Protein AF-A0A1B8G1J1-F1 (afdb_monomer_lite)

Secondary structure (DSSP, 8-state):
--SHHHHHHHHHHHHHTS-TTTTT---EEEEEE-TTT--EEEEEEEPB----TTSTT-SSBTT-EEEEEEB-TTTTTS----EEEEEEEE-TTS--EEEEEE-BTTB--SBTSEEEEEEE-SSTT-EEEEEEEBSSSSPPEEP-SS-EEEEEEEEE-SSEEEEEEEEESTTEE--TTS--EE--GGGSEEEEEEEEESSPPSSTT-TT---PPP-S-EEEEEEEHHHHB-TTHHHHTTPPP-S-EEE-----------EEPPS-EESEEEE--STTHHHHHHHHHTTT--EEEE-SS---SGGGT-----TT-TTTTSS--TTT-GGGTTHHHHTGGG-TTSTT--SB-SSSSS--B-STTTHHHHS--B--PPPHHHHHHHS-TTSSHHHHHHHHHHHHHH---BS--STTS---STHHHHHHHHHHHHTTPEE--TTT-TT--SSEE-PPPB--BTTB--HHHHHHHHHHHTSTTEEEE-SEEEEEEEEETTEEEEEEEEESSTT-EEEEEEEPTTT-EEEE-SHHHHHHHHHHHTTBS-HHHHHHHHHSTTTTTSPPGGG-B---TT-S-------------HHHHTT---TTGGGTS--HHHHHHHHHHS-SGGGS----

Structure (mmCIF, N/CA/C/O backbone):
data_AF-A0A1B8G1J1-F1
#
_entry.id   AF-A0A1B8G1J1-F1
#
loop_
_atom_site.group_PDB
_atom_site.id
_atom_site.type_symbol
_atom_site.label_atom_id
_atom_site.label_alt_id
_atom_site.label_comp_id
_atom_site.label_asym_id
_atom_site.label_entity_id
_atom_site.label_seq_id
_atom_site.pdbx_PDB_ins_code
_atom_site.Cartn_x
_atom_site.Cartn_y
_atom_site.Cartn_z
_atom_site.occupancy
_atom_site.B_iso_or_equiv
_atom_site.auth_seq_id
_atom_site.auth_comp_id
_atom_site.auth_asym_id
_atom_site.auth_atom_id
_atom_site.pdbx_PDB_model_num
ATOM 1 N N . MET A 1 1 ? 33.214 -21.595 35.065 1.00 44.12 1 MET A N 1
ATOM 2 C CA . MET A 1 1 ? 32.897 -20.721 33.908 1.00 44.12 1 MET A CA 1
ATOM 3 C C . MET A 1 1 ? 31.474 -20.873 33.351 1.00 44.12 1 MET A C 1
ATOM 5 O O . MET A 1 1 ? 31.097 -20.026 32.561 1.00 44.12 1 MET A O 1
ATOM 9 N N . LYS A 1 2 ? 30.654 -21.863 33.754 1.00 38.12 2 LYS A N 1
ATOM 10 C CA . LYS A 1 2 ? 29.238 -21.944 33.324 1.00 38.12 2 LYS A CA 1
ATOM 11 C C . LYS A 1 2 ? 28.220 -21.335 34.303 1.00 38.12 2 LYS A C 1
ATOM 13 O O . LYS A 1 2 ? 27.145 -20.960 33.866 1.00 38.12 2 LYS A O 1
ATOM 18 N N . GLU A 1 3 ? 28.571 -21.143 35.575 1.00 37.25 3 GLU A N 1
ATOM 19 C CA . GLU A 1 3 ? 27.656 -20.537 36.565 1.00 37.25 3 GLU A CA 1
ATOM 20 C C . GLU A 1 3 ? 27.732 -19.000 36.629 1.00 37.25 3 GLU A C 1
ATOM 22 O O . GLU A 1 3 ? 26.780 -18.349 37.040 1.00 37.25 3 GLU A O 1
ATOM 27 N N . MET A 1 4 ? 28.817 -18.398 36.131 1.00 36.00 4 MET A N 1
ATOM 28 C CA . MET A 1 4 ? 28.999 -16.937 36.128 1.00 36.00 4 MET A CA 1
ATOM 29 C C . MET A 1 4 ? 28.191 -16.237 35.017 1.00 36.00 4 MET A C 1
ATOM 31 O O . MET A 1 4 ? 27.845 -15.069 35.147 1.00 36.00 4 MET A O 1
ATOM 35 N N . ASN A 1 5 ? 27.816 -16.968 33.959 1.00 43.25 5 ASN A N 1
ATOM 36 C CA . ASN A 1 5 ? 27.045 -16.426 32.834 1.00 43.25 5 ASN A CA 1
ATOM 37 C C . ASN A 1 5 ? 25.534 -16.367 33.103 1.00 43.25 5 ASN A C 1
ATOM 39 O O . ASN A 1 5 ? 24.853 -15.543 32.501 1.00 43.25 5 ASN A O 1
ATOM 43 N N . LEU A 1 6 ? 25.006 -17.188 34.020 1.00 40.62 6 LEU A N 1
ATOM 44 C CA . LEU A 1 6 ? 23.585 -17.142 34.379 1.00 40.62 6 LEU A CA 1
ATOM 45 C C . LEU A 1 6 ? 23.288 -15.956 35.313 1.00 40.62 6 LEU A C 1
ATOM 47 O O . LEU A 1 6 ? 22.273 -15.289 35.153 1.00 40.62 6 LEU A O 1
ATOM 51 N N . PHE A 1 7 ? 24.218 -15.623 36.217 1.00 39.06 7 PHE A N 1
ATOM 52 C CA . PHE A 1 7 ? 24.094 -14.454 37.095 1.00 39.06 7 PHE A CA 1
ATOM 53 C C . PHE A 1 7 ? 24.226 -13.121 36.338 1.00 39.06 7 PHE A C 1
ATOM 55 O O . PHE A 1 7 ? 23.484 -12.188 36.632 1.00 39.06 7 PHE A O 1
ATOM 62 N N . CYS A 1 8 ? 25.092 -13.035 35.319 1.00 41.59 8 CYS A N 1
ATOM 63 C CA . CYS A 1 8 ? 25.173 -11.850 34.452 1.00 41.59 8 CYS A CA 1
ATOM 64 C C . CYS A 1 8 ? 23.966 -11.706 33.511 1.00 41.59 8 CYS A C 1
ATOM 66 O O . CYS A 1 8 ? 23.556 -10.582 33.243 1.00 41.59 8 CYS A O 1
ATOM 68 N N . ALA A 1 9 ? 23.365 -12.808 33.047 1.00 39.94 9 ALA A N 1
ATOM 69 C CA . ALA A 1 9 ? 22.147 -12.756 32.235 1.00 39.94 9 ALA A CA 1
ATOM 70 C C . ALA A 1 9 ? 20.919 -12.328 33.060 1.00 39.94 9 ALA A C 1
ATOM 72 O O . ALA A 1 9 ? 20.107 -11.539 32.588 1.00 39.94 9 ALA A O 1
ATOM 73 N N . ILE A 1 10 ? 20.818 -12.774 34.318 1.00 43.06 10 ILE A N 1
ATOM 74 C CA . ILE A 1 10 ? 19.732 -12.371 35.225 1.00 43.06 10 ILE A CA 1
ATOM 75 C C . ILE A 1 10 ? 19.898 -10.908 35.674 1.00 43.06 10 ILE A C 1
ATOM 77 O O . ILE A 1 10 ? 18.908 -10.184 35.720 1.00 43.06 10 ILE A O 1
ATOM 81 N N . LEU A 1 11 ? 21.129 -10.427 35.915 1.00 38.53 11 LEU A N 1
ATOM 82 C CA . LEU A 1 11 ? 21.371 -8.995 36.155 1.00 38.53 11 LEU A CA 1
ATOM 83 C C . LEU A 1 11 ? 21.159 -8.136 34.901 1.00 38.53 11 LEU A C 1
ATOM 85 O O . LEU A 1 11 ? 20.682 -7.017 35.028 1.00 38.53 11 LEU A O 1
ATOM 89 N N . GLY A 1 12 ? 21.474 -8.641 33.704 1.00 35.56 12 GLY A N 1
ATOM 90 C CA . GLY A 1 12 ? 21.257 -7.926 32.443 1.00 35.56 12 GLY A CA 1
ATOM 91 C C . GLY A 1 12 ? 19.777 -7.714 32.122 1.00 35.56 12 GLY A C 1
ATOM 92 O O . GLY A 1 12 ? 19.399 -6.624 31.709 1.00 35.56 12 GLY A O 1
ATOM 93 N N . VAL A 1 13 ? 18.926 -8.710 32.393 1.00 40.62 13 VAL A N 1
ATOM 94 C CA . VAL A 1 13 ? 17.466 -8.587 32.237 1.00 40.62 13 VAL A CA 1
ATOM 95 C C . VAL A 1 13 ? 16.858 -7.744 33.365 1.00 40.62 13 VAL A C 1
ATOM 97 O O . VAL A 1 13 ? 16.003 -6.907 33.100 1.00 40.62 13 VAL A O 1
ATOM 100 N N . ALA A 1 14 ? 17.345 -7.864 34.606 1.00 34.81 14 ALA A N 1
ATOM 101 C CA . ALA A 1 14 ? 16.890 -7.009 35.707 1.00 34.81 14 ALA A CA 1
ATOM 102 C C . ALA A 1 14 ? 17.312 -5.532 35.546 1.00 34.81 14 ALA A C 1
ATOM 104 O O . ALA A 1 14 ? 16.599 -4.646 36.003 1.00 34.81 14 ALA A O 1
ATOM 105 N N . LEU A 1 15 ? 18.437 -5.245 34.879 1.00 34.94 15 LEU A N 1
ATOM 106 C CA . LEU A 1 15 ? 18.874 -3.876 34.577 1.00 34.94 15 LEU A CA 1
ATOM 107 C C . LEU A 1 15 ? 18.163 -3.271 33.358 1.00 34.94 15 LEU A C 1
ATOM 109 O O . LEU A 1 15 ? 18.008 -2.054 33.320 1.00 34.94 15 LEU A O 1
ATOM 113 N N . TYR A 1 16 ? 17.686 -4.091 32.413 1.00 39.69 16 TYR A N 1
ATOM 114 C CA . TYR A 1 16 ? 16.892 -3.622 31.268 1.00 39.69 16 TYR A CA 1
ATOM 115 C C . TYR A 1 16 ? 15.473 -3.189 31.676 1.00 39.69 16 TYR A C 1
ATOM 117 O O . TYR A 1 16 ? 14.911 -2.286 31.072 1.00 39.69 16 TYR A O 1
ATOM 125 N N . TYR A 1 17 ? 14.921 -3.782 32.742 1.00 36.88 17 TYR A N 1
ATOM 126 C CA . TYR A 1 17 ? 13.569 -3.481 33.231 1.00 36.88 17 TYR A CA 1
ATOM 127 C C . TYR A 1 17 ? 13.480 -2.336 34.258 1.00 36.88 17 TYR A C 1
ATOM 129 O O . TYR A 1 17 ? 12.371 -1.992 34.651 1.00 36.88 17 TYR A O 1
ATOM 137 N N . ILE A 1 18 ? 14.596 -1.754 34.728 1.00 43.25 18 ILE A N 1
ATOM 138 C CA . ILE A 1 18 ? 14.559 -0.801 35.864 1.00 43.25 18 ILE A CA 1
ATOM 139 C C . ILE A 1 18 ? 14.954 0.650 35.504 1.00 43.25 18 ILE A C 1
ATOM 141 O O . ILE A 1 18 ? 14.824 1.520 36.354 1.00 43.25 18 ILE A O 1
ATOM 145 N N . HIS A 1 19 ? 15.377 0.997 34.279 1.00 44.16 19 HIS A N 1
ATOM 146 C CA . HIS A 1 19 ? 15.934 2.353 34.046 1.00 44.16 19 HIS A CA 1
ATOM 147 C C . HIS A 1 19 ? 15.598 3.049 32.711 1.00 44.16 19 HIS A C 1
ATOM 149 O O . HIS A 1 19 ? 16.380 3.885 32.266 1.00 44.16 19 HIS A O 1
ATOM 155 N N . GLY A 1 20 ? 14.452 2.773 32.077 1.00 51.09 20 GLY A N 1
ATOM 156 C CA . GLY A 1 20 ? 14.062 3.462 30.833 1.00 51.09 20 GLY A CA 1
ATOM 157 C C . GLY A 1 20 ? 13.831 4.972 30.999 1.00 51.09 20 GLY A C 1
ATOM 158 O O . GLY A 1 20 ? 14.381 5.762 30.234 1.00 51.09 20 GLY A O 1
ATOM 159 N N . VAL A 1 21 ? 13.079 5.378 32.027 1.00 54.72 21 VAL A N 1
ATOM 160 C CA . VAL A 1 21 ? 12.575 6.761 32.148 1.00 54.72 21 VAL A CA 1
ATOM 161 C C . VAL A 1 21 ? 13.458 7.672 32.977 1.00 54.72 21 VAL A C 1
ATOM 163 O O . VAL A 1 21 ? 13.660 8.817 32.601 1.00 54.72 21 VAL A O 1
ATOM 166 N N . ALA A 1 22 ? 14.113 7.176 34.031 1.00 56.22 22 ALA A N 1
ATOM 167 C CA . ALA A 1 22 ? 15.105 7.986 34.751 1.00 56.22 22 ALA A CA 1
ATOM 168 C C . ALA A 1 22 ? 16.276 8.434 33.848 1.00 56.22 22 ALA A C 1
ATOM 170 O O . ALA A 1 22 ? 16.956 9.407 34.159 1.00 56.22 22 ALA A O 1
ATOM 171 N N . ALA A 1 23 ? 16.520 7.718 32.743 1.00 53.75 23 ALA A N 1
ATOM 172 C CA . ALA A 1 23 ? 17.499 8.084 31.724 1.00 53.75 23 ALA A CA 1
ATOM 173 C C . ALA A 1 23 ? 16.949 9.046 30.648 1.00 53.75 23 ALA A C 1
ATOM 175 O O . ALA A 1 23 ? 17.749 9.626 29.915 1.00 53.75 23 ALA A O 1
ATOM 176 N N . GLN A 1 24 ? 15.624 9.202 30.545 1.00 63.38 24 GLN A N 1
ATOM 177 C CA . GLN A 1 24 ? 14.934 10.041 29.555 1.00 63.38 24 GLN A CA 1
ATOM 178 C C . GLN A 1 24 ? 14.300 11.305 30.150 1.00 63.38 24 GLN A C 1
ATOM 180 O O . GLN A 1 24 ? 14.067 12.251 29.404 1.00 63.38 24 GLN A O 1
ATOM 185 N N . ASP A 1 25 ? 14.094 11.355 31.469 1.00 78.00 25 ASP A N 1
ATOM 186 C CA . ASP A 1 25 ? 13.594 12.533 32.178 1.00 78.00 25 ASP A CA 1
ATOM 187 C C . ASP A 1 25 ? 14.676 13.619 32.234 1.00 78.00 25 ASP A C 1
ATOM 189 O O . ASP A 1 25 ? 15.465 13.729 33.178 1.00 78.00 25 ASP A O 1
ATOM 193 N N . VAL A 1 26 ? 14.746 14.396 31.157 1.00 80.81 26 VAL A N 1
ATOM 194 C CA . VAL A 1 26 ? 15.577 15.598 31.033 1.00 80.81 26 VAL A CA 1
ATOM 195 C C . VAL A 1 26 ? 14.770 16.880 31.260 1.00 80.81 26 VAL A C 1
ATOM 197 O O . VAL A 1 26 ? 15.324 17.981 31.169 1.00 80.81 26 VAL A O 1
ATOM 200 N N . ALA A 1 27 ? 13.485 16.736 31.594 1.00 85.38 27 ALA A N 1
ATOM 201 C CA . ALA A 1 27 ? 12.565 17.835 31.786 1.00 85.38 27 ALA A CA 1
ATOM 202 C C . ALA A 1 27 ? 12.922 18.655 33.034 1.00 85.38 27 ALA A C 1
ATOM 204 O O . ALA A 1 27 ? 13.368 18.159 34.073 1.00 85.38 27 ALA A O 1
ATOM 205 N N . VAL A 1 28 ? 12.662 19.957 32.959 1.00 91.44 28 VAL A N 1
ATOM 206 C CA . VAL A 1 28 ? 12.720 20.846 34.117 1.00 91.44 28 VAL A CA 1
ATOM 207 C C . VAL A 1 28 ? 11.377 20.806 34.833 1.00 91.44 28 VAL A C 1
ATOM 209 O O . VAL A 1 28 ? 10.361 21.257 34.298 1.00 91.44 28 VAL A O 1
ATOM 212 N N . HIS A 1 29 ? 11.390 20.300 36.065 1.00 94.44 29 HIS A N 1
ATOM 213 C CA . HIS A 1 29 ? 10.208 20.211 36.918 1.00 94.44 29 HIS A CA 1
ATOM 214 C C . HIS A 1 29 ? 10.034 21.450 37.799 1.00 94.44 29 HIS A C 1
ATOM 216 O O . HIS A 1 29 ? 11.000 21.984 38.350 1.00 94.44 29 HIS A O 1
ATOM 222 N N . GLY A 1 30 ? 8.795 21.904 37.973 1.00 95.38 30 GLY A N 1
ATOM 223 C CA . GLY A 1 30 ? 8.502 23.104 38.749 1.00 95.38 30 GLY A CA 1
ATOM 224 C C . GLY A 1 30 ? 7.016 23.372 38.932 1.00 95.38 30 GLY A C 1
ATOM 225 O O . GLY A 1 30 ? 6.185 22.485 38.769 1.00 95.38 30 GLY A O 1
ATOM 226 N N . TYR A 1 31 ? 6.692 24.613 39.285 1.00 96.94 31 TYR A N 1
ATOM 227 C CA . TYR A 1 31 ? 5.315 25.070 39.436 1.00 96.94 31 TYR A CA 1
ATOM 228 C C . TYR A 1 31 ? 5.047 26.246 38.510 1.00 96.94 31 TYR A C 1
ATOM 230 O O . TYR A 1 31 ? 5.868 27.162 38.406 1.00 96.94 31 TYR A O 1
ATOM 238 N N . TYR A 1 32 ? 3.868 26.250 37.902 1.00 96.88 32 TYR A N 1
ATOM 239 C CA . TYR A 1 32 ? 3.391 27.348 37.075 1.00 96.88 32 TYR A CA 1
ATOM 240 C C . TYR A 1 32 ? 1.957 27.704 37.450 1.00 96.88 32 TYR A C 1
ATOM 242 O O . TYR A 1 32 ? 1.082 26.840 37.482 1.00 96.88 32 TYR A O 1
ATOM 250 N N . THR A 1 33 ? 1.718 28.987 37.711 1.00 97.75 33 THR A N 1
ATOM 251 C CA . THR A 1 33 ? 0.372 29.531 37.896 1.00 97.75 33 THR A CA 1
ATOM 252 C C . THR A 1 33 ? -0.062 30.184 36.596 1.00 97.75 33 THR A C 1
ATOM 254 O O . THR A 1 33 ? 0.526 31.191 36.199 1.00 97.75 33 THR A O 1
ATOM 257 N N . GLU A 1 34 ? -1.088 29.640 35.944 1.00 96.44 34 GLU A N 1
ATOM 258 C CA . GLU A 1 34 ? -1.609 30.250 34.723 1.00 96.44 34 GLU A CA 1
ATOM 259 C C . GLU A 1 34 ? -2.378 31.533 35.098 1.00 96.44 34 GLU A C 1
ATOM 261 O O . GLU A 1 34 ? -3.304 31.479 35.913 1.00 96.44 34 GLU A O 1
ATOM 266 N N . PRO A 1 35 ? -1.968 32.707 34.588 1.00 95.25 35 PRO A N 1
ATOM 267 C CA . PRO A 1 35 ? -2.419 33.995 35.112 1.00 95.25 35 PRO A CA 1
ATOM 268 C C . PRO A 1 35 ? -3.907 34.286 34.880 1.00 95.25 35 PRO A C 1
ATOM 270 O O . PRO A 1 35 ? -4.487 35.045 35.655 1.00 95.25 35 PRO A O 1
ATOM 273 N N . THR A 1 36 ? -4.527 33.712 33.846 1.00 93.81 36 THR A N 1
ATOM 274 C CA . THR A 1 36 ? -5.935 33.968 33.508 1.00 93.81 36 THR A CA 1
ATOM 275 C C . THR A 1 36 ? -6.893 33.157 34.378 1.00 93.81 36 THR A C 1
ATOM 277 O O . THR A 1 36 ? -7.880 33.680 34.893 1.00 93.81 36 THR A O 1
ATOM 280 N N . THR A 1 37 ? -6.601 31.875 34.562 1.00 94.75 37 THR A N 1
ATOM 281 C CA . THR A 1 37 ? -7.404 30.915 35.328 1.00 94.75 37 THR A CA 1
ATOM 282 C C . THR A 1 37 ? -7.038 30.905 36.811 1.00 94.75 37 THR A C 1
ATOM 284 O O . THR A 1 37 ? -7.866 30.552 37.648 1.00 94.75 37 THR A O 1
ATOM 287 N N . GLY A 1 38 ? -5.806 31.291 37.158 1.00 95.81 38 GLY A N 1
ATOM 288 C CA . GLY A 1 38 ? -5.265 31.221 38.516 1.00 95.81 38 GLY A CA 1
ATOM 289 C C . GLY A 1 38 ? -4.960 29.797 38.994 1.00 95.81 38 GLY A C 1
ATOM 290 O O . GLY A 1 38 ? -4.731 29.600 40.189 1.00 95.81 38 GLY A O 1
ATOM 291 N N . ILE A 1 39 ? -4.983 28.806 38.096 1.00 97.44 39 ILE A N 1
ATOM 292 C CA . ILE A 1 39 ? -4.710 27.405 38.427 1.00 97.44 39 ILE A CA 1
ATOM 293 C C . ILE A 1 39 ? -3.200 27.199 38.541 1.00 97.44 39 ILE A C 1
ATOM 295 O O . ILE A 1 39 ? -2.436 27.656 37.689 1.00 97.44 39 ILE A O 1
ATOM 299 N N . VAL A 1 40 ? -2.780 26.505 39.599 1.00 98.25 40 VAL A N 1
ATOM 300 C CA . VAL A 1 40 ? -1.381 26.126 39.823 1.00 98.25 40 VAL A CA 1
ATOM 301 C C . VAL A 1 40 ? -1.172 24.692 39.357 1.00 98.25 40 VAL A C 1
ATOM 303 O O . VAL A 1 40 ? -1.850 23.786 39.835 1.00 98.25 40 VAL A O 1
ATOM 306 N N . PHE A 1 41 ? -0.208 24.493 38.464 1.00 98.38 41 PHE A N 1
ATOM 307 C CA . PHE A 1 41 ? 0.189 23.191 37.940 1.00 98.38 41 PHE A CA 1
ATOM 308 C C . PHE A 1 41 ? 1.584 22.822 38.427 1.00 98.38 41 PHE A C 1
ATOM 310 O O . PHE A 1 41 ? 2.465 23.683 38.490 1.00 98.38 41 PHE A O 1
ATOM 317 N N . TYR A 1 42 ? 1.795 21.539 38.710 1.00 98.12 42 TYR A N 1
ATOM 318 C CA . TYR A 1 42 ? 3.129 20.953 38.695 1.00 98.12 42 TYR A CA 1
ATOM 319 C C . TYR A 1 42 ? 3.499 20.679 37.239 1.00 98.12 42 TYR A C 1
ATOM 321 O O . TYR A 1 42 ? 2.761 19.979 36.548 1.00 98.12 42 TYR A O 1
ATOM 329 N N . THR A 1 43 ? 4.573 21.292 36.750 1.00 97.50 43 THR A N 1
ATOM 330 C CA . THR A 1 43 ? 4.933 21.297 35.328 1.00 97.50 43 THR A CA 1
ATOM 331 C C . THR A 1 43 ? 6.243 20.590 35.064 1.00 97.50 43 THR A C 1
ATOM 333 O O . THR A 1 43 ? 7.200 20.806 35.805 1.00 97.50 43 THR A O 1
ATOM 336 N N . SER A 1 44 ? 6.309 19.904 33.931 1.00 96.00 44 SER A N 1
ATOM 337 C CA . SER A 1 44 ? 7.514 19.346 33.326 1.00 96.00 44 SER A CA 1
ATOM 338 C C . SER A 1 44 ? 7.734 20.053 31.989 1.00 96.00 44 SER A C 1
ATOM 340 O O . SER A 1 44 ? 6.828 20.107 31.153 1.00 96.00 44 SER A O 1
ATOM 342 N N . SER A 1 45 ? 8.895 20.692 31.824 1.00 93.88 45 SER A N 1
ATOM 343 C CA . SER A 1 45 ? 9.197 21.525 30.653 1.00 93.88 45 SER A CA 1
ATOM 344 C C . SER A 1 45 ? 10.486 21.119 29.963 1.00 93.88 45 SER A C 1
ATOM 346 O O . SER A 1 45 ? 11.525 21.010 30.611 1.00 93.88 45 SER A O 1
ATOM 348 N N . GLU A 1 46 ? 10.430 21.013 28.644 1.00 91.50 46 GLU A N 1
ATOM 349 C CA . GLU A 1 46 ? 11.583 20.742 27.800 1.00 91.50 46 GLU A CA 1
ATOM 350 C C . GLU A 1 46 ? 12.134 22.040 27.216 1.00 91.50 46 GLU A C 1
ATOM 352 O O . GLU A 1 46 ? 11.369 22.898 26.746 1.00 91.50 46 GLU A O 1
ATOM 357 N N . PRO A 1 47 ? 13.463 22.227 27.246 1.00 85.75 47 PRO A N 1
ATOM 358 C CA . PRO A 1 47 ? 14.069 23.461 26.789 1.00 85.75 47 PRO A CA 1
ATOM 359 C C . PRO A 1 47 ? 13.935 23.614 25.272 1.00 85.75 47 PRO A C 1
ATOM 361 O O . PRO A 1 47 ? 14.038 22.653 24.510 1.00 85.75 47 PRO A O 1
ATOM 364 N N . ASN A 1 48 ? 13.802 24.867 24.828 1.00 89.69 48 ASN A N 1
ATOM 365 C CA . ASN A 1 48 ? 13.982 25.208 23.422 1.00 89.69 48 ASN A CA 1
ATOM 366 C C . ASN A 1 48 ? 15.407 24.833 22.981 1.00 89.69 48 ASN A C 1
ATOM 368 O O . ASN A 1 48 ? 16.383 25.346 23.538 1.00 89.69 48 ASN A O 1
ATOM 372 N N . GLY A 1 49 ? 15.522 23.963 21.982 1.00 86.06 49 GLY A N 1
ATOM 373 C CA . GLY A 1 49 ? 16.796 23.425 21.519 1.00 86.06 49 GLY A CA 1
ATOM 374 C C . GLY A 1 49 ? 16.877 23.263 20.005 1.00 86.06 49 GLY A C 1
ATOM 375 O O . GLY A 1 49 ? 15.915 23.478 19.271 1.00 86.06 49 GLY A O 1
ATOM 376 N N . THR A 1 50 ? 18.067 22.897 19.525 1.00 82.88 50 THR A N 1
ATOM 377 C CA . THR A 1 50 ? 18.275 22.582 18.104 1.00 82.88 50 THR A CA 1
ATOM 378 C C . THR A 1 50 ? 17.948 21.116 17.865 1.00 82.88 50 THR A C 1
ATOM 380 O O . THR A 1 50 ? 18.650 20.244 18.374 1.00 82.88 50 THR A O 1
ATOM 383 N N . VAL A 1 51 ? 16.919 20.855 17.064 1.00 83.19 51 VAL A N 1
ATOM 384 C CA . VAL A 1 51 ? 16.603 19.514 16.565 1.00 83.19 51 VAL A CA 1
ATOM 385 C C . VAL A 1 51 ? 17.549 19.201 15.398 1.00 83.19 51 VAL A C 1
ATOM 387 O O . VAL A 1 51 ? 17.651 19.984 14.454 1.00 83.19 51 VAL A O 1
ATOM 390 N N . ILE A 1 52 ? 18.294 18.096 15.484 1.00 69.62 52 ILE A N 1
ATOM 391 C CA . ILE A 1 52 ? 19.257 17.643 14.462 1.00 69.62 52 ILE A CA 1
ATOM 392 C C . ILE A 1 52 ? 18.758 16.318 13.874 1.00 69.62 52 ILE A C 1
ATOM 394 O O . ILE A 1 52 ? 18.176 15.505 14.589 1.00 69.62 52 ILE A O 1
ATOM 398 N N . GLY A 1 53 ? 19.029 16.074 12.590 1.00 73.00 53 GLY A N 1
ATOM 399 C CA . GLY A 1 53 ? 18.596 14.857 11.903 1.00 73.00 53 GLY A CA 1
ATOM 400 C C . GLY A 1 53 ? 17.111 14.906 11.549 1.00 73.00 53 GLY A C 1
ATOM 401 O O . GLY A 1 53 ? 16.591 15.968 11.223 1.00 73.00 53 GLY A O 1
ATOM 402 N N . ASP A 1 54 ? 16.445 13.758 11.610 1.00 68.56 54 ASP A N 1
ATOM 403 C CA . ASP A 1 54 ? 14.998 13.620 11.388 1.00 68.56 54 ASP A CA 1
ATOM 404 C C . ASP A 1 54 ? 14.147 14.058 12.596 1.00 68.56 54 ASP A C 1
ATOM 406 O O . ASP A 1 54 ? 12.920 14.105 12.518 1.00 68.56 54 ASP A O 1
ATOM 410 N N . GLY A 1 55 ? 14.799 14.397 13.713 1.00 69.25 55 GLY A N 1
ATOM 411 C CA . GLY A 1 55 ? 14.160 14.891 14.927 1.00 69.25 55 GLY A CA 1
ATOM 412 C C . GLY A 1 55 ? 13.346 13.854 15.698 1.00 69.25 55 GLY A C 1
ATOM 413 O O . GLY A 1 55 ? 12.732 14.214 16.704 1.00 69.25 55 GLY A O 1
ATOM 414 N N . PHE A 1 56 ? 13.367 12.579 15.285 1.00 70.81 56 PHE A N 1
ATOM 415 C CA . PHE A 1 56 ? 12.507 11.545 15.861 1.00 70.81 56 PHE A CA 1
ATOM 416 C C . PHE A 1 56 ? 12.824 11.246 17.321 1.00 70.81 56 PHE A C 1
ATOM 418 O O . PHE A 1 56 ? 11.897 11.107 18.103 1.00 70.81 56 PHE A O 1
ATOM 425 N N . PHE A 1 57 ? 14.105 11.190 17.694 1.00 75.38 57 PHE A N 1
ATOM 426 C CA . PHE A 1 57 ? 14.574 10.870 19.052 1.00 75.38 57 PHE A CA 1
ATOM 427 C C . PHE A 1 57 ? 15.180 12.085 19.767 1.00 75.38 57 PHE A C 1
ATOM 429 O O . PHE A 1 57 ? 16.060 11.940 20.615 1.00 75.38 57 PHE A O 1
ATOM 436 N N . SER A 1 58 ? 14.777 13.299 19.379 1.00 81.88 58 SER A N 1
ATOM 437 C CA . SER A 1 58 ? 15.312 14.517 19.988 1.00 81.88 58 SER A CA 1
ATOM 438 C C . SER A 1 58 ? 14.691 14.738 21.375 1.00 81.88 58 SER A C 1
ATOM 440 O O . SER A 1 58 ? 13.480 14.934 21.446 1.00 81.88 58 SER A O 1
ATOM 442 N N . PRO A 1 59 ? 15.486 14.796 22.461 1.00 81.19 59 PRO A N 1
ATOM 443 C CA . PRO A 1 59 ? 14.979 15.075 23.808 1.00 81.19 59 PRO A CA 1
ATOM 444 C C . PRO A 1 59 ? 14.735 16.578 24.043 1.00 81.19 59 PRO A C 1
ATOM 446 O O . PRO A 1 59 ? 14.451 17.008 25.150 1.00 81.19 59 PRO A O 1
ATOM 449 N N . VAL A 1 60 ? 14.911 17.401 23.008 1.00 85.19 60 VAL A N 1
ATOM 450 C CA . VAL A 1 60 ? 14.609 18.835 23.000 1.00 85.19 60 VAL A CA 1
ATOM 451 C C . VAL A 1 60 ? 13.664 19.136 21.847 1.00 85.19 60 VAL A C 1
ATOM 453 O O . VAL A 1 60 ? 13.693 18.437 20.829 1.00 85.19 60 VAL A O 1
ATOM 456 N N . SER A 1 61 ? 12.881 20.205 21.965 1.00 89.44 61 SER A N 1
ATOM 457 C CA . SER A 1 61 ? 12.010 20.675 20.889 1.00 89.44 61 SER A CA 1
ATOM 458 C C . SER A 1 61 ? 12.362 22.093 20.456 1.00 89.44 61 SER A C 1
ATOM 460 O O . SER A 1 61 ? 12.795 22.936 21.248 1.00 89.44 61 SER A O 1
ATOM 462 N N . LEU A 1 62 ? 12.163 22.387 19.174 1.00 89.94 62 LEU A N 1
ATOM 463 C CA . LEU A 1 62 ? 12.218 23.749 18.670 1.00 89.94 62 LEU A CA 1
ATOM 464 C C . LEU A 1 62 ? 10.997 24.509 19.202 1.00 89.94 62 LEU A C 1
ATOM 466 O O . LEU A 1 62 ? 9.854 24.126 18.951 1.00 89.94 62 LEU A O 1
ATOM 470 N N . GLY A 1 63 ? 11.247 25.585 19.945 1.00 90.12 63 GLY A N 1
ATOM 471 C CA . GLY A 1 63 ? 10.238 26.405 20.619 1.00 90.12 63 GLY A CA 1
ATOM 472 C C . GLY A 1 63 ? 9.831 25.929 22.021 1.00 90.12 63 GLY A C 1
ATOM 473 O O . GLY A 1 63 ? 9.107 26.661 22.692 1.00 90.12 63 GLY A O 1
ATOM 474 N N . GLY A 1 64 ? 10.340 24.782 22.486 1.00 93.81 64 GLY A N 1
ATOM 475 C CA . GLY A 1 64 ? 10.073 24.230 23.818 1.00 93.81 64 GLY A CA 1
ATOM 476 C C . GLY A 1 64 ? 8.722 23.516 23.952 1.00 93.81 64 GLY A C 1
ATOM 477 O O . GLY A 1 64 ? 7.822 23.672 23.127 1.00 93.81 64 GLY A O 1
ATOM 478 N N . PHE A 1 65 ? 8.592 22.733 25.021 1.00 96.19 65 PHE A N 1
ATOM 479 C CA . PHE A 1 65 ? 7.382 21.991 25.379 1.00 96.19 65 PHE A CA 1
ATOM 480 C C . PHE A 1 65 ? 7.115 22.154 26.873 1.00 96.19 65 PHE A C 1
ATOM 482 O O . PHE A 1 65 ? 8.051 22.081 27.665 1.00 96.19 65 PHE A O 1
ATOM 489 N N . THR A 1 66 ? 5.858 22.310 27.282 1.00 96.94 66 THR A N 1
ATOM 490 C CA . THR A 1 66 ? 5.493 22.222 28.702 1.00 96.94 66 THR A CA 1
ATOM 491 C C . THR A 1 66 ? 4.194 21.461 28.859 1.00 96.94 66 THR A C 1
ATOM 493 O O . THR A 1 66 ? 3.183 21.814 28.255 1.00 96.94 66 THR A O 1
ATOM 496 N N . TRP A 1 67 ? 4.189 20.479 29.752 1.00 97.88 67 TRP A N 1
ATOM 497 C CA . TRP A 1 67 ? 2.961 19.896 30.270 1.00 97.88 67 TRP A CA 1
ATOM 498 C C . TRP A 1 67 ? 2.880 20.112 31.775 1.00 97.88 67 TRP A C 1
ATOM 500 O O . TRP A 1 67 ? 3.895 20.155 32.467 1.00 97.88 67 TRP A O 1
ATOM 510 N N . GLY A 1 68 ? 1.670 20.280 32.288 1.00 97.69 68 GLY A N 1
ATOM 511 C CA . GLY A 1 68 ? 1.434 20.421 33.711 1.00 97.69 68 GLY A CA 1
ATOM 512 C C . GLY A 1 68 ? 0.180 19.710 34.167 1.00 97.69 68 GLY A C 1
ATOM 513 O O . GLY A 1 68 ? -0.775 19.552 33.408 1.00 97.69 68 GLY A O 1
ATOM 514 N N . ILE A 1 69 ? 0.186 19.324 35.436 1.00 98.12 69 ILE A N 1
ATOM 515 C CA . ILE A 1 69 ? -0.897 18.596 36.079 1.00 98.12 69 ILE A CA 1
ATOM 516 C C . ILE A 1 69 ? -1.207 19.177 37.459 1.00 98.12 69 ILE A C 1
ATOM 518 O O . ILE A 1 69 ? -0.319 19.561 38.222 1.00 98.12 69 ILE A O 1
ATOM 522 N N . ALA A 1 70 ? -2.496 19.241 37.774 1.00 98.38 70 ALA A N 1
ATOM 523 C CA . ALA A 1 70 ? -3.017 19.472 39.109 1.00 98.38 70 ALA A CA 1
ATOM 524 C C . ALA A 1 70 ? -4.015 18.361 39.455 1.00 98.38 70 ALA A C 1
ATOM 526 O O . ALA A 1 70 ? -4.942 18.081 38.690 1.00 98.38 70 ALA A O 1
ATOM 527 N N . LEU A 1 71 ? -3.812 17.739 40.613 1.00 98.00 71 LEU A N 1
ATOM 528 C CA . LEU A 1 71 ? -4.582 16.609 41.129 1.00 98.00 71 LEU A CA 1
ATOM 529 C C . LEU A 1 71 ? -5.357 16.990 42.400 1.00 98.00 71 LEU A C 1
ATOM 531 O O . LEU A 1 71 ? -4.973 17.948 43.083 1.00 98.00 71 LEU A O 1
ATOM 535 N N . PRO A 1 72 ? -6.417 16.235 42.753 1.00 97.00 72 PRO A N 1
ATOM 536 C CA . PRO A 1 72 ? -7.070 16.349 44.055 1.00 97.00 72 PRO A CA 1
ATOM 537 C C . PRO A 1 72 ? -6.089 16.250 45.228 1.00 97.00 72 PRO A C 1
ATOM 539 O O . PRO A 1 72 ? -5.054 15.591 45.139 1.00 97.00 72 PRO A O 1
ATOM 542 N N . GLU A 1 73 ? -6.432 16.879 46.352 1.00 94.88 73 GLU A N 1
ATOM 543 C CA . GLU A 1 73 ? -5.615 16.865 47.574 1.00 94.88 73 GLU A CA 1
ATOM 544 C C . GLU A 1 73 ? -5.376 15.443 48.117 1.00 94.88 73 GLU A C 1
ATOM 546 O O . GLU A 1 73 ? -4.307 15.150 48.648 1.00 94.88 73 GLU A O 1
ATOM 551 N N . ASP A 1 74 ? -6.339 14.538 47.939 1.00 95.62 74 ASP A N 1
ATOM 552 C CA . ASP A 1 74 ? -6.277 13.148 48.392 1.00 95.62 74 ASP A CA 1
ATOM 553 C C . ASP A 1 74 ? -5.671 12.178 47.364 1.00 95.62 74 ASP A C 1
ATOM 555 O O . ASP A 1 74 ? -5.506 10.997 47.686 1.00 95.62 74 ASP A O 1
ATOM 559 N N . ALA A 1 75 ? -5.261 12.655 46.178 1.00 95.88 75 ALA A N 1
ATOM 560 C CA . ALA A 1 75 ? -4.779 11.822 45.068 1.00 95.88 75 ALA A CA 1
ATOM 561 C C . ALA A 1 75 ? -3.547 10.961 45.408 1.00 95.88 75 ALA A C 1
ATOM 563 O O . ALA A 1 75 ? -3.316 9.925 44.786 1.00 95.88 75 ALA A O 1
ATOM 564 N N . ALA A 1 76 ? -2.761 11.367 46.409 1.00 94.69 76 ALA A N 1
ATOM 565 C CA . ALA A 1 76 ? -1.618 10.605 46.916 1.00 94.69 76 ALA A CA 1
ATOM 566 C C . ALA A 1 76 ? -2.026 9.381 47.764 1.00 94.69 76 ALA A C 1
ATOM 568 O O . ALA A 1 76 ? -1.185 8.556 48.107 1.00 94.69 76 ALA A O 1
ATOM 569 N N . THR A 1 77 ? -3.303 9.273 48.135 1.00 94.81 77 THR A N 1
ATOM 570 C CA . THR A 1 77 ? -3.839 8.219 49.015 1.00 94.81 77 THR A CA 1
ATOM 571 C C . THR A 1 77 ? -5.066 7.511 48.451 1.00 94.81 77 THR A C 1
ATOM 573 O O . THR A 1 77 ? -5.322 6.363 48.807 1.00 94.81 77 THR A O 1
ATOM 576 N N . VAL A 1 78 ? -5.808 8.174 47.568 1.00 95.12 78 VAL A N 1
ATOM 577 C CA . VAL A 1 78 ? -6.961 7.646 46.844 1.00 95.12 78 VAL A CA 1
ATOM 578 C C . VAL A 1 78 ? -6.700 7.886 45.367 1.00 95.12 78 VAL A C 1
ATOM 580 O O . VAL A 1 78 ? -6.383 9.006 44.982 1.00 95.12 78 VAL A O 1
ATOM 583 N N . ASP A 1 79 ? -6.819 6.848 44.541 1.00 95.81 79 ASP A N 1
ATOM 584 C CA . ASP A 1 79 ? -6.625 7.008 43.101 1.00 95.81 79 ASP A CA 1
ATOM 585 C C . ASP A 1 79 ? -7.623 8.022 42.527 1.00 95.81 79 ASP A C 1
ATOM 587 O O . ASP A 1 79 ? -8.840 7.833 42.614 1.00 95.81 79 ASP A O 1
ATOM 591 N N . SER A 1 80 ? -7.097 9.090 41.925 1.00 94.81 80 SER A N 1
ATOM 592 C CA . SER A 1 80 ? -7.878 10.008 41.102 1.00 94.81 80 SER A CA 1
ATOM 593 C C . SER A 1 80 ? -7.761 9.594 39.647 1.00 94.81 80 SER A C 1
ATOM 595 O O . SER A 1 80 ? -6.665 9.328 39.162 1.00 94.81 80 SER A O 1
ATOM 597 N N . TYR A 1 81 ? -8.886 9.602 38.937 1.00 95.50 81 TYR A N 1
ATOM 598 C CA . TYR A 1 81 ? -8.913 9.343 37.497 1.00 95.50 81 TYR A CA 1
ATOM 599 C C . TYR A 1 81 ? -9.065 10.604 36.648 1.00 95.50 81 TYR A C 1
ATOM 601 O O . TYR A 1 81 ? -8.945 10.552 35.420 1.00 95.50 81 TYR A O 1
ATOM 609 N N . ASP A 1 82 ? -9.303 11.724 37.326 1.00 95.88 82 ASP A N 1
ATOM 610 C CA . ASP A 1 82 ? -9.524 13.038 36.753 1.00 95.88 82 ASP A CA 1
ATOM 611 C C . ASP A 1 82 ? -8.375 13.966 37.159 1.00 95.88 82 ASP A C 1
ATOM 613 O O . ASP A 1 82 ? -7.865 13.905 38.284 1.00 95.88 82 ASP A O 1
ATOM 617 N N . TYR A 1 83 ? -7.975 14.865 36.265 1.00 97.56 83 TYR A N 1
ATOM 618 C CA . TYR A 1 83 ? -6.969 15.882 36.563 1.00 97.56 83 TYR A CA 1
ATOM 619 C C . TYR A 1 83 ? -7.223 17.173 35.781 1.00 97.56 83 TYR A C 1
ATOM 621 O O . TYR A 1 83 ? -7.938 17.192 34.776 1.00 97.56 83 TYR A O 1
ATOM 629 N N . LEU A 1 84 ? -6.642 18.274 36.255 1.00 98.38 84 LEU A N 1
ATOM 630 C CA . LEU A 1 84 ? -6.566 19.521 35.498 1.00 98.38 84 LEU A CA 1
ATOM 631 C C . LEU A 1 84 ? -5.207 19.580 34.821 1.00 98.38 84 LEU A C 1
ATOM 633 O O . LEU A 1 84 ? -4.185 19.421 35.487 1.00 98.38 84 LEU A O 1
ATOM 637 N N . GLY A 1 85 ? -5.197 19.789 33.513 1.00 97.88 85 GLY A N 1
ATOM 638 C CA . GLY A 1 85 ? -3.990 19.814 32.708 1.00 97.88 85 GLY A CA 1
ATOM 639 C C . GLY A 1 85 ? -3.659 21.199 32.170 1.00 97.88 85 GLY A C 1
ATOM 640 O O . GLY A 1 85 ? -4.549 21.999 31.876 1.00 97.88 85 GLY A O 1
ATOM 641 N N . LEU A 1 86 ? -2.365 21.432 31.990 1.00 98.25 86 LEU A N 1
ATOM 642 C CA . LEU A 1 86 ? -1.781 22.510 31.206 1.00 98.25 86 LEU A CA 1
ATOM 643 C C . LEU A 1 86 ? -0.980 21.874 30.072 1.00 98.25 86 LEU A C 1
ATOM 645 O O . LEU A 1 86 ? -0.230 20.930 30.303 1.00 98.25 86 LEU A O 1
ATOM 649 N N . LEU A 1 87 ? -1.116 22.385 28.856 1.00 98.06 87 LEU A N 1
ATOM 650 C CA . LEU A 1 87 ? -0.279 21.982 27.733 1.00 98.06 87 LEU A CA 1
ATOM 651 C C . LEU A 1 87 ? 0.134 23.218 26.942 1.00 98.06 87 LEU A C 1
ATOM 653 O O . LEU A 1 87 ? -0.724 23.983 26.506 1.00 98.06 87 LEU A O 1
ATOM 657 N N . VAL A 1 88 ? 1.440 23.403 26.775 1.00 97.50 88 VAL A N 1
ATOM 658 C CA . VAL A 1 88 ? 2.045 24.455 25.962 1.00 97.50 88 VAL A CA 1
ATOM 659 C C . VAL A 1 88 ? 2.826 23.790 24.840 1.00 97.50 88 VAL A C 1
ATOM 661 O O . VAL A 1 88 ? 3.832 23.120 25.083 1.00 97.50 88 VAL A O 1
ATOM 664 N N . GLY A 1 89 ? 2.341 23.955 23.612 1.00 96.00 89 GLY A N 1
ATOM 665 C CA . GLY A 1 89 ? 2.979 23.425 22.414 1.00 96.00 89 GLY A CA 1
ATOM 666 C C . GLY A 1 89 ? 3.622 24.523 21.581 1.00 96.00 89 GLY A C 1
ATOM 667 O O . GLY A 1 89 ? 3.070 25.613 21.424 1.00 96.00 89 GLY A O 1
ATOM 668 N N . SER A 1 90 ? 4.790 24.233 21.022 1.00 94.44 90 SER A N 1
ATOM 669 C CA . SER A 1 90 ? 5.491 25.147 20.124 1.00 94.44 90 SER A CA 1
ATOM 670 C C . SER A 1 90 ? 4.922 25.153 18.704 1.00 94.44 90 SER A C 1
ATOM 672 O O . SER A 1 90 ? 4.379 24.160 18.219 1.00 94.44 90 SER A O 1
ATOM 674 N N . ARG A 1 91 ? 5.066 26.300 18.027 1.00 92.38 91 ARG A N 1
ATOM 675 C CA . ARG A 1 91 ? 4.736 26.501 16.605 1.00 92.38 91 ARG A CA 1
ATOM 676 C C . ARG A 1 91 ? 5.823 27.324 15.912 1.00 92.38 91 ARG A C 1
ATOM 678 O O . ARG A 1 91 ? 5.544 28.420 15.430 1.00 92.38 91 ARG A O 1
ATOM 685 N N . PRO A 1 92 ? 7.071 26.833 15.843 1.00 84.94 92 PRO A N 1
ATOM 686 C CA . PRO A 1 92 ? 8.191 27.617 15.316 1.00 84.94 92 PRO A CA 1
ATOM 687 C C . PRO A 1 92 ? 7.996 28.071 13.860 1.00 84.94 92 PRO A C 1
ATOM 689 O O . PRO A 1 92 ? 8.538 29.099 13.468 1.00 84.94 92 PRO A O 1
ATOM 692 N N . ASN A 1 93 ? 7.175 27.347 13.091 1.00 85.19 93 ASN A N 1
ATOM 693 C CA . ASN A 1 93 ? 6.814 27.672 11.708 1.00 85.19 93 ASN A CA 1
ATOM 694 C C . ASN A 1 93 ? 5.345 28.119 11.564 1.00 85.19 93 ASN A C 1
ATOM 696 O O . ASN A 1 93 ? 4.791 28.096 10.470 1.00 85.19 93 ASN A O 1
ATOM 700 N N . GLY A 1 94 ? 4.676 28.472 12.666 1.00 86.31 94 GLY A N 1
ATOM 701 C CA . GLY A 1 94 ? 3.247 28.792 12.671 1.00 86.31 94 GLY A CA 1
ATOM 702 C C . GLY A 1 94 ? 2.321 27.575 12.552 1.00 86.31 94 GLY A C 1
ATOM 703 O O . GLY A 1 94 ? 1.106 27.734 12.516 1.00 86.31 94 GLY A O 1
ATOM 704 N N . THR A 1 95 ? 2.840 26.351 12.548 1.00 90.50 95 THR A N 1
ATOM 705 C CA . THR A 1 95 ? 2.075 25.092 12.484 1.00 90.50 95 THR A CA 1
ATOM 706 C C . THR A 1 95 ? 2.628 24.078 13.478 1.00 90.50 95 THR A C 1
ATOM 708 O O . THR A 1 95 ? 3.619 24.355 14.157 1.00 90.50 95 THR A O 1
ATOM 711 N N . GLY A 1 96 ? 1.976 22.920 13.570 1.00 91.81 96 GLY A N 1
ATOM 712 C CA . GLY A 1 96 ? 2.443 21.793 14.364 1.00 91.81 96 GLY A CA 1
ATOM 713 C C . GLY A 1 96 ? 1.387 21.245 15.310 1.00 91.81 96 GLY A C 1
ATOM 714 O O . GLY A 1 96 ? 0.329 21.848 15.510 1.00 91.81 96 GLY A O 1
ATOM 715 N N . TRP A 1 97 ? 1.705 20.108 15.913 1.00 96.06 97 TRP A N 1
ATOM 716 C CA . TRP A 1 97 ? 0.903 19.473 16.953 1.00 96.06 97 TRP A CA 1
ATOM 717 C C . TRP A 1 97 ? 1.798 19.017 18.105 1.00 96.06 97 TRP A C 1
ATOM 719 O O . TRP A 1 97 ? 2.990 18.762 17.919 1.00 96.06 97 TRP A O 1
ATOM 729 N N . SER A 1 98 ? 1.212 18.905 19.295 1.00 97.25 98 SER A N 1
ATOM 730 C CA . SER A 1 98 ? 1.867 18.333 20.471 1.00 97.25 98 SER A CA 1
ATOM 731 C C . SER A 1 98 ? 1.006 17.233 21.072 1.00 97.25 98 SER A C 1
ATOM 733 O O . SER A 1 98 ? -0.223 17.299 21.028 1.00 97.25 98 SER A O 1
ATOM 735 N N . GLY A 1 99 ? 1.653 16.222 21.634 1.00 96.25 99 GLY A N 1
ATOM 736 C CA . GLY A 1 99 ? 1.010 15.063 22.225 1.00 96.25 99 GLY A CA 1
ATOM 737 C C . GLY A 1 99 ? 1.550 14.748 23.608 1.00 96.25 99 GLY A C 1
ATOM 738 O O . GLY A 1 99 ? 2.725 14.980 23.885 1.00 96.25 99 GLY A O 1
ATOM 739 N N . ILE A 1 100 ? 0.684 14.186 24.447 1.00 96.56 100 ILE A N 1
ATOM 740 C CA . ILE A 1 100 ? 1.060 13.523 25.696 1.00 96.56 100 ILE A CA 1
ATOM 741 C C . ILE A 1 100 ? 0.549 12.086 25.704 1.00 96.56 100 ILE A C 1
ATOM 743 O O . ILE A 1 100 ? -0.545 11.815 25.205 1.00 96.56 100 ILE A O 1
ATOM 747 N N . VAL A 1 101 ? 1.321 11.188 26.306 1.00 95.12 101 VAL A N 1
ATOM 748 C CA . VAL A 1 101 ? 0.982 9.777 26.521 1.00 95.12 101 VAL A CA 1
ATOM 749 C C . VAL A 1 101 ? 0.771 9.554 28.011 1.00 95.12 101 VAL A C 1
ATOM 751 O O . VAL A 1 101 ? 1.682 9.814 28.794 1.00 95.12 101 VAL A O 1
ATOM 754 N N . GLN A 1 102 ? -0.419 9.103 28.402 1.00 93.38 102 GLN A N 1
ATOM 755 C CA . GLN A 1 102 ? -0.768 8.775 29.785 1.00 93.38 102 GLN A CA 1
ATOM 756 C C . GLN A 1 102 ? -0.121 7.439 30.161 1.00 93.38 102 GLN A C 1
ATOM 758 O O . GLN A 1 102 ? -0.675 6.380 29.860 1.00 93.38 102 GLN A O 1
ATOM 763 N N . GLY A 1 103 ? 1.066 7.496 30.763 1.00 86.12 103 GLY A N 1
ATOM 764 C CA . GLY A 1 103 ? 1.851 6.325 31.144 1.00 86.12 103 GLY A CA 1
ATOM 765 C C . GLY A 1 103 ? 1.509 5.763 32.525 1.00 86.12 103 GLY A C 1
ATOM 766 O O . GLY A 1 103 ? 0.778 6.348 33.321 1.00 86.12 103 GLY A O 1
ATOM 767 N N . GLN A 1 104 ? 2.042 4.580 32.808 1.00 85.25 104 GLN A N 1
ATOM 768 C CA . GLN A 1 104 ? 1.956 3.885 34.090 1.00 85.25 104 GLN A CA 1
ATOM 769 C C . GLN A 1 104 ? 3.172 4.206 34.981 1.00 85.25 104 GLN A C 1
ATOM 771 O O . GLN A 1 104 ? 3.971 5.089 34.696 1.00 85.25 104 GLN A O 1
ATOM 776 N N . ASN A 1 105 ? 3.349 3.475 36.086 1.00 80.06 105 ASN A N 1
ATOM 777 C CA . ASN A 1 105 ? 4.473 3.676 37.012 1.00 80.06 105 ASN A CA 1
ATOM 778 C C . ASN A 1 105 ? 5.867 3.411 36.414 1.00 80.06 105 ASN A C 1
ATOM 780 O O . ASN A 1 105 ? 6.854 3.777 37.051 1.00 80.06 105 ASN A O 1
ATOM 784 N N . SER A 1 106 ? 5.947 2.683 35.299 1.00 74.81 106 SER A N 1
ATOM 785 C CA . SER A 1 106 ? 7.208 2.188 34.727 1.00 74.81 106 SER A CA 1
ATOM 786 C C . SER A 1 106 ? 7.192 2.083 33.195 1.00 74.81 106 SER A C 1
ATOM 788 O O . SER A 1 106 ? 7.968 1.303 32.640 1.00 74.81 106 SER A O 1
ATOM 790 N N . SER A 1 107 ? 6.235 2.738 32.534 1.00 81.44 107 SER A N 1
ATOM 791 C CA . SER A 1 107 ? 6.257 2.938 31.082 1.00 81.44 107 SER A CA 1
ATOM 792 C C . SER A 1 107 ? 5.358 4.111 30.695 1.00 81.44 107 SER A C 1
ATOM 794 O O . SER A 1 107 ? 4.227 4.182 31.177 1.00 81.44 107 SER A O 1
ATOM 796 N N . ALA A 1 108 ? 5.799 4.965 29.771 1.00 85.94 108 ALA A N 1
ATOM 797 C CA . ALA A 1 108 ? 4.931 5.900 29.057 1.00 85.94 108 ALA A CA 1
ATOM 798 C C . ALA A 1 108 ? 5.099 5.809 27.531 1.00 85.94 108 ALA A C 1
ATOM 800 O O . ALA A 1 108 ? 5.005 6.806 26.811 1.00 85.94 108 ALA A O 1
ATOM 801 N N . GLU A 1 109 ? 5.324 4.589 27.039 1.00 87.00 109 GLU A N 1
ATOM 802 C CA . GLU A 1 109 ? 5.539 4.330 25.619 1.00 87.00 109 GLU A CA 1
ATOM 803 C C . GLU A 1 109 ? 4.279 4.622 24.785 1.00 87.00 109 GLU A C 1
ATOM 805 O O . GLU A 1 109 ? 3.149 4.420 25.230 1.00 87.00 109 GLU A O 1
ATOM 810 N N . MET A 1 110 ? 4.460 5.023 23.522 1.00 87.44 110 MET A N 1
ATOM 811 C CA . MET A 1 110 ? 3.352 5.263 22.587 1.00 87.44 110 MET A CA 1
ATOM 812 C C . MET A 1 110 ? 2.368 4.076 22.476 1.00 87.44 110 MET A C 1
ATOM 814 O O . MET A 1 110 ? 1.155 4.312 22.496 1.00 87.44 110 MET A O 1
ATOM 818 N N . PRO A 1 111 ? 2.812 2.809 22.338 1.00 88.69 111 PRO A N 1
ATOM 819 C CA . PRO A 1 111 ? 1.893 1.685 22.285 1.00 88.69 111 PRO A CA 1
ATOM 820 C C . PRO A 1 111 ? 1.191 1.457 23.624 1.00 88.69 111 PRO A C 1
ATOM 822 O O . PRO A 1 111 ? 1.770 1.622 24.688 1.00 88.69 111 PRO A O 1
ATOM 825 N N . ASN A 1 112 ? -0.040 0.966 23.572 1.00 87.25 112 ASN A N 1
ATOM 826 C CA . ASN A 1 112 ? -0.828 0.544 24.747 1.00 87.25 112 ASN A CA 1
ATOM 827 C C . ASN A 1 112 ? -1.156 1.645 25.779 1.00 87.25 112 ASN A C 1
ATOM 829 O O . ASN A 1 112 ? -1.536 1.305 26.889 1.00 87.25 112 ASN A O 1
ATOM 833 N N . HIS A 1 113 ? -1.116 2.933 25.412 1.00 91.31 113 HIS A N 1
ATOM 834 C CA . HIS A 1 113 ? -1.456 4.041 26.319 1.00 91.31 113 HIS A CA 1
ATOM 835 C C . HIS A 1 113 ? -2.390 5.086 25.694 1.00 91.31 113 HIS A C 1
ATOM 837 O O . HIS A 1 113 ? -2.347 5.350 24.491 1.00 91.31 113 HIS A O 1
ATOM 843 N N . LEU A 1 114 ? -3.235 5.713 26.522 1.00 94.56 114 LEU A N 1
ATOM 844 C CA . LEU A 1 114 ? -4.077 6.831 26.089 1.00 94.56 114 LEU A CA 1
ATOM 845 C C . LEU A 1 114 ? -3.199 8.022 25.701 1.00 94.56 114 LEU A C 1
ATOM 847 O O . LEU A 1 114 ? -2.334 8.437 26.465 1.00 94.56 114 LEU A O 1
ATOM 851 N N . MET A 1 115 ? -3.474 8.619 24.549 1.00 95.56 115 MET A N 1
ATOM 852 C CA . MET A 1 115 ? -2.799 9.819 24.074 1.00 95.56 115 MET A CA 1
ATOM 853 C C . MET A 1 115 ? -3.772 10.987 24.014 1.00 95.56 115 MET A C 1
ATOM 855 O O . MET A 1 115 ? -4.901 10.832 23.550 1.00 95.56 115 MET A O 1
ATOM 859 N N . LEU A 1 116 ? -3.319 12.171 24.412 1.00 97.00 116 LEU A N 1
ATOM 860 C CA . LEU A 1 116 ? -3.980 13.431 24.087 1.00 97.00 116 LEU A CA 1
ATOM 861 C C . LEU A 1 116 ? -3.103 14.188 23.098 1.00 97.00 116 LEU A C 1
ATOM 863 O O . LEU A 1 116 ? -2.009 14.618 23.448 1.00 97.00 116 LEU A O 1
ATOM 867 N N . LEU A 1 117 ? -3.608 14.369 21.882 1.00 97.25 117 LEU A N 1
ATOM 868 C CA . LEU A 1 117 ? -3.020 15.251 20.880 1.00 97.25 117 LEU A CA 1
ATOM 869 C C . LEU A 1 117 ? -3.755 16.587 20.862 1.00 97.25 117 LEU A C 1
ATOM 871 O O . LEU A 1 117 ? -4.980 16.618 21.002 1.00 97.25 117 LEU A O 1
ATOM 875 N N . ALA A 1 118 ? -3.022 17.675 20.648 1.00 97.00 118 ALA A N 1
ATOM 876 C CA . ALA A 1 118 ? -3.592 19.004 20.496 1.00 97.00 118 ALA A CA 1
ATOM 877 C C . ALA A 1 118 ? -2.787 19.887 19.532 1.00 97.00 118 ALA A C 1
ATOM 879 O O . ALA A 1 118 ? -1.576 19.720 19.371 1.00 97.00 118 ALA A O 1
ATOM 880 N N . TRP A 1 119 ? -3.478 20.817 18.875 1.00 96.38 119 TRP A N 1
ATOM 881 C CA . TRP A 1 119 ? -2.893 21.782 17.943 1.00 96.38 119 TRP A CA 1
ATOM 882 C C . TRP A 1 119 ? -3.790 23.010 17.781 1.00 96.38 119 TRP A C 1
ATOM 884 O O . TRP A 1 119 ? -5.001 22.940 17.983 1.00 96.38 119 TRP A O 1
ATOM 894 N N . ALA A 1 120 ? -3.208 24.140 17.383 1.00 95.00 120 ALA A N 1
ATOM 895 C CA . ALA A 1 120 ? -3.979 25.321 17.000 1.00 95.00 120 ALA A CA 1
ATOM 896 C C . ALA A 1 120 ? -4.630 25.110 15.621 1.00 95.00 120 ALA A C 1
ATOM 898 O O . ALA A 1 120 ? -3.946 24.693 14.685 1.00 95.00 120 ALA A O 1
ATOM 899 N N . THR A 1 121 ? -5.918 25.435 15.475 1.00 92.62 121 THR A N 1
ATOM 900 C CA . THR A 1 121 ? -6.663 25.219 14.212 1.00 92.62 121 THR A CA 1
ATOM 901 C C . THR A 1 121 ? -6.324 26.252 13.136 1.00 92.62 121 THR A C 1
ATOM 903 O O . THR A 1 121 ? -6.512 26.006 11.950 1.00 92.62 121 THR A O 1
ATOM 906 N N . GLY A 1 122 ? -5.800 27.412 13.546 1.00 89.31 122 GLY A N 1
ATOM 907 C CA . GLY A 1 122 ? -5.637 28.595 12.697 1.00 89.31 122 GLY A CA 1
ATOM 908 C C . GLY A 1 122 ? -6.754 29.628 12.879 1.00 89.31 122 GLY A C 1
ATOM 909 O O . GLY A 1 122 ? -6.592 30.772 12.454 1.00 89.31 122 GLY A O 1
ATOM 910 N N . ASN A 1 123 ? -7.833 29.277 13.587 1.00 89.75 123 ASN A N 1
ATOM 911 C CA . ASN A 1 123 ? -8.982 30.148 13.818 1.00 89.75 123 ASN A CA 1
ATOM 912 C C . ASN A 1 123 ? -8.911 30.834 15.192 1.00 89.75 123 ASN A C 1
ATOM 914 O O . ASN A 1 123 ? -9.560 30.443 16.160 1.00 89.75 123 ASN A O 1
ATOM 918 N N . GLY A 1 124 ? -8.117 31.905 15.274 1.00 90.94 124 GLY A N 1
ATOM 919 C CA . GLY A 1 124 ? -7.939 32.668 16.514 1.00 90.94 124 GLY A CA 1
ATOM 920 C C . GLY A 1 124 ? -7.266 31.834 17.609 1.00 90.94 124 GLY A C 1
ATOM 921 O O . GLY A 1 124 ? -6.244 31.201 17.356 1.00 90.94 124 GLY A O 1
ATOM 922 N N . ASP A 1 125 ? -7.848 31.836 18.811 1.00 92.94 125 ASP A N 1
ATOM 923 C CA . ASP A 1 125 ? -7.362 31.075 19.973 1.00 92.94 125 ASP A CA 1
ATOM 924 C C . ASP A 1 125 ? -7.904 29.631 20.036 1.00 92.94 125 ASP A C 1
ATOM 926 O O . ASP A 1 125 ? -7.805 28.966 21.070 1.00 92.94 125 ASP A O 1
ATOM 930 N N . GLU A 1 126 ? -8.518 29.138 18.958 1.00 93.94 126 GLU A N 1
ATOM 931 C CA . GLU A 1 126 ? -9.097 27.797 18.919 1.00 93.94 126 GLU A CA 1
ATOM 932 C C . GLU A 1 126 ? -8.015 26.706 18.854 1.00 93.94 126 GLU A C 1
ATOM 934 O O . GLU A 1 126 ? -7.091 26.735 18.031 1.00 93.94 126 GLU A O 1
ATOM 939 N N . ILE A 1 127 ? -8.163 25.711 19.731 1.00 95.38 127 ILE A N 1
ATOM 940 C CA . ILE A 1 127 ? -7.296 24.535 19.813 1.00 95.38 127 ILE A CA 1
ATOM 941 C C . ILE A 1 127 ? -8.145 23.287 19.581 1.00 95.38 127 ILE A C 1
ATOM 943 O O . ILE A 1 127 ? -9.159 23.069 20.252 1.00 95.38 127 ILE A O 1
ATOM 947 N N . ALA A 1 128 ? -7.710 22.447 18.648 1.00 95.38 128 ALA A N 1
ATOM 948 C CA . ALA A 1 128 ? -8.278 21.127 18.444 1.00 95.38 128 ALA A CA 1
ATOM 949 C C . ALA A 1 128 ? -7.641 20.118 19.404 1.00 95.38 128 ALA A C 1
ATOM 951 O O . ALA A 1 128 ? -6.433 20.158 19.639 1.00 95.38 128 ALA A O 1
ATOM 952 N N . THR A 1 129 ? -8.445 19.199 19.943 1.00 96.19 129 THR A N 1
ATOM 953 C CA . THR A 1 129 ? -7.979 18.098 20.801 1.00 96.19 129 THR A CA 1
ATOM 954 C C . THR A 1 129 ? -8.474 16.747 20.309 1.00 96.19 129 THR A C 1
ATOM 956 O O . THR A 1 129 ? -9.635 16.591 19.931 1.00 96.19 129 THR A O 1
ATOM 959 N N . SER A 1 130 ? -7.605 15.740 20.353 1.00 95.62 130 SER A N 1
ATOM 960 C CA . SER A 1 130 ? -7.898 14.384 19.889 1.00 95.62 130 SER A CA 1
ATOM 961 C C . SER A 1 130 ? -7.376 13.362 20.890 1.00 95.62 130 SER A C 1
ATOM 963 O O . SER A 1 130 ? -6.170 13.292 21.132 1.00 95.62 130 SER A O 1
ATOM 965 N N . LEU A 1 131 ? -8.277 12.568 21.472 1.00 96.25 131 LEU A N 1
ATOM 966 C CA . LEU A 1 131 ? -7.892 11.409 22.272 1.00 96.25 131 LEU A CA 1
ATOM 967 C C . LEU A 1 131 ? -7.616 10.234 21.341 1.00 96.25 131 LEU A C 1
ATOM 969 O O . LEU A 1 131 ? -8.466 9.871 20.523 1.00 96.25 131 LEU A O 1
ATOM 973 N N . ARG A 1 132 ? -6.420 9.658 21.444 1.00 93.94 132 ARG A N 1
ATOM 974 C CA . ARG A 1 132 ? -5.947 8.614 20.536 1.00 93.94 132 ARG A CA 1
ATOM 975 C C . ARG A 1 132 ? -5.261 7.469 21.247 1.00 93.94 132 ARG A C 1
ATOM 977 O O . ARG A 1 132 ? -4.941 7.549 22.427 1.00 93.94 132 ARG A O 1
ATOM 984 N N . TYR A 1 133 ? -5.053 6.398 20.500 1.00 91.06 133 TYR A N 1
ATOM 985 C CA . TYR A 1 133 ? -4.421 5.187 20.978 1.00 91.06 133 TYR A CA 1
ATOM 986 C C . TYR A 1 133 ? -3.784 4.390 19.820 1.00 91.06 133 TYR A C 1
ATOM 988 O O . TYR A 1 133 ? -4.295 4.406 18.698 1.00 91.06 133 TYR A O 1
ATOM 996 N N . ALA A 1 134 ? -2.682 3.678 20.072 1.00 83.94 134 ALA A N 1
ATOM 997 C CA . ALA A 1 134 ? -2.050 2.769 19.116 1.00 83.94 134 ALA A CA 1
ATOM 998 C C . ALA A 1 134 ? -1.588 1.470 19.795 1.00 83.94 134 ALA A C 1
ATOM 1000 O O . ALA A 1 134 ? -1.016 1.495 20.878 1.00 83.94 134 ALA A O 1
ATOM 1001 N N . THR A 1 135 ? -1.768 0.326 19.134 1.00 82.38 135 THR A N 1
ATOM 1002 C CA . THR A 1 135 ? -1.277 -0.986 19.611 1.00 82.38 135 THR A CA 1
ATOM 1003 C C . THR A 1 135 ? 0.209 -1.219 19.320 1.00 82.38 135 THR A C 1
ATOM 1005 O O . THR A 1 135 ? 0.764 -2.245 19.699 1.00 82.38 135 THR A O 1
ATOM 1008 N N . GLY A 1 136 ? 0.853 -0.290 18.614 1.00 80.56 136 GLY A N 1
ATOM 1009 C CA . GLY A 1 136 ? 2.250 -0.337 18.191 1.00 80.56 136 GLY A CA 1
ATOM 1010 C C . GLY A 1 136 ? 2.705 1.037 17.697 1.00 80.56 136 GLY A C 1
ATOM 1011 O O . GLY A 1 136 ? 1.940 1.998 17.760 1.00 80.56 136 GLY A O 1
ATOM 1012 N N . TYR A 1 137 ? 3.928 1.128 17.174 1.00 79.94 137 TYR A N 1
ATOM 1013 C CA . TYR A 1 137 ? 4.492 2.361 16.606 1.00 79.94 137 TYR A CA 1
ATOM 1014 C C . TYR A 1 137 ? 3.937 2.641 15.199 1.00 79.94 137 TYR A C 1
ATOM 1016 O O . TYR A 1 137 ? 4.642 2.575 14.196 1.00 79.94 137 TYR A O 1
ATOM 1024 N N . LEU A 1 138 ? 2.630 2.884 15.133 1.00 82.19 138 LEU A N 1
ATOM 1025 C CA . LEU A 1 138 ? 1.853 3.154 13.925 1.00 82.19 138 LEU A CA 1
ATOM 1026 C C . LEU A 1 138 ? 0.989 4.397 14.148 1.00 82.19 138 LEU A C 1
ATOM 1028 O O . LEU A 1 138 ? 0.795 4.821 15.285 1.00 82.19 138 LEU A O 1
ATOM 1032 N N . ALA A 1 139 ? 0.419 4.953 13.076 1.00 81.25 139 ALA A N 1
ATOM 1033 C CA . ALA A 1 139 ? -0.504 6.081 13.179 1.00 81.25 139 ALA A CA 1
ATOM 1034 C C . ALA A 1 139 ? -1.619 5.792 14.214 1.00 81.25 139 ALA A C 1
ATOM 1036 O O . ALA A 1 139 ? -2.331 4.786 14.083 1.00 81.25 139 ALA A O 1
ATOM 1037 N N . PRO A 1 140 ? -1.771 6.632 15.255 1.00 87.88 140 PRO A N 1
ATOM 1038 C CA . PRO A 1 140 ? -2.689 6.349 16.345 1.00 87.88 140 PRO A CA 1
ATOM 1039 C C . PRO A 1 140 ? -4.138 6.589 15.908 1.00 87.88 140 PRO A C 1
ATOM 1041 O O . PRO A 1 140 ? -4.460 7.572 15.236 1.00 87.88 140 PRO A O 1
ATOM 1044 N N . LYS A 1 141 ? -5.021 5.673 16.305 1.00 87.12 141 LYS A N 1
ATOM 1045 C CA . LYS A 1 141 ? -6.460 5.696 16.015 1.00 87.12 141 LYS A CA 1
ATOM 1046 C C . LYS A 1 141 ? -7.199 6.533 17.053 1.00 87.12 141 LYS A C 1
ATOM 1048 O O . LYS A 1 141 ? -6.682 6.768 18.141 1.00 87.12 141 LYS A O 1
ATOM 1053 N N . ILE A 1 142 ? -8.421 6.952 16.732 1.00 90.88 142 ILE A N 1
ATOM 1054 C CA . ILE A 1 142 ? -9.301 7.619 17.699 1.00 90.88 142 ILE A CA 1
ATOM 1055 C C . ILE A 1 142 ? -9.610 6.665 18.853 1.00 90.88 142 ILE A C 1
ATOM 1057 O O . ILE A 1 142 ? -9.982 5.515 18.625 1.00 90.88 142 ILE A O 1
ATOM 1061 N N . TYR A 1 143 ? -9.447 7.160 20.076 1.00 91.19 143 TYR A N 1
ATOM 1062 C CA . TYR A 1 143 ? -9.714 6.415 21.298 1.00 91.19 143 TYR A CA 1
ATOM 1063 C C . TYR A 1 143 ? -11.224 6.246 21.506 1.00 91.19 143 TYR A C 1
ATOM 1065 O O . TYR A 1 143 ? -11.973 7.223 21.494 1.00 91.19 143 TYR A O 1
ATOM 1073 N N . GLY A 1 144 ? -11.671 5.003 21.684 1.00 88.06 144 GLY A N 1
ATOM 1074 C CA . GLY A 1 144 ? -13.078 4.638 21.870 1.00 88.06 144 GLY A CA 1
ATOM 1075 C C . GLY A 1 144 ? -13.511 4.482 23.330 1.00 88.06 144 GLY A C 1
ATOM 1076 O O . GLY A 1 144 ? -14.650 4.086 23.575 1.00 88.06 144 GLY A O 1
ATOM 1077 N N . GLY A 1 145 ? -12.611 4.732 24.285 1.00 89.38 145 GLY A N 1
ATOM 1078 C CA . GLY A 1 145 ? -12.901 4.646 25.715 1.00 89.38 145 GLY A CA 1
ATOM 1079 C C . GLY A 1 145 ? -13.664 5.858 26.258 1.00 89.38 145 GLY A C 1
ATOM 1080 O O . GLY A 1 145 ? -14.204 6.683 25.522 1.00 89.38 145 GLY A O 1
ATOM 1081 N N . THR A 1 146 ? -13.723 5.969 27.583 1.00 92.94 146 THR A N 1
ATOM 1082 C CA . THR A 1 146 ? -14.611 6.926 28.270 1.00 92.94 146 THR A CA 1
ATOM 1083 C C . THR A 1 146 ? -13.951 8.249 28.664 1.00 92.94 146 THR A C 1
ATOM 1085 O O . THR A 1 146 ? -14.615 9.118 29.241 1.00 92.94 146 THR A O 1
ATOM 1088 N N . ALA A 1 147 ? -12.659 8.414 28.379 1.00 94.81 147 ALA A N 1
ATOM 1089 C CA . ALA A 1 147 ? -11.926 9.641 28.661 1.00 94.81 147 ALA A CA 1
ATOM 1090 C C . ALA A 1 147 ? -12.486 10.829 27.858 1.00 94.81 147 ALA A C 1
ATOM 1092 O O . ALA A 1 147 ? -12.947 10.681 26.726 1.00 94.81 147 ALA A O 1
ATOM 1093 N N . SER A 1 148 ? -12.449 12.027 28.441 1.00 93.94 148 SER A N 1
ATOM 1094 C CA . SER A 1 148 ? -12.914 13.245 27.767 1.00 93.94 148 SER A CA 1
ATOM 1095 C C . SER A 1 148 ? -12.143 14.484 28.203 1.00 93.94 148 SER A C 1
ATOM 1097 O O . SER A 1 148 ? -11.659 14.576 29.332 1.00 93.94 148 SER A O 1
ATOM 1099 N N . ILE A 1 149 ? -12.055 15.453 27.290 1.00 94.00 149 ILE A N 1
ATOM 1100 C CA . ILE A 1 149 ? -11.373 16.730 27.501 1.00 94.00 149 ILE A CA 1
ATOM 1101 C C . ILE A 1 149 ? -12.399 17.855 27.537 1.00 94.00 149 ILE A C 1
ATOM 1103 O O . ILE A 1 149 ? -13.266 17.943 26.674 1.00 94.00 149 ILE A O 1
ATOM 1107 N N . THR A 1 150 ? -12.283 18.746 28.517 1.00 93.31 150 THR A N 1
ATOM 1108 C CA . THR A 1 150 ? -13.021 20.016 28.550 1.00 93.31 150 THR A CA 1
ATOM 1109 C C . THR A 1 150 ? -12.029 21.164 28.654 1.00 93.31 150 THR A C 1
ATOM 1111 O O . THR A 1 150 ? -11.361 21.301 29.675 1.00 93.31 150 THR A O 1
ATOM 1114 N N . GLN A 1 151 ? -11.922 21.998 27.622 1.00 94.31 151 GLN A N 1
ATOM 1115 C CA . GLN A 1 151 ? -11.001 23.135 27.631 1.00 94.31 151 GLN A CA 1
ATOM 1116 C C . GLN A 1 151 ? -11.543 24.256 28.528 1.00 94.31 151 GLN A C 1
ATOM 1118 O O . GLN A 1 151 ? -12.692 24.673 28.406 1.00 94.31 151 GLN A O 1
ATOM 1123 N N . LEU A 1 152 ? -10.723 24.734 29.460 1.00 94.25 152 LEU A N 1
ATOM 1124 C CA . LEU A 1 152 ? -11.061 25.830 30.367 1.00 94.25 152 LEU A CA 1
ATOM 1125 C C . LEU A 1 152 ? -10.639 27.178 29.789 1.00 94.25 152 LEU A C 1
ATOM 1127 O O . LEU A 1 152 ? -11.423 28.128 29.829 1.00 94.25 152 LEU A O 1
ATOM 1131 N N . TYR A 1 153 ? -9.428 27.226 29.238 1.00 95.25 153 TYR A N 1
ATOM 1132 C CA . TYR A 1 153 ? -8.794 28.413 28.682 1.00 95.25 153 TYR A CA 1
ATOM 1133 C C . TYR A 1 153 ? -7.819 28.007 27.576 1.00 95.25 153 TYR A C 1
ATOM 1135 O O . TYR A 1 153 ? -7.124 26.996 27.706 1.00 95.25 153 TYR A O 1
ATOM 1143 N N . THR A 1 154 ? -7.760 28.796 26.508 1.00 95.88 154 THR A N 1
ATOM 1144 C CA . THR A 1 154 ? -6.797 28.634 25.419 1.00 95.88 154 THR A CA 1
ATOM 1145 C C . THR A 1 154 ? -6.196 29.977 25.046 1.00 95.88 154 THR A C 1
ATOM 1147 O O . THR A 1 154 ? -6.829 31.022 25.195 1.00 95.88 154 THR A O 1
ATOM 1150 N N . ASN A 1 155 ? -4.960 29.953 24.562 1.00 95.06 155 ASN A N 1
ATOM 1151 C CA . ASN A 1 155 ? -4.332 31.108 23.946 1.00 95.06 155 ASN A CA 1
ATOM 1152 C C . ASN A 1 155 ? -3.380 30.657 22.847 1.00 95.06 155 ASN A C 1
ATOM 1154 O O . ASN A 1 155 ? -2.623 29.705 23.027 1.00 95.06 155 ASN A O 1
ATOM 1158 N N . VAL A 1 156 ? -3.404 31.353 21.719 1.00 94.88 156 VAL A N 1
ATOM 1159 C CA . VAL A 1 156 ? -2.569 31.063 20.565 1.00 94.88 156 VAL A CA 1
ATOM 1160 C C . VAL A 1 156 ? -1.815 32.332 20.180 1.00 94.88 156 VAL A C 1
ATOM 1162 O O . VAL A 1 156 ? -2.399 33.386 19.950 1.00 94.88 156 VAL A O 1
ATOM 1165 N N . ASN A 1 157 ? -0.492 32.236 20.087 1.00 92.00 157 ASN A N 1
ATOM 1166 C CA . ASN A 1 157 ? 0.358 33.318 19.598 1.00 92.00 157 ASN A CA 1
ATOM 1167 C C . ASN A 1 157 ? 1.301 32.819 18.492 1.00 92.00 157 ASN A C 1
ATOM 1169 O O . ASN A 1 157 ? 1.206 31.681 18.030 1.00 92.00 157 ASN A O 1
ATOM 1173 N N . GLU A 1 158 ? 2.198 33.696 18.041 1.00 89.69 158 GLU A N 1
ATOM 1174 C CA . GLU A 1 158 ? 3.129 33.422 16.939 1.00 89.69 158 GLU A CA 1
ATOM 1175 C C . GLU A 1 158 ? 4.137 32.305 17.248 1.00 89.69 158 GLU A C 1
ATOM 1177 O O . GLU A 1 158 ? 4.671 31.697 16.327 1.00 89.69 158 GLU A O 1
ATOM 1182 N N . THR A 1 159 ? 4.411 32.033 18.526 1.00 90.38 159 THR A N 1
ATOM 1183 C CA . THR A 1 159 ? 5.492 31.124 18.947 1.00 90.38 159 THR A CA 1
ATOM 1184 C C . THR A 1 159 ? 4.992 29.829 19.575 1.00 90.38 159 THR A C 1
ATOM 1186 O O . THR A 1 159 ? 5.641 28.789 19.454 1.00 90.38 159 THR A O 1
ATOM 1189 N N . ASN A 1 160 ? 3.847 29.877 20.250 1.00 95.06 160 ASN A N 1
ATOM 1190 C CA . ASN A 1 160 ? 3.267 28.750 20.959 1.00 95.06 160 ASN A CA 1
ATOM 1191 C C . ASN A 1 160 ? 1.742 28.870 21.050 1.00 95.06 160 ASN A C 1
ATOM 1193 O O . ASN A 1 160 ? 1.140 29.903 20.747 1.00 95.06 160 ASN A O 1
ATOM 1197 N N . TRP A 1 161 ? 1.128 27.778 21.473 1.00 96.06 161 TRP A N 1
ATOM 1198 C CA . TRP A 1 161 ? -0.238 27.742 21.966 1.00 96.06 161 TRP A CA 1
ATOM 1199 C C . TRP A 1 161 ? -0.244 27.161 23.373 1.00 96.06 161 TRP A C 1
ATOM 1201 O O . TRP A 1 161 ? 0.624 26.368 23.733 1.00 96.06 161 TRP A O 1
ATOM 1211 N N . LEU A 1 162 ? -1.237 27.554 24.157 1.00 96.38 162 LEU A N 1
ATOM 1212 C CA . LEU A 1 162 ? -1.452 27.118 25.524 1.00 96.38 162 LEU A CA 1
ATOM 1213 C C . LEU A 1 162 ? -2.897 26.664 25.675 1.00 96.38 162 LEU A C 1
ATOM 1215 O O . LEU A 1 162 ? -3.820 27.344 25.230 1.00 96.38 162 LEU A O 1
ATOM 1219 N N . MET A 1 163 ? -3.087 25.536 26.349 1.00 96.81 163 MET A N 1
ATOM 1220 C CA . MET A 1 163 ? -4.389 25.001 26.712 1.00 96.81 163 MET A CA 1
ATOM 1221 C C . MET A 1 163 ? -4.402 24.621 28.189 1.00 96.81 163 MET A C 1
ATOM 1223 O O . MET A 1 163 ? -3.588 23.816 28.639 1.00 96.81 163 MET A O 1
ATOM 1227 N N . VAL A 1 164 ? -5.379 25.145 28.923 1.00 97.88 164 VAL A N 1
ATOM 1228 C CA . VAL A 1 164 ? -5.775 24.651 30.242 1.00 97.88 164 VAL A CA 1
ATOM 1229 C C . VAL A 1 164 ? -7.042 23.829 30.077 1.00 97.88 164 VAL A C 1
ATOM 1231 O O . VAL A 1 164 ? -7.999 24.290 29.455 1.00 97.88 164 VAL A O 1
ATOM 1234 N N . TYR A 1 165 ? -7.080 22.619 30.624 1.00 97.12 165 TYR A N 1
ATOM 1235 C CA . TYR A 1 165 ? -8.176 21.683 30.391 1.00 97.12 165 TYR A CA 1
ATOM 1236 C C . TYR A 1 165 ? -8.490 20.819 31.611 1.00 97.12 165 TYR A C 1
ATOM 1238 O O . TYR A 1 165 ? -7.658 20.609 32.487 1.00 97.12 165 TYR A O 1
ATOM 1246 N N . LYS A 1 166 ? -9.710 20.287 31.651 1.00 96.50 166 LYS A N 1
ATOM 1247 C CA . LYS A 1 166 ? -10.085 19.154 32.496 1.00 96.50 166 LYS A CA 1
ATOM 1248 C C . LYS A 1 166 ? -9.921 17.882 31.688 1.00 96.50 166 LYS A C 1
ATOM 1250 O O . LYS A 1 166 ? -10.427 17.808 30.567 1.00 96.50 166 LYS A O 1
ATOM 1255 N N . CYS A 1 167 ? -9.244 16.907 32.266 1.00 95.75 167 CYS A N 1
ATOM 1256 C CA . CYS A 1 167 ? -9.131 15.567 31.729 1.00 95.75 167 CYS A CA 1
ATOM 1257 C C . CYS A 1 167 ? -9.959 14.645 32.618 1.00 95.75 167 CYS A C 1
ATOM 1259 O O . CYS A 1 167 ? -9.543 14.325 33.730 1.00 95.75 167 CYS A O 1
ATOM 1261 N N . ASN A 1 168 ? -11.142 14.259 32.149 1.00 95.06 168 ASN A N 1
ATOM 1262 C CA . ASN A 1 168 ? -12.016 13.361 32.891 1.00 95.06 168 ASN A CA 1
ATOM 1263 C C . ASN A 1 168 ? -11.713 11.928 32.462 1.00 95.06 168 ASN A C 1
ATOM 1265 O O . ASN A 1 168 ? -11.723 11.633 31.265 1.00 95.06 168 ASN A O 1
ATOM 1269 N N . ARG A 1 169 ? -11.492 11.041 33.432 1.00 94.81 169 ARG A N 1
ATOM 1270 C CA . ARG A 1 169 ? -11.212 9.611 33.254 1.00 94.81 169 ARG A CA 1
ATOM 1271 C C . ARG A 1 169 ? -9.991 9.329 32.377 1.00 94.81 169 ARG A C 1
ATOM 1273 O O . ARG A 1 169 ? -9.883 8.255 31.805 1.00 94.81 169 ARG A O 1
ATOM 1280 N N . CYS A 1 170 ? -9.061 10.274 32.280 1.00 94.56 170 CYS A N 1
ATOM 1281 C CA . CYS A 1 170 ? -7.865 10.136 31.448 1.00 94.56 170 CYS A CA 1
ATOM 1282 C C . CYS A 1 170 ? -6.800 9.220 32.054 1.00 94.56 170 CYS A C 1
ATOM 1284 O O . CYS A 1 170 ? -5.895 8.790 31.351 1.00 94.56 170 CYS A O 1
ATOM 1286 N N . LEU A 1 171 ? -6.908 8.910 33.347 1.00 94.19 171 LEU A N 1
ATOM 1287 C CA . LEU A 1 171 ? -6.064 7.911 34.004 1.00 94.19 171 LEU A CA 1
ATOM 1288 C C . LEU A 1 171 ? -6.729 6.519 34.032 1.00 94.19 171 LEU A C 1
ATOM 1290 O O . LEU A 1 171 ? -6.291 5.623 34.753 1.00 94.19 171 LEU A O 1
ATOM 1294 N N . ILE A 1 172 ? -7.793 6.340 33.240 1.00 91.38 172 ILE A N 1
ATOM 1295 C CA . ILE A 1 172 ? -8.433 5.057 32.946 1.00 91.38 172 ILE A CA 1
ATOM 1296 C C . ILE A 1 172 ? -8.232 4.770 31.467 1.00 91.38 172 ILE A C 1
ATOM 1298 O O . ILE A 1 172 ? -8.574 5.577 30.604 1.00 91.38 172 ILE A O 1
ATOM 1302 N N . PHE A 1 173 ? -7.729 3.581 31.189 1.00 90.88 173 PHE A N 1
ATOM 1303 C CA . PHE A 1 173 ? -7.579 3.068 29.851 1.00 90.88 173 PHE A CA 1
ATOM 1304 C C . PHE A 1 173 ? -8.577 1.938 29.623 1.00 90.88 173 PHE A C 1
ATOM 1306 O O . PHE A 1 173 ? -8.445 0.848 30.168 1.00 90.88 173 PHE A O 1
ATOM 1313 N N . ASP A 1 174 ? -9.620 2.233 28.860 1.00 90.44 174 ASP A N 1
ATOM 1314 C CA . ASP A 1 174 ? -10.822 1.427 28.676 1.00 90.44 174 ASP A CA 1
ATOM 1315 C C . ASP A 1 174 ? -11.332 1.441 27.228 1.00 90.44 174 ASP A C 1
ATOM 1317 O O . ASP A 1 174 ? -12.536 1.356 26.978 1.00 90.44 174 ASP A O 1
ATOM 1321 N N . ASP A 1 175 ? -10.414 1.525 26.260 1.00 87.31 175 ASP A N 1
ATOM 1322 C CA . ASP A 1 175 ? -10.767 1.327 24.855 1.00 87.31 175 ASP A CA 1
ATOM 1323 C C . ASP A 1 175 ? -11.367 -0.080 24.644 1.00 87.31 175 ASP A C 1
ATOM 1325 O O . ASP A 1 175 ? -10.772 -1.071 25.081 1.00 87.31 175 ASP A O 1
ATOM 1329 N N . PRO A 1 176 ? -12.508 -0.209 23.943 1.00 82.19 176 PRO A N 1
ATOM 1330 C CA . PRO A 1 176 ? -13.190 -1.492 23.769 1.00 82.19 176 PRO A CA 1
ATOM 1331 C C . PRO A 1 176 ? -12.393 -2.522 22.956 1.00 82.19 176 PRO A C 1
ATOM 1333 O O . PRO A 1 176 ? -12.759 -3.697 22.949 1.00 82.19 176 PRO A O 1
ATOM 1336 N N . SER A 1 177 ? -11.337 -2.109 22.248 1.00 77.75 177 SER A N 1
ATOM 1337 C CA . SER A 1 177 ? -10.511 -3.003 21.432 1.00 77.75 177 SER A CA 1
ATOM 1338 C C . SER A 1 177 ? -9.405 -3.732 22.205 1.00 77.75 177 SER A C 1
ATOM 1340 O O . SER A 1 177 ? -8.702 -4.548 21.608 1.00 77.75 177 SER A O 1
ATOM 1342 N N . GLN A 1 178 ? -9.246 -3.487 23.513 1.00 75.88 178 GLN A N 1
ATOM 1343 C CA . GLN A 1 178 ? -8.158 -4.070 24.304 1.00 75.88 178 GLN A CA 1
ATOM 1344 C C . GLN A 1 178 ? -8.499 -4.297 25.784 1.00 75.88 178 GLN A C 1
ATOM 1346 O O . GLN A 1 178 ? -9.564 -3.927 26.274 1.00 75.88 178 GLN A O 1
ATOM 1351 N N . THR A 1 179 ? -7.564 -4.919 26.507 1.00 79.56 179 THR A N 1
ATOM 1352 C CA . THR A 1 179 ? -7.671 -5.127 27.956 1.00 79.56 179 THR A CA 1
ATOM 1353 C C . THR A 1 179 ? -7.520 -3.795 28.698 1.00 79.56 179 THR A C 1
ATOM 1355 O O . THR A 1 179 ? -6.499 -3.129 28.521 1.00 79.56 179 THR A O 1
ATOM 1358 N N . PRO A 1 180 ? -8.479 -3.419 29.561 1.00 86.44 180 PRO A N 1
ATOM 1359 C CA . PRO A 1 180 ? -8.413 -2.157 30.277 1.00 86.44 180 PRO A CA 1
ATOM 1360 C C . PRO A 1 180 ? -7.379 -2.175 31.412 1.00 86.44 180 PRO A C 1
ATOM 1362 O O . PRO A 1 180 ? -7.147 -3.212 32.039 1.00 86.44 180 PRO A O 1
ATOM 1365 N N . PHE A 1 181 ? -6.819 -1.009 31.732 1.00 88.00 181 PHE A N 1
ATOM 1366 C CA . PHE A 1 181 ? -6.014 -0.782 32.935 1.00 88.00 181 PHE A CA 1
ATOM 1367 C C . PHE A 1 181 ? -6.200 0.639 33.471 1.00 88.00 181 PHE A C 1
ATOM 1369 O O . PHE A 1 181 ? -6.691 1.524 32.778 1.00 88.00 181 PHE A O 1
ATOM 1376 N N . ASN A 1 182 ? -5.761 0.869 34.707 1.00 90.44 182 ASN A N 1
ATOM 1377 C CA . ASN A 1 182 ? -5.815 2.177 35.349 1.00 90.44 182 ASN A CA 1
ATOM 1378 C C . ASN A 1 182 ? -4.413 2.627 35.765 1.00 90.44 182 ASN A C 1
ATOM 1380 O O . ASN A 1 182 ? -3.588 1.802 36.163 1.00 90.44 182 ASN A O 1
ATOM 1384 N N . ILE A 1 183 ? -4.176 3.935 35.733 1.00 91.12 183 ILE A N 1
ATOM 1385 C CA . ILE A 1 183 ? -2.995 4.569 36.320 1.00 91.12 183 ILE A CA 1
ATOM 1386 C C . ILE A 1 183 ? -3.342 4.923 37.768 1.00 91.12 183 ILE A C 1
ATOM 1388 O O . ILE A 1 183 ? -4.385 5.515 38.042 1.00 91.12 183 ILE A O 1
ATOM 1392 N N . SER A 1 184 ? -2.485 4.522 38.706 1.00 92.06 184 SER A N 1
ATOM 1393 C CA . SER A 1 184 ? -2.736 4.678 40.141 1.00 92.06 184 SER A CA 1
ATOM 1394 C C . SER A 1 184 ? -1.936 5.851 40.696 1.00 92.06 184 SER A C 1
ATOM 1396 O O . SER A 1 184 ? -0.717 5.772 40.846 1.00 92.06 184 SER A O 1
ATOM 1398 N N . THR A 1 185 ? -2.623 6.946 41.026 1.00 94.69 185 THR A N 1
ATOM 1399 C CA . THR A 1 185 ? -1.992 8.114 41.661 1.00 94.69 185 THR A CA 1
ATOM 1400 C C . THR A 1 185 ? -1.561 7.817 43.100 1.00 94.69 185 THR A C 1
ATOM 1402 O O . THR A 1 185 ? -0.579 8.376 43.584 1.00 94.69 185 THR A O 1
ATOM 1405 N N . SER A 1 186 ? -2.215 6.878 43.787 1.00 94.12 186 SER A N 1
ATOM 1406 C CA . SER A 1 186 ? -1.840 6.486 45.152 1.00 94.12 186 SER A CA 1
ATOM 1407 C C . SER A 1 186 ? -0.522 5.699 45.237 1.00 94.12 186 SER A C 1
ATOM 1409 O O . SER A 1 186 ? 0.034 5.551 46.325 1.00 94.12 186 SER A O 1
ATOM 1411 N N . ASN A 1 187 ? 0.050 5.274 44.101 1.00 92.25 187 ASN A N 1
ATOM 1412 C CA . ASN A 1 187 ? 1.416 4.742 44.036 1.00 92.25 187 ASN A CA 1
ATOM 1413 C C . ASN A 1 187 ? 2.510 5.819 44.180 1.00 92.25 187 ASN A C 1
ATOM 1415 O O . ASN A 1 187 ? 3.696 5.490 44.213 1.00 92.25 187 ASN A O 1
ATOM 1419 N N . GLY A 1 188 ? 2.135 7.099 44.267 1.00 92.56 188 GLY A N 1
ATOM 1420 C CA . GLY A 1 188 ? 3.035 8.218 44.551 1.00 92.56 188 GLY A CA 1
ATOM 1421 C C . GLY A 1 188 ? 3.738 8.806 43.327 1.00 92.56 188 GLY A C 1
ATOM 1422 O O . GLY A 1 188 ? 4.171 9.956 43.387 1.00 92.56 188 GLY A O 1
ATOM 1423 N N . GLN A 1 189 ? 3.789 8.075 42.213 1.00 92.25 189 GLN A N 1
ATOM 1424 C CA . GLN A 1 189 ? 4.367 8.525 40.947 1.00 92.25 189 GLN A CA 1
ATOM 1425 C C . GLN A 1 189 ? 3.738 7.806 39.748 1.00 92.25 189 GLN A C 1
ATOM 1427 O O . GLN A 1 189 ? 3.299 6.666 39.886 1.00 92.25 189 GLN A O 1
ATOM 1432 N N . PHE A 1 190 ? 3.793 8.428 38.572 1.00 91.94 190 PHE A N 1
ATOM 1433 C CA . PHE A 1 190 ? 3.631 7.764 37.273 1.00 91.94 190 PHE A CA 1
ATOM 1434 C C . PHE A 1 190 ? 4.512 8.447 36.216 1.00 91.94 190 PHE A C 1
ATOM 1436 O O . PHE A 1 190 ? 5.109 9.491 36.484 1.00 91.94 190 PHE A O 1
ATOM 1443 N N . GLU A 1 191 ? 4.628 7.848 35.038 1.00 90.69 191 GLU A N 1
ATOM 1444 C CA . GLU A 1 191 ? 5.416 8.359 33.916 1.00 90.69 191 GLU A CA 1
ATOM 1445 C C . GLU A 1 191 ? 4.508 8.968 32.844 1.00 90.69 191 GLU A C 1
ATOM 1447 O O . GLU A 1 191 ? 3.378 8.529 32.633 1.00 90.69 191 GLU A O 1
ATOM 1452 N N . GLN A 1 192 ? 5.000 9.992 32.155 1.00 92.81 192 GLN A N 1
ATOM 1453 C CA . GLN A 1 192 ? 4.273 10.692 31.105 1.00 92.81 192 GLN A CA 1
ATOM 1454 C C . GLN A 1 192 ? 5.169 10.833 29.878 1.00 92.81 192 GLN A C 1
ATOM 1456 O O . GLN A 1 192 ? 6.279 11.352 29.971 1.00 92.81 192 GLN A O 1
ATOM 1461 N N . GLY A 1 193 ? 4.667 10.404 28.724 1.00 93.69 193 GLY A N 1
ATOM 1462 C CA . GLY A 1 193 ? 5.341 10.591 27.445 1.00 93.69 193 GLY A CA 1
ATOM 1463 C C . GLY A 1 193 ? 4.918 11.901 26.795 1.00 93.69 193 GLY A C 1
ATOM 1464 O O . GLY A 1 193 ? 3.797 12.373 27.008 1.00 93.69 193 GLY A O 1
ATOM 1465 N N . TRP A 1 194 ? 5.786 12.475 25.970 1.00 95.25 194 TRP A N 1
ATOM 1466 C CA . TRP A 1 194 ? 5.496 13.653 25.162 1.00 95.25 194 TRP A CA 1
ATOM 1467 C C . TRP A 1 194 ? 6.075 13.526 23.754 1.00 95.25 194 TRP A C 1
ATOM 1469 O O . TRP A 1 194 ? 7.062 12.828 23.532 1.00 95.25 194 TRP A O 1
ATOM 1479 N N . ALA A 1 195 ? 5.458 14.218 22.798 1.00 95.25 195 ALA A N 1
ATOM 1480 C CA . ALA A 1 195 ? 5.975 14.343 21.439 1.00 95.25 195 ALA A CA 1
ATOM 1481 C C . ALA A 1 195 ? 5.474 15.628 20.768 1.00 95.25 195 ALA A C 1
ATOM 1483 O O . ALA A 1 195 ? 4.393 16.124 21.095 1.00 95.25 195 ALA A O 1
ATOM 1484 N N . GLN A 1 196 ? 6.225 16.149 19.797 1.00 94.88 196 GLN A N 1
ATOM 1485 C CA . GLN A 1 196 ? 5.805 17.287 18.978 1.00 94.88 196 GLN A CA 1
ATOM 1486 C C . GLN A 1 196 ? 6.149 17.112 17.497 1.00 94.88 196 GLN A C 1
ATOM 1488 O O . GLN A 1 196 ? 7.134 16.474 17.136 1.00 94.88 196 GLN A O 1
ATOM 1493 N N . SER A 1 197 ? 5.384 17.760 16.622 1.00 93.50 197 SER A N 1
ATOM 1494 C CA . SER A 1 197 ? 5.711 17.908 15.200 1.00 93.50 197 SER A CA 1
ATOM 1495 C C . SER A 1 197 ? 5.638 19.367 14.775 1.00 93.50 197 SER A C 1
ATOM 1497 O O . SER A 1 197 ? 4.784 20.108 15.260 1.00 93.50 197 SER A O 1
ATOM 1499 N N . THR A 1 198 ? 6.502 19.781 13.849 1.00 91.25 198 THR A N 1
ATOM 1500 C CA . THR A 1 198 ? 6.357 21.057 13.134 1.00 91.25 198 THR A CA 1
ATOM 1501 C C . THR A 1 198 ? 5.314 20.978 12.022 1.00 91.25 198 THR A C 1
ATOM 1503 O O . THR A 1 198 ? 4.793 22.013 11.599 1.00 91.25 198 THR A O 1
ATOM 1506 N N . GLU A 1 199 ? 4.999 19.768 11.555 1.00 88.69 199 GLU A N 1
ATOM 1507 C CA . GLU A 1 199 ? 4.000 19.543 10.515 1.00 88.69 199 GLU A CA 1
ATOM 1508 C C . GLU A 1 199 ? 2.590 19.625 11.111 1.00 88.69 199 GLU A C 1
ATOM 1510 O O . GLU A 1 199 ? 2.328 19.040 12.169 1.00 88.69 199 GLU A O 1
ATOM 1515 N N . PRO A 1 200 ? 1.658 20.352 10.474 1.00 86.12 200 PRO A N 1
ATOM 1516 C CA . PRO A 1 200 ? 0.274 20.351 10.911 1.00 86.12 200 PRO A CA 1
ATOM 1517 C C . PRO A 1 200 ? -0.387 18.984 10.644 1.00 86.12 200 PRO A C 1
ATOM 1519 O O . PRO A 1 200 ? 0.071 18.213 9.797 1.00 86.12 200 PRO A O 1
ATOM 1522 N N . PRO A 1 201 ? -1.505 18.681 11.320 1.00 86.19 201 PRO A N 1
ATOM 1523 C CA . PRO A 1 201 ? -2.438 17.654 10.856 1.00 86.19 201 PRO A CA 1
ATOM 1524 C C . PRO A 1 201 ? -2.916 17.934 9.424 1.00 86.19 201 PRO A C 1
ATOM 1526 O O . PRO A 1 201 ? -2.937 19.088 8.994 1.00 86.19 201 PRO A O 1
ATOM 1529 N N . ASN A 1 202 ? -3.350 16.891 8.708 1.00 81.38 202 ASN A N 1
ATOM 1530 C CA . ASN A 1 202 ? -3.832 17.005 7.322 1.00 81.38 202 ASN A CA 1
ATOM 1531 C C . ASN A 1 202 ? -4.960 18.041 7.154 1.00 81.38 202 ASN A C 1
ATOM 1533 O O . ASN A 1 202 ? -4.992 18.764 6.162 1.00 81.38 202 ASN A O 1
ATOM 1537 N N . ASP A 1 203 ? -5.873 18.102 8.121 1.00 82.69 203 ASP A N 1
ATOM 1538 C CA . ASP A 1 203 ? -6.929 19.101 8.247 1.00 82.69 203 ASP A CA 1
ATOM 1539 C C . ASP A 1 203 ? -6.911 19.668 9.681 1.00 82.69 203 ASP A C 1
ATOM 1541 O O . ASP A 1 203 ? -7.434 19.038 10.608 1.00 82.69 203 ASP A O 1
ATOM 1545 N N . PRO A 1 204 ? -6.294 20.844 9.896 1.00 85.94 204 PRO A N 1
ATOM 1546 C CA . PRO A 1 204 ? -6.180 21.457 11.217 1.00 85.94 204 PRO A CA 1
ATOM 1547 C C . PRO A 1 204 ? -7.520 21.809 11.875 1.00 85.94 204 PRO A C 1
ATOM 1549 O O . PRO A 1 204 ? -7.566 21.914 13.101 1.00 85.94 204 PRO A O 1
ATOM 1552 N N . GLU A 1 205 ? -8.601 21.966 11.108 1.00 86.50 205 GLU A N 1
ATOM 1553 C CA . GLU A 1 205 ? -9.939 22.266 11.636 1.00 86.50 205 GLU A CA 1
ATOM 1554 C C . GLU A 1 205 ? -10.706 20.998 12.042 1.00 86.50 205 GLU A C 1
ATOM 1556 O O . GLU A 1 205 ? -11.730 21.071 12.720 1.00 86.50 205 GLU A O 1
ATOM 1561 N N . ASN A 1 206 ? -10.202 19.815 11.680 1.00 84.56 206 ASN A N 1
ATOM 1562 C CA . ASN A 1 206 ? -10.804 18.533 12.011 1.00 84.56 206 ASN A CA 1
ATOM 1563 C C . ASN A 1 206 ? -9.996 17.808 13.092 1.00 84.56 206 ASN A C 1
ATOM 1565 O O . ASN A 1 206 ? -8.957 17.207 12.833 1.00 84.56 206 ASN A O 1
ATOM 1569 N N . ALA A 1 207 ? -10.526 17.754 14.312 1.00 88.69 207 ALA A N 1
ATOM 1570 C CA . ALA A 1 207 ? -9.878 17.069 15.432 1.00 88.69 207 ALA A CA 1
ATOM 1571 C C . ALA A 1 207 ? -9.700 15.539 15.251 1.00 88.69 207 ALA A C 1
ATOM 1573 O O . ALA A 1 207 ? -8.943 14.907 15.992 1.00 88.69 207 ALA A O 1
ATOM 1574 N N . ASN A 1 208 ? -10.349 14.931 14.253 1.00 85.69 208 ASN A N 1
ATOM 1575 C CA . ASN A 1 208 ? -10.134 13.538 13.852 1.00 85.69 208 ASN A CA 1
ATOM 1576 C C . ASN A 1 208 ? -9.145 13.387 12.680 1.00 85.69 208 ASN A C 1
ATOM 1578 O O . ASN A 1 208 ? -8.970 12.278 12.186 1.00 85.69 208 ASN A O 1
ATOM 1582 N N . SER A 1 209 ? -8.507 14.473 12.229 1.00 82.50 209 SER A N 1
ATOM 1583 C CA . SER A 1 209 ? -7.570 14.472 11.103 1.00 82.50 209 SER A CA 1
ATOM 1584 C C . SER A 1 209 ? -6.400 13.520 11.316 1.00 82.50 209 SER A C 1
ATOM 1586 O O . SER A 1 209 ? -5.845 13.429 12.409 1.00 82.50 209 SER A O 1
ATOM 1588 N N . ASP A 1 210 ? -5.934 12.878 10.253 1.00 82.25 210 ASP A N 1
ATOM 1589 C CA . ASP A 1 210 ? -4.650 12.185 10.288 1.00 82.25 210 ASP A CA 1
ATOM 1590 C C . ASP A 1 210 ? -3.507 13.166 10.595 1.00 82.25 210 ASP A C 1
ATOM 1592 O O . ASP A 1 210 ? -3.590 14.367 10.302 1.00 82.25 210 ASP A O 1
ATOM 1596 N N . ILE A 1 211 ? -2.457 12.637 11.220 1.00 85.31 211 ILE A N 1
ATOM 1597 C CA . ILE A 1 211 ? -1.253 13.372 11.609 1.00 85.31 211 ILE A CA 1
ATOM 1598 C C . ILE A 1 211 ? -0.016 12.677 11.044 1.00 85.31 211 ILE A C 1
ATOM 1600 O O . ILE A 1 211 ? 0.024 11.449 10.942 1.00 85.31 211 ILE A O 1
ATOM 1604 N N . ALA A 1 212 ? 1.001 13.464 10.701 1.00 82.25 212 ALA A N 1
ATOM 1605 C CA . ALA A 1 212 ? 2.331 12.945 10.410 1.00 82.25 212 ALA A CA 1
ATOM 1606 C C . ALA A 1 212 ? 3.018 12.454 11.695 1.00 82.25 212 ALA A C 1
ATOM 1608 O O . ALA A 1 212 ? 2.569 12.747 12.801 1.00 82.25 212 ALA A O 1
ATOM 1609 N N . GLN A 1 213 ? 4.130 11.734 11.553 1.00 86.69 213 GLN A N 1
ATOM 1610 C CA . GLN A 1 213 ? 4.993 11.383 12.681 1.00 86.69 213 GLN A CA 1
ATOM 1611 C C . GLN A 1 213 ? 5.561 12.651 13.353 1.00 86.69 213 GLN A C 1
ATOM 1613 O O . GLN A 1 213 ? 5.763 13.681 12.703 1.00 86.69 213 GLN A O 1
ATOM 1618 N N . HIS A 1 214 ? 5.798 12.593 14.668 1.00 89.62 214 HIS A N 1
ATOM 1619 C CA . HIS A 1 214 ? 6.467 13.677 15.397 1.00 89.62 214 HIS A CA 1
ATOM 1620 C C . HIS A 1 214 ? 7.885 13.867 14.859 1.00 89.62 214 HIS A C 1
ATOM 1622 O O . HIS A 1 214 ? 8.599 12.893 14.693 1.00 89.62 214 HIS A O 1
ATOM 1628 N N . ASN A 1 215 ? 8.306 15.100 14.601 1.00 89.19 215 ASN A N 1
ATOM 1629 C CA . ASN A 1 215 ? 9.652 15.433 14.113 1.00 89.19 215 ASN A CA 1
ATOM 1630 C C . ASN A 1 215 ? 10.297 16.585 14.909 1.00 89.19 215 ASN A C 1
ATOM 1632 O O . ASN A 1 215 ? 11.378 17.056 14.568 1.00 89.19 215 ASN A O 1
ATOM 1636 N N . ASN A 1 216 ? 9.627 17.055 15.964 1.00 92.44 216 ASN A N 1
ATOM 1637 C CA . ASN A 1 216 ? 10.047 18.171 16.804 1.00 92.44 216 ASN A CA 1
ATOM 1638 C C . ASN A 1 216 ? 10.294 17.718 18.250 1.00 92.44 216 ASN A C 1
ATOM 1640 O O . ASN A 1 216 ? 9.967 18.424 19.201 1.00 92.44 216 ASN A O 1
ATOM 1644 N N . GLY A 1 217 ? 10.863 16.525 18.396 1.00 90.31 217 GLY A N 1
ATOM 1645 C CA . GLY A 1 217 ? 11.226 15.935 19.674 1.00 90.31 217 GLY A CA 1
ATOM 1646 C C . GLY A 1 217 ? 10.155 15.058 20.313 1.00 90.31 217 GLY A C 1
ATOM 1647 O O . GLY A 1 217 ? 8.966 15.121 19.983 1.00 90.31 217 GLY A O 1
ATOM 1648 N N . MET A 1 218 ? 10.636 14.205 21.211 1.00 92.12 218 MET A N 1
ATOM 1649 C CA . MET A 1 218 ? 9.854 13.313 22.055 1.00 92.12 218 MET A CA 1
ATOM 1650 C C . MET A 1 218 ? 10.652 12.935 23.303 1.00 92.12 218 MET A C 1
ATOM 1652 O O . MET A 1 218 ? 11.879 13.056 23.328 1.00 92.12 218 MET A O 1
ATOM 1656 N N . GLY A 1 219 ? 9.967 12.396 24.301 1.00 90.00 219 GLY A N 1
ATOM 1657 C CA . GLY A 1 219 ? 10.607 11.857 25.491 1.00 90.00 219 GLY A CA 1
ATOM 1658 C C . GLY A 1 219 ? 9.595 11.422 26.534 1.00 90.00 219 GLY A C 1
ATOM 1659 O O . GLY A 1 219 ? 8.387 11.417 26.292 1.00 90.00 219 GLY A O 1
ATOM 1660 N N . GLU A 1 220 ? 10.102 11.076 27.710 1.00 90.62 220 GLU A N 1
ATOM 1661 C CA . GLU A 1 220 ? 9.304 10.667 28.859 1.00 90.62 220 GLU A CA 1
ATOM 1662 C C . GLU A 1 220 ? 9.843 11.352 30.114 1.00 90.62 220 GLU A C 1
ATOM 1664 O O . GLU A 1 220 ? 11.052 11.520 30.266 1.00 90.62 220 GLU A O 1
ATOM 1669 N N . PHE A 1 221 ? 8.955 11.737 31.024 1.00 90.25 221 PHE A N 1
ATOM 1670 C CA . PHE A 1 221 ? 9.328 12.308 32.314 1.00 90.25 221 PHE A CA 1
ATOM 1671 C C . PHE A 1 221 ? 8.438 11.777 33.432 1.00 90.25 221 PHE A C 1
ATOM 1673 O O . PHE A 1 221 ? 7.340 11.259 33.212 1.00 90.25 221 PHE A O 1
ATOM 1680 N N . LYS A 1 222 ? 8.922 11.904 34.665 1.00 91.12 222 LYS A N 1
ATOM 1681 C CA . LYS A 1 222 ? 8.233 11.412 35.849 1.00 91.12 222 LYS A CA 1
ATOM 1682 C C . LYS A 1 222 ? 7.332 12.483 36.461 1.00 91.12 222 LYS A C 1
ATOM 1684 O O . LYS A 1 222 ? 7.719 13.639 36.600 1.00 91.12 222 LYS A O 1
ATOM 1689 N N . VAL A 1 223 ? 6.156 12.070 36.922 1.00 91.75 223 VAL A N 1
ATOM 1690 C CA . VAL A 1 223 ? 5.228 12.903 37.691 1.00 91.75 223 VAL A CA 1
ATOM 1691 C C . VAL A 1 223 ? 5.227 12.456 39.148 1.00 91.75 223 VAL A C 1
ATOM 1693 O O . VAL A 1 223 ? 4.802 11.348 39.467 1.00 91.75 223 VAL A O 1
ATOM 1696 N N . GLU A 1 224 ? 5.670 13.332 40.048 1.00 93.38 224 GLU A N 1
ATOM 1697 C CA . GLU A 1 224 ? 5.600 13.114 41.496 1.00 93.38 224 GLU A CA 1
ATOM 1698 C C . GLU A 1 224 ? 4.237 13.563 42.040 1.00 93.38 224 GLU A C 1
ATOM 1700 O O . GLU A 1 224 ? 3.935 14.759 42.096 1.00 93.38 224 GLU A O 1
ATOM 1705 N N . ILE A 1 225 ? 3.408 12.620 42.495 1.00 95.44 225 ILE A N 1
ATOM 1706 C CA . ILE A 1 225 ? 2.000 12.886 42.842 1.00 95.44 225 ILE A CA 1
ATOM 1707 C C . ILE A 1 225 ? 1.873 13.876 43.995 1.00 95.44 225 ILE A C 1
ATOM 1709 O O . ILE A 1 225 ? 1.037 14.776 43.947 1.00 95.44 225 ILE A O 1
ATOM 1713 N N . ALA A 1 226 ? 2.752 13.773 44.992 1.00 95.12 226 ALA A N 1
ATOM 1714 C CA . ALA A 1 226 ? 2.783 14.702 46.119 1.00 95.12 226 ALA A CA 1
ATOM 1715 C C . ALA A 1 226 ? 3.064 16.158 45.696 1.00 95.12 226 ALA A C 1
ATOM 1717 O O . ALA A 1 226 ? 2.667 17.082 46.400 1.00 95.12 226 ALA A O 1
ATOM 1718 N N . SER A 1 227 ? 3.736 16.371 44.558 1.00 96.81 227 SER A N 1
ATOM 1719 C CA . SER A 1 227 ? 3.965 17.716 44.010 1.00 96.81 227 SER A CA 1
ATOM 1720 C C . SER A 1 227 ? 2.786 18.204 43.166 1.00 96.81 227 SER A C 1
ATOM 1722 O O . SER A 1 227 ? 2.558 19.405 43.052 1.00 96.81 227 SER A O 1
ATOM 1724 N N . ALA A 1 228 ? 2.010 17.282 42.595 1.00 96.62 228 ALA A N 1
ATOM 1725 C CA . ALA A 1 228 ? 0.864 17.589 41.748 1.00 96.62 228 ALA A CA 1
ATOM 1726 C C . ALA A 1 228 ? -0.455 17.802 42.518 1.00 96.62 228 ALA A C 1
ATOM 1728 O O . ALA A 1 228 ? -1.390 18.377 41.959 1.00 96.62 228 ALA A O 1
ATOM 1729 N N . THR A 1 229 ? -0.571 17.362 43.776 1.00 97.38 229 THR A N 1
ATOM 1730 C CA . THR A 1 229 ? -1.792 17.540 44.588 1.00 97.38 229 THR A CA 1
ATOM 1731 C C . THR A 1 229 ? -2.023 19.002 44.968 1.00 97.38 229 THR A C 1
ATOM 1733 O O . THR A 1 229 ? -1.099 19.686 45.408 1.00 97.38 229 THR A O 1
ATOM 1736 N N . GLN A 1 230 ? -3.261 19.484 44.845 1.00 95.94 230 GLN A N 1
ATOM 1737 C CA . GLN A 1 230 ? -3.609 20.888 45.073 1.00 95.94 230 GLN A CA 1
ATOM 1738 C C . GLN A 1 230 ? -4.837 21.021 45.982 1.00 95.94 230 GLN A C 1
ATOM 1740 O O . GLN A 1 230 ? -5.926 20.563 45.640 1.00 95.94 230 GLN A O 1
ATOM 1745 N N . ALA A 1 231 ? -4.704 21.738 47.104 1.00 94.19 231 ALA A N 1
ATOM 1746 C CA . ALA A 1 231 ? -5.816 21.982 48.037 1.00 94.19 231 ALA A CA 1
ATOM 1747 C C . ALA A 1 231 ? -6.997 22.730 47.379 1.00 94.19 231 ALA A C 1
ATOM 1749 O O . ALA A 1 231 ? -8.161 22.525 47.718 1.00 94.19 231 ALA A O 1
ATOM 1750 N N . SER A 1 232 ? -6.707 23.575 46.385 1.00 95.25 232 SER A N 1
ATOM 1751 C CA . SER A 1 232 ? -7.714 24.328 45.625 1.00 95.25 232 SER A CA 1
ATOM 1752 C C . SER A 1 232 ? -8.310 23.552 44.443 1.00 95.25 232 SER A C 1
ATOM 1754 O O . SER A 1 232 ? -9.145 24.108 43.725 1.00 95.25 232 SER A O 1
ATOM 1756 N N . TYR A 1 233 ? -7.927 22.285 44.225 1.00 96.25 233 TYR A N 1
ATOM 1757 C CA . TYR A 1 233 ? -8.354 21.502 43.060 1.00 96.25 233 TYR A CA 1
ATOM 1758 C C . TYR A 1 233 ? -9.876 21.474 42.898 1.00 96.25 233 TYR A C 1
ATOM 1760 O O . TYR A 1 233 ? -10.374 21.719 41.807 1.00 96.25 233 TYR A O 1
ATOM 1768 N N . SER A 1 234 ? -10.631 21.235 43.975 1.00 92.75 234 SER A N 1
ATOM 1769 C CA . SER A 1 234 ? -12.099 21.135 43.917 1.00 92.75 234 SER A CA 1
ATOM 1770 C C . SER A 1 234 ? -12.770 22.427 43.434 1.00 92.75 234 SER A C 1
ATOM 1772 O O . SER A 1 234 ? -13.783 22.380 42.734 1.00 92.75 234 SER A O 1
ATOM 1774 N N . ILE A 1 235 ? -12.176 23.584 43.742 1.00 93.12 235 ILE A N 1
ATOM 1775 C CA . ILE A 1 235 ? -12.631 24.894 43.265 1.00 93.12 235 ILE A CA 1
ATOM 1776 C C . ILE A 1 235 ? -12.360 25.004 41.763 1.00 93.12 235 ILE A C 1
ATOM 1778 O O . ILE A 1 235 ? -13.269 25.304 40.989 1.00 93.12 235 ILE A O 1
ATOM 1782 N N . TRP A 1 236 ? -11.136 24.706 41.329 1.00 95.75 236 TRP A N 1
ATOM 1783 C CA . TRP A 1 236 ? -10.737 24.787 39.922 1.00 95.75 236 TRP A CA 1
ATOM 1784 C C . TRP A 1 236 ? -11.471 23.772 39.035 1.00 95.75 236 TRP A C 1
ATOM 1786 O O . TRP A 1 236 ? -11.926 24.104 37.941 1.00 95.75 236 TRP A O 1
ATOM 1796 N N . ALA A 1 237 ? -11.702 22.560 39.536 1.00 89.88 237 ALA A N 1
ATOM 1797 C CA . ALA A 1 237 ? -12.457 21.511 38.861 1.00 89.88 237 ALA A CA 1
ATOM 1798 C C . ALA A 1 237 ? -13.930 21.890 38.634 1.00 89.88 237 ALA A C 1
ATOM 1800 O O . ALA A 1 237 ? -14.580 21.317 37.761 1.00 89.88 237 ALA A O 1
ATOM 1801 N N . SER A 1 238 ? -14.456 22.890 39.349 1.00 91.44 238 SER A N 1
ATOM 1802 C CA . SER A 1 238 ? -15.806 23.427 39.138 1.00 91.44 238 SER A CA 1
ATOM 1803 C C . SER A 1 238 ? -15.882 24.565 38.107 1.00 91.44 238 SER A C 1
ATOM 1805 O O . SER A 1 238 ? -16.983 24.950 37.716 1.00 91.44 238 SER A O 1
ATOM 1807 N N . MET A 1 239 ? -14.745 25.078 37.613 1.00 91.00 239 MET A N 1
ATOM 1808 C CA . MET A 1 239 ? -14.718 26.173 36.634 1.00 91.00 239 MET A CA 1
ATOM 1809 C C . MET A 1 239 ? -15.436 25.794 35.338 1.00 91.00 239 MET A C 1
ATOM 1811 O O . MET A 1 239 ? -15.318 24.672 34.844 1.00 91.00 239 MET A O 1
ATOM 1815 N N . THR A 1 240 ? -16.181 26.730 34.764 1.00 87.31 240 THR A N 1
ATOM 1816 C CA . THR A 1 240 ? -16.836 26.546 33.467 1.00 87.31 240 THR A CA 1
ATOM 1817 C C . THR A 1 240 ? -15.870 26.840 32.327 1.00 87.31 240 THR A C 1
ATOM 1819 O O . THR A 1 240 ? -15.050 27.749 32.430 1.00 87.31 240 THR A O 1
ATOM 1822 N N . ALA A 1 241 ? -15.995 26.090 31.234 1.00 81.38 241 ALA A N 1
ATOM 1823 C CA . ALA A 1 241 ? -15.243 26.333 30.009 1.00 81.38 241 ALA A CA 1
ATOM 1824 C C . ALA A 1 241 ? -15.490 27.752 29.477 1.00 81.38 241 ALA A C 1
ATOM 1826 O O . ALA A 1 241 ? -16.639 28.194 29.403 1.00 81.38 241 ALA A O 1
ATOM 1827 N N . THR A 1 242 ? -14.419 28.448 29.096 1.00 76.62 242 THR A N 1
ATOM 1828 C CA . THR A 1 242 ? -14.493 29.743 28.394 1.00 76.62 242 THR A CA 1
ATOM 1829 C C . THR A 1 242 ? -13.837 29.714 27.012 1.00 76.62 242 THR A C 1
ATOM 1831 O O . THR A 1 242 ? -13.971 30.676 26.261 1.00 76.62 242 THR A O 1
ATOM 1834 N N . ALA A 1 243 ? -13.174 28.607 26.664 1.00 74.56 243 ALA A N 1
ATOM 1835 C CA . ALA A 1 243 ? -12.479 28.413 25.398 1.00 74.56 243 ALA A CA 1
ATOM 1836 C C . ALA A 1 243 ? -13.383 27.819 24.307 1.00 74.56 243 ALA A C 1
ATOM 1838 O O . ALA A 1 243 ? -14.276 27.015 24.587 1.00 74.56 243 ALA A O 1
ATOM 1839 N N . THR A 1 244 ? -13.107 28.189 23.056 1.00 67.38 244 THR A N 1
ATOM 1840 C CA . THR A 1 244 ? -13.684 27.566 21.858 1.00 67.38 244 THR A CA 1
ATOM 1841 C C . THR A 1 244 ? -12.885 26.306 21.527 1.00 67.38 244 THR A C 1
ATOM 1843 O O . THR A 1 244 ? -11.661 26.374 21.436 1.00 67.38 244 THR A O 1
ATOM 1846 N N . SER A 1 245 ? -13.556 25.163 21.360 1.00 70.69 245 SER A N 1
ATOM 1847 C CA . SER A 1 245 ? -12.888 23.870 21.170 1.00 70.69 245 SER A CA 1
ATOM 1848 C C . SER A 1 245 ? -13.455 23.079 19.996 1.00 70.69 245 SER A C 1
ATOM 1850 O O . SER A 1 245 ? -14.668 22.855 19.940 1.00 70.69 245 SER A O 1
ATOM 1852 N N . VAL A 1 246 ? -12.569 22.525 19.166 1.00 77.69 246 VAL A N 1
ATOM 1853 C CA . VAL A 1 246 ? -12.888 21.386 18.296 1.00 77.69 246 VAL A CA 1
ATOM 1854 C C . VAL A 1 246 ? -12.386 20.123 18.981 1.00 77.69 246 VAL A C 1
ATOM 1856 O O . VAL A 1 246 ? -11.191 19.969 19.222 1.00 77.69 246 VAL A O 1
ATOM 1859 N N . SER A 1 247 ? -13.280 19.199 19.314 1.00 76.81 247 SER A N 1
ATOM 1860 C CA . SER A 1 247 ? -12.887 17.933 19.937 1.00 76.81 247 SER A CA 1
ATOM 1861 C C . SER A 1 247 ? -13.211 16.759 19.033 1.00 76.81 247 SER A C 1
ATOM 1863 O O . SER A 1 247 ? -14.319 16.637 18.509 1.00 76.81 247 SER A O 1
ATOM 1865 N N . GLY A 1 248 ? -12.224 15.884 18.869 1.00 61.75 248 GLY A N 1
ATOM 1866 C CA . GLY A 1 248 ? -12.379 14.626 18.167 1.00 61.75 248 GLY A CA 1
ATOM 1867 C C . GLY A 1 248 ? -13.225 13.697 19.019 1.00 61.75 248 GLY A C 1
ATOM 1868 O O . GLY A 1 248 ? -12.932 13.473 20.191 1.00 61.75 248 GLY A O 1
ATOM 1869 N N . THR A 1 249 ? -14.295 13.173 18.443 1.00 60.78 249 THR A N 1
ATOM 1870 C CA . THR A 1 249 ? -15.050 12.063 19.026 1.00 60.78 249 THR A CA 1
ATOM 1871 C C . THR A 1 249 ? -14.939 10.882 18.082 1.00 60.78 249 THR A C 1
ATOM 1873 O O . THR A 1 249 ? -14.796 11.077 16.870 1.00 60.78 249 THR A O 1
ATOM 1876 N N . ALA A 1 250 ? -14.999 9.663 18.624 1.00 50.38 250 ALA A N 1
ATOM 1877 C CA . ALA A 1 250 ? -15.176 8.465 17.818 1.00 50.38 250 ALA A CA 1
ATOM 1878 C C . ALA A 1 250 ? -16.468 8.629 17.004 1.00 50.38 250 ALA A C 1
ATOM 1880 O O . ALA A 1 250 ? -17.577 8.430 17.501 1.00 50.38 250 ALA A O 1
ATOM 1881 N N . GLY A 1 251 ? -16.323 9.085 15.761 1.00 44.06 251 GLY A N 1
ATOM 1882 C CA . GLY A 1 251 ? -17.428 9.155 14.826 1.00 44.06 251 GLY A CA 1
ATOM 1883 C C . GLY A 1 251 ? -17.905 7.735 14.523 1.00 44.06 251 GLY A C 1
ATOM 1884 O O . GLY A 1 251 ? -17.100 6.799 14.568 1.00 44.06 251 GLY A O 1
ATOM 1885 N N . PRO A 1 252 ? -19.193 7.536 14.196 1.00 38.31 252 PRO A N 1
ATOM 1886 C CA . PRO A 1 252 ? -19.620 6.274 13.610 1.00 38.31 252 PRO A CA 1
ATOM 1887 C C . PRO A 1 252 ? -18.713 5.955 12.416 1.00 38.31 252 PRO A C 1
ATOM 1889 O O . PRO A 1 252 ? -18.392 6.849 11.629 1.00 38.31 252 PRO A O 1
ATOM 1892 N N . THR A 1 253 ? -18.284 4.694 12.296 1.00 47.81 253 THR A N 1
ATOM 1893 C CA . THR A 1 253 ? -17.531 4.199 11.136 1.00 47.81 253 THR A CA 1
ATOM 1894 C C . THR A 1 253 ? -18.193 4.735 9.872 1.00 47.81 253 THR A C 1
ATOM 1896 O O . THR A 1 253 ? -19.407 4.569 9.713 1.00 47.81 253 THR A O 1
ATOM 1899 N N . ALA A 1 254 ? -17.429 5.425 9.017 1.00 47.50 254 ALA A N 1
ATOM 1900 C CA . ALA A 1 254 ? -17.963 6.038 7.807 1.00 47.50 254 ALA A CA 1
ATOM 1901 C C . ALA A 1 254 ? -18.820 5.008 7.059 1.00 47.50 254 ALA A C 1
ATOM 1903 O O . ALA A 1 254 ? -18.320 3.985 6.592 1.00 47.50 254 ALA A O 1
ATOM 1904 N N . THR A 1 255 ? -20.133 5.233 7.011 1.00 58.00 255 THR A N 1
ATOM 1905 C CA . THR A 1 255 ? -21.036 4.330 6.301 1.00 58.00 255 THR A CA 1
ATOM 1906 C C . THR A 1 255 ? -20.911 4.671 4.826 1.00 58.00 255 THR A C 1
ATOM 1908 O O . THR A 1 255 ? -21.434 5.688 4.373 1.00 58.00 255 THR A O 1
ATOM 1911 N N . PHE A 1 256 ? -20.148 3.871 4.084 1.00 74.06 256 PHE A N 1
ATOM 1912 C CA . PHE A 1 256 ? -19.999 4.079 2.650 1.00 74.06 256 PHE A CA 1
ATOM 1913 C C . PHE A 1 256 ? -21.338 3.879 1.945 1.00 74.06 256 PHE A C 1
ATOM 1915 O O . PHE A 1 256 ? -22.079 2.941 2.239 1.00 74.06 256 PHE A O 1
ATOM 1922 N N . SER A 1 257 ? -21.627 4.742 0.974 1.00 78.38 257 SER A N 1
ATOM 1923 C CA . SER A 1 257 ? -22.700 4.478 0.015 1.00 78.38 257 SER A CA 1
ATOM 1924 C C . SER A 1 257 ? -22.336 3.231 -0.795 1.00 78.38 257 SER A C 1
ATOM 1926 O O . SER A 1 257 ? -21.334 3.225 -1.515 1.00 78.38 257 SER A O 1
ATOM 1928 N N . SER A 1 258 ? -23.114 2.161 -0.631 1.00 86.69 258 SER A N 1
ATOM 1929 C CA . SER A 1 258 ? -22.851 0.861 -1.245 1.00 86.69 258 SER A CA 1
ATOM 1930 C C . SER A 1 258 ? -23.902 0.498 -2.285 1.00 86.69 258 SER A C 1
ATOM 1932 O O . SER A 1 258 ? -25.084 0.828 -2.164 1.00 86.69 258 SER A O 1
ATOM 1934 N N . ASN A 1 259 ? -23.455 -0.199 -3.323 1.00 91.62 259 ASN A N 1
ATOM 1935 C CA . ASN A 1 259 ? -24.320 -0.821 -4.307 1.00 91.62 259 ASN A CA 1
ATOM 1936 C C . ASN A 1 259 ? -24.685 -2.235 -3.827 1.00 91.62 259 ASN A C 1
ATOM 1938 O O . ASN A 1 259 ? -23.795 -2.994 -3.430 1.00 91.62 259 ASN A O 1
ATOM 1942 N N . PRO A 1 260 ? -25.965 -2.641 -3.863 1.00 93.19 260 PRO A N 1
ATOM 1943 C CA . PRO A 1 260 ? -26.312 -4.030 -3.606 1.00 93.19 260 PRO A CA 1
ATOM 1944 C C . PRO A 1 260 ? -25.722 -4.916 -4.708 1.00 93.19 260 PRO A C 1
ATOM 1946 O O . PRO A 1 260 ? -25.768 -4.563 -5.888 1.00 93.19 260 PRO A O 1
ATOM 1949 N N . VAL A 1 261 ? -25.183 -6.075 -4.331 1.00 95.38 261 VAL A N 1
ATOM 1950 C CA . VAL A 1 261 ? -24.717 -7.072 -5.304 1.00 95.38 261 VAL A CA 1
ATOM 1951 C C . VAL A 1 261 ? -25.872 -7.484 -6.239 1.00 95.38 261 VAL A C 1
ATOM 1953 O O . VAL A 1 261 ? -26.933 -7.878 -5.744 1.00 95.38 261 VAL A O 1
ATOM 1956 N N . PRO A 1 262 ? -25.700 -7.404 -7.576 1.00 92.94 262 PRO A N 1
ATOM 1957 C CA . PRO A 1 262 ? -26.701 -7.863 -8.535 1.00 92.94 262 PRO A CA 1
ATOM 1958 C C . PRO A 1 262 ? -26.996 -9.363 -8.416 1.00 92.94 262 PRO A C 1
ATOM 1960 O O . PRO A 1 262 ? -26.175 -10.144 -7.945 1.00 92.94 262 PRO A O 1
ATOM 1963 N N . THR A 1 263 ? -28.160 -9.793 -8.907 1.00 92.19 263 THR A N 1
ATOM 1964 C CA . THR A 1 263 ? -28.574 -11.209 -8.880 1.00 92.19 263 THR A CA 1
ATOM 1965 C C . THR A 1 263 ? -27.938 -12.066 -9.980 1.00 92.19 263 THR A C 1
ATOM 1967 O O . THR A 1 263 ? -28.229 -13.258 -10.058 1.00 92.19 263 THR A O 1
ATOM 1970 N N . SER A 1 264 ? -27.143 -11.474 -10.875 1.00 93.12 264 SER A N 1
ATOM 1971 C CA . SER A 1 264 ? -26.422 -12.199 -11.925 1.00 93.12 264 SER A CA 1
ATOM 1972 C C . SER A 1 264 ? -25.338 -13.097 -11.330 1.00 93.12 264 SER A C 1
ATOM 1974 O O . SER A 1 264 ? -24.764 -12.800 -10.283 1.00 93.12 264 SER A O 1
ATOM 1976 N N . THR A 1 265 ? -25.061 -14.203 -12.016 1.00 97.69 265 THR A N 1
ATOM 1977 C CA . THR A 1 265 ? -23.973 -15.118 -11.670 1.00 97.69 265 THR A CA 1
ATOM 1978 C C . THR A 1 265 ? -22.777 -14.902 -12.585 1.00 97.69 265 THR A C 1
ATOM 1980 O O . THR A 1 265 ? -22.948 -14.433 -13.710 1.00 97.69 265 THR A O 1
ATOM 1983 N N . TYR A 1 266 ? -21.593 -15.296 -12.119 1.00 98.50 266 TYR A N 1
ATOM 1984 C CA . TYR A 1 266 ? -20.365 -15.273 -12.914 1.00 98.50 266 TYR A CA 1
ATOM 1985 C C . TYR A 1 266 ? -19.735 -16.662 -13.026 1.00 98.50 266 TYR A C 1
ATOM 1987 O O . TYR A 1 266 ? -19.684 -17.416 -12.047 1.00 98.50 266 TYR A O 1
ATOM 1995 N N . ASP A 1 267 ? -19.200 -16.974 -14.204 1.00 98.69 267 ASP A N 1
ATOM 1996 C CA . ASP A 1 267 ? -18.438 -18.200 -14.455 1.00 98.69 267 ASP A CA 1
ATOM 1997 C C . ASP A 1 267 ? -17.056 -18.119 -13.802 1.00 98.69 267 ASP A C 1
ATOM 1999 O O . ASP A 1 267 ? -16.567 -19.105 -13.248 1.00 98.69 267 ASP A O 1
ATOM 2003 N N . TYR A 1 268 ? -16.457 -16.925 -13.787 1.00 98.88 268 TYR A N 1
ATOM 2004 C CA . TYR A 1 268 ? -15.225 -16.646 -13.060 1.00 98.88 268 TYR A CA 1
ATOM 2005 C C . TYR A 1 268 ? -15.334 -15.366 -12.244 1.00 98.88 268 TYR A C 1
ATOM 2007 O O . TYR A 1 268 ? -15.681 -14.308 -12.762 1.00 98.88 268 TYR A O 1
ATOM 2015 N N . VAL A 1 269 ? -14.935 -15.446 -10.977 1.00 98.88 269 VAL A N 1
ATOM 2016 C CA . VAL A 1 269 ? -14.664 -14.262 -10.157 1.00 98.88 269 VAL A CA 1
ATOM 2017 C C . VAL A 1 269 ? -13.183 -14.249 -9.806 1.00 98.88 269 VAL A C 1
ATOM 2019 O O . VAL A 1 269 ? -12.690 -15.154 -9.129 1.00 98.88 269 VAL A O 1
ATOM 2022 N N . VAL A 1 270 ? -12.473 -13.229 -10.280 1.00 98.88 270 VAL A N 1
ATOM 2023 C CA . VAL A 1 270 ? -11.060 -12.980 -9.992 1.00 98.88 270 VAL A CA 1
ATOM 2024 C C . VAL A 1 270 ? -10.966 -11.917 -8.901 1.00 98.88 270 VAL A C 1
ATOM 2026 O O . VAL A 1 270 ? -11.552 -10.844 -9.018 1.00 98.88 270 VAL A O 1
ATOM 2029 N N . ILE A 1 271 ? -10.236 -12.211 -7.828 1.00 98.75 271 ILE A N 1
ATOM 2030 C CA . ILE A 1 271 ? -10.115 -11.331 -6.660 1.00 98.75 271 ILE A CA 1
ATOM 2031 C C . ILE A 1 271 ? -8.750 -10.648 -6.680 1.00 98.75 271 ILE A C 1
ATOM 2033 O O . ILE A 1 271 ? -7.738 -11.322 -6.516 1.00 98.75 271 ILE A O 1
ATOM 2037 N N . GLY A 1 272 ? -8.724 -9.327 -6.817 1.00 98.44 272 GLY A N 1
ATOM 2038 C CA . GLY A 1 272 ? -7.525 -8.491 -6.832 1.00 98.44 272 GLY A CA 1
ATOM 2039 C C . GLY A 1 272 ? -7.043 -8.180 -8.247 1.00 98.44 272 GLY A C 1
ATOM 2040 O O . GLY A 1 272 ? -6.630 -9.065 -8.992 1.00 98.44 272 GLY A O 1
ATOM 2041 N N . GLY A 1 273 ? -7.031 -6.900 -8.608 1.00 97.94 273 GLY A N 1
ATOM 2042 C CA . GLY A 1 273 ? -6.595 -6.374 -9.899 1.00 97.94 273 GLY A CA 1
ATOM 2043 C C . GLY A 1 273 ? -5.088 -6.138 -9.983 1.00 97.94 273 GLY A C 1
ATOM 2044 O O . GLY A 1 273 ? -4.667 -5.092 -10.460 1.00 97.94 273 GLY A O 1
ATOM 2045 N N . GLY A 1 274 ? -4.269 -7.075 -9.498 1.00 98.12 274 GLY A N 1
ATOM 2046 C CA . GLY A 1 274 ? -2.804 -6.970 -9.487 1.00 98.12 274 GLY A CA 1
ATOM 2047 C C . GLY A 1 274 ? -2.101 -7.613 -10.692 1.00 98.12 274 GLY A C 1
ATOM 2048 O O . GLY A 1 274 ? -2.721 -7.928 -11.709 1.00 98.12 274 GLY A O 1
ATOM 2049 N N . ALA A 1 275 ? -0.795 -7.876 -10.538 1.00 98.50 275 ALA A N 1
ATOM 2050 C CA . ALA A 1 275 ? 0.069 -8.490 -11.559 1.00 98.50 275 ALA A CA 1
ATOM 2051 C C . ALA A 1 275 ? -0.437 -9.850 -12.076 1.00 98.50 275 ALA A C 1
ATOM 2053 O O . ALA A 1 275 ? -0.264 -10.156 -13.251 1.00 98.50 275 ALA A O 1
ATOM 2054 N N . GLY A 1 276 ? -1.058 -10.658 -11.209 1.00 98.19 276 GLY A N 1
ATOM 2055 C CA . GLY A 1 276 ? -1.681 -11.928 -11.596 1.00 98.19 276 GLY A CA 1
ATOM 2056 C C . GLY A 1 276 ? -3.132 -11.770 -12.054 1.00 98.19 276 GLY A C 1
ATOM 2057 O O . GLY A 1 276 ? -3.518 -12.317 -13.085 1.00 98.19 276 GLY A O 1
ATOM 2058 N N . GLY A 1 277 ? -3.932 -10.998 -11.313 1.00 98.62 277 GLY A N 1
ATOM 2059 C CA . GLY A 1 277 ? -5.379 -10.941 -11.520 1.00 98.62 277 GLY A CA 1
ATOM 2060 C C . GLY A 1 277 ? -5.807 -10.250 -12.812 1.00 98.62 277 GLY A C 1
ATOM 2061 O O . GLY A 1 277 ? -6.681 -10.769 -13.501 1.00 98.62 277 GLY A O 1
ATOM 2062 N N . ILE A 1 278 ? -5.164 -9.138 -13.195 1.00 98.81 278 ILE A N 1
ATOM 2063 C CA . ILE A 1 278 ? -5.499 -8.438 -14.448 1.00 98.81 278 ILE A CA 1
ATOM 2064 C C . ILE A 1 278 ? -5.264 -9.340 -15.677 1.00 98.81 278 ILE A C 1
ATOM 2066 O O . ILE A 1 278 ? -6.212 -9.535 -16.442 1.00 98.81 278 ILE A O 1
ATOM 2070 N N . PRO A 1 279 ? -4.062 -9.920 -15.896 1.00 98.75 279 PRO A N 1
ATOM 2071 C CA . PRO A 1 279 ? -3.846 -10.798 -17.043 1.00 98.75 279 PRO A CA 1
ATOM 2072 C C . PRO A 1 279 ? -4.759 -12.018 -17.030 1.00 98.75 279 PRO A C 1
ATOM 2074 O O . PRO A 1 279 ? -5.289 -12.399 -18.069 1.00 98.75 279 PRO A O 1
ATOM 2077 N N . LEU A 1 280 ? -4.991 -12.613 -15.860 1.00 98.12 280 LEU A N 1
ATOM 2078 C CA . LEU A 1 280 ? -5.838 -13.792 -15.755 1.00 98.12 280 LEU A CA 1
ATOM 2079 C C . LEU A 1 280 ? -7.290 -13.498 -16.146 1.00 98.12 280 LEU A C 1
ATOM 2081 O O . LEU A 1 280 ? -7.879 -14.257 -16.913 1.00 98.12 280 LEU A O 1
ATOM 2085 N N . ALA A 1 281 ? -7.852 -12.386 -15.673 1.00 98.75 281 ALA A N 1
ATOM 2086 C CA . ALA A 1 281 ? -9.218 -12.000 -15.998 1.00 98.75 281 ALA A CA 1
ATOM 2087 C C . ALA A 1 281 ? -9.379 -11.629 -17.490 1.00 98.75 281 ALA A C 1
ATOM 2089 O O . ALA A 1 281 ? -10.386 -11.977 -18.112 1.00 98.75 281 ALA A O 1
ATOM 2090 N N . ASP A 1 282 ? -8.357 -11.020 -18.109 1.00 98.81 282 ASP A N 1
ATOM 2091 C CA . ASP A 1 282 ? -8.303 -10.819 -19.566 1.00 98.81 282 ASP A CA 1
ATOM 2092 C C . ASP A 1 282 ? -8.356 -12.160 -20.312 1.00 98.81 282 ASP A C 1
ATOM 2094 O O . ASP A 1 282 ? -9.224 -12.364 -21.157 1.00 98.81 282 ASP A O 1
ATOM 2098 N N . LYS A 1 283 ? -7.482 -13.112 -19.965 1.00 98.31 283 LYS A N 1
ATOM 2099 C CA . LYS A 1 283 ? -7.413 -14.412 -20.652 1.00 98.31 283 LYS A CA 1
ATOM 2100 C C . LYS A 1 283 ? -8.659 -15.275 -20.449 1.00 98.31 283 LYS A C 1
ATOM 2102 O O . LYS A 1 283 ? -9.019 -16.017 -21.356 1.00 98.31 283 LYS A O 1
ATOM 2107 N N . LEU A 1 284 ? -9.320 -15.185 -19.296 1.00 98.62 284 LEU A N 1
ATOM 2108 C CA . LEU A 1 284 ? -10.587 -15.879 -19.052 1.00 98.62 284 LEU A CA 1
ATOM 2109 C C . LEU A 1 284 ? -11.739 -15.233 -19.819 1.00 98.62 284 LEU A C 1
ATOM 2111 O O . LEU A 1 284 ? -12.537 -15.936 -20.425 1.00 98.62 284 LEU A O 1
ATOM 2115 N N . SER A 1 285 ? -11.808 -13.902 -19.870 1.00 98.69 285 SER A N 1
ATOM 2116 C CA . SER A 1 285 ? -12.875 -13.231 -20.624 1.00 98.69 285 SER A CA 1
ATOM 2117 C C . SER A 1 285 ? -12.743 -13.437 -22.139 1.00 98.69 285 SER A C 1
ATOM 2119 O O . SER A 1 285 ? -13.746 -13.392 -22.851 1.00 98.69 285 SER A O 1
ATOM 2121 N N . GLU A 1 286 ? -11.543 -13.742 -22.650 1.00 98.19 286 GLU A N 1
ATOM 2122 C CA . GLU A 1 286 ? -11.338 -14.161 -24.046 1.00 98.19 286 GLU A CA 1
ATOM 2123 C C . GLU A 1 286 ? -12.053 -15.463 -24.421 1.00 98.19 286 GLU A C 1
ATOM 2125 O O . GLU A 1 286 ? -12.360 -15.650 -25.598 1.00 98.19 286 GLU A O 1
ATOM 2130 N N . SER A 1 287 ? -12.346 -16.357 -23.468 1.00 97.44 287 SER A N 1
ATOM 2131 C CA . SER A 1 287 ? -13.058 -17.603 -23.778 1.00 97.44 287 SER A CA 1
ATOM 2132 C C . SER A 1 287 ? -14.566 -17.412 -23.975 1.00 97.44 287 SER A C 1
ATOM 2134 O O . SER A 1 287 ? -15.246 -18.365 -24.345 1.00 97.44 287 SER A O 1
ATOM 2136 N N . GLY A 1 288 ? -15.088 -16.198 -23.754 1.00 97.06 288 GLY A N 1
ATOM 2137 C CA . GLY A 1 288 ? -16.516 -15.869 -23.846 1.00 97.06 288 GLY A CA 1
ATOM 2138 C C . GLY A 1 288 ? -17.316 -16.132 -22.565 1.00 97.06 288 GLY A C 1
ATOM 2139 O O . GLY A 1 288 ? -18.519 -15.892 -22.544 1.00 97.06 288 GLY A O 1
ATOM 2140 N N . GLU A 1 289 ? -16.652 -16.594 -21.507 1.00 98.25 289 GLU A N 1
ATOM 2141 C CA . GLU A 1 289 ? -17.240 -16.854 -20.187 1.00 98.25 289 GLU A CA 1
ATOM 2142 C C . GLU A 1 289 ? -17.473 -15.533 -19.441 1.00 98.25 289 GLU A C 1
ATOM 2144 O O . GLU A 1 289 ? -16.753 -14.557 -19.667 1.00 98.25 289 GLU A O 1
ATOM 2149 N N . SER A 1 290 ? -18.456 -15.477 -18.544 1.00 98.62 290 SER A N 1
ATOM 2150 C CA . SER A 1 290 ? -18.704 -14.277 -17.736 1.00 98.62 290 SER A CA 1
ATOM 2151 C C . SER A 1 290 ? -17.643 -14.120 -16.640 1.00 98.62 290 SER A C 1
ATOM 2153 O O . SER A 1 290 ? -17.446 -15.012 -15.811 1.00 98.62 290 SER A O 1
ATOM 2155 N N . VAL A 1 291 ? -16.938 -12.985 -16.633 1.00 98.88 291 VAL A N 1
ATOM 2156 C CA . VAL A 1 291 ? -15.812 -12.729 -15.724 1.00 98.88 291 VAL A CA 1
ATOM 2157 C C . VAL A 1 291 ? -16.030 -11.446 -14.939 1.00 98.88 291 VAL A C 1
ATOM 2159 O O . VAL A 1 291 ? -16.194 -10.380 -15.523 1.00 98.88 291 VAL A O 1
ATOM 2162 N N . LEU A 1 292 ? -15.941 -11.543 -13.616 1.00 98.81 292 LEU A N 1
ATOM 2163 C CA . LEU A 1 292 ? -15.897 -10.397 -12.715 1.00 98.81 292 LEU A CA 1
ATOM 2164 C C . LEU A 1 292 ? -14.503 -10.267 -12.098 1.00 98.81 292 LEU A C 1
ATOM 2166 O O . LEU A 1 292 ? -14.014 -11.204 -11.466 1.00 98.81 292 LEU A O 1
ATOM 2170 N N . LEU A 1 293 ? -13.884 -9.095 -12.228 1.00 98.88 293 LEU A N 1
ATOM 2171 C CA . LEU A 1 293 ? -12.700 -8.704 -11.467 1.00 98.88 293 LEU A CA 1
ATOM 2172 C C . LEU A 1 293 ? -13.121 -7.815 -10.289 1.00 98.88 293 LEU A C 1
ATOM 2174 O O . LEU A 1 293 ? -13.657 -6.728 -10.493 1.00 98.88 293 LEU A O 1
ATOM 2178 N N . VAL A 1 294 ? -12.863 -8.263 -9.059 1.00 98.75 294 VAL A N 1
ATOM 2179 C CA . VAL A 1 294 ? -13.163 -7.507 -7.831 1.00 98.75 294 VAL A CA 1
ATOM 2180 C C . VAL A 1 294 ? -11.875 -6.935 -7.253 1.00 98.75 294 VAL A C 1
ATOM 2182 O O . VAL A 1 294 ? -10.947 -7.681 -6.953 1.00 98.75 294 VAL A O 1
ATOM 2185 N N . GLU A 1 295 ? -11.820 -5.623 -7.070 1.00 98.25 295 GLU A N 1
ATOM 2186 C CA . GLU A 1 295 ? -10.682 -4.892 -6.523 1.00 98.25 295 GLU A CA 1
ATOM 2187 C C . GLU A 1 295 ? -11.093 -4.140 -5.251 1.00 98.25 295 GLU A C 1
ATOM 2189 O O . GLU A 1 295 ? -12.074 -3.387 -5.227 1.00 98.25 295 GLU A O 1
ATOM 2194 N N . LYS A 1 296 ? -10.290 -4.327 -4.195 1.00 92.25 296 LYS A N 1
ATOM 2195 C CA . LYS A 1 296 ? -10.487 -3.726 -2.872 1.00 92.25 296 LYS A CA 1
ATOM 2196 C C . LYS A 1 296 ? -10.511 -2.206 -2.948 1.00 92.25 296 LYS A C 1
ATOM 2198 O O . LYS A 1 296 ? -11.175 -1.577 -2.132 1.00 92.25 296 LYS A O 1
ATOM 2203 N N . SER A 1 297 ? -9.804 -1.618 -3.900 1.00 87.50 297 SER A N 1
ATOM 2204 C CA . SER A 1 297 ? -9.431 -0.211 -3.856 1.00 87.50 297 SER A CA 1
ATOM 2205 C C . SER A 1 297 ? -9.882 0.613 -5.063 1.00 87.50 297 SER A C 1
ATOM 2207 O O . SER A 1 297 ? -10.610 0.147 -5.938 1.00 87.50 297 SER A O 1
ATOM 2209 N N . VAL A 1 298 ? -9.465 1.883 -5.074 1.00 90.56 298 VAL A N 1
ATOM 2210 C CA . VAL A 1 298 ? -9.761 2.863 -6.129 1.00 90.56 298 VAL A CA 1
ATOM 2211 C C . VAL A 1 298 ? -8.960 2.617 -7.402 1.00 90.56 298 VAL A C 1
ATOM 2213 O O . VAL A 1 298 ? -7.946 1.915 -7.406 1.00 90.56 298 VAL A O 1
ATOM 2216 N N . ALA A 1 299 ? -9.388 3.273 -8.479 1.00 94.19 299 ALA A N 1
ATOM 2217 C CA . ALA A 1 299 ? -8.603 3.405 -9.694 1.00 94.19 299 ALA A CA 1
ATOM 2218 C C . ALA A 1 299 ? -7.278 4.143 -9.428 1.00 94.19 299 ALA A C 1
ATOM 2220 O O . ALA A 1 299 ? -7.243 5.122 -8.680 1.00 94.19 299 ALA A O 1
ATOM 2221 N N . SER A 1 300 ? -6.204 3.676 -10.067 1.00 94.69 300 SER A N 1
ATOM 2222 C CA . SER A 1 300 ? -4.864 4.273 -10.010 1.00 94.69 300 SER A CA 1
ATOM 2223 C C . SER A 1 300 ? -4.621 5.209 -11.197 1.00 94.69 300 SER A C 1
ATOM 2225 O O . SER A 1 300 ? -4.710 6.419 -11.045 1.00 94.69 300 SER A O 1
ATOM 2227 N N . SER A 1 301 ? -4.368 4.649 -12.382 1.00 95.81 301 SER A N 1
ATOM 2228 C CA . SER A 1 301 ? -4.139 5.368 -13.639 1.00 95.81 3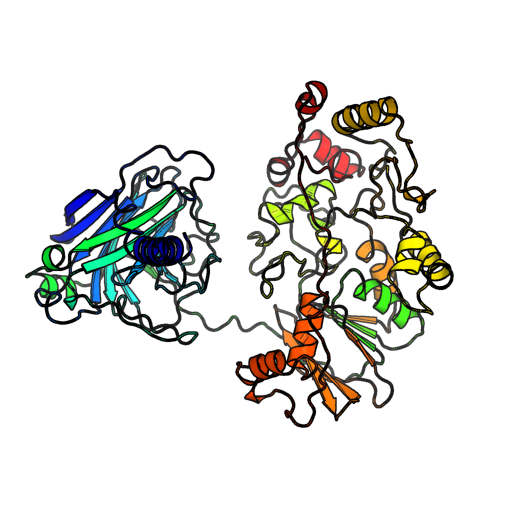01 SER A CA 1
ATOM 2229 C C . SER A 1 301 ? -5.336 6.238 -14.025 1.00 95.81 301 SER A C 1
ATOM 2231 O O . SER A 1 301 ? -6.495 5.826 -13.889 1.00 95.81 301 SER A O 1
ATOM 2233 N N . ALA A 1 302 ? -5.063 7.413 -14.598 1.00 95.69 302 ALA A N 1
ATOM 2234 C CA . ALA A 1 302 ? -6.096 8.327 -15.084 1.00 95.69 302 ALA A CA 1
ATOM 2235 C C . ALA A 1 302 ? -7.006 7.680 -16.138 1.00 95.69 302 ALA A C 1
ATOM 2237 O O . ALA A 1 302 ? -8.211 7.932 -16.145 1.00 95.69 302 ALA A O 1
ATOM 2238 N N . ARG A 1 303 ? -6.466 6.771 -16.967 1.00 96.06 303 ARG A N 1
ATOM 2239 C CA . ARG A 1 303 ? -7.240 5.994 -17.954 1.00 96.06 303 ARG A CA 1
ATOM 2240 C C . ARG A 1 303 ? -8.430 5.267 -17.326 1.00 96.06 303 ARG A C 1
ATOM 2242 O O . ARG A 1 303 ? -9.456 5.107 -17.980 1.00 96.06 303 ARG A O 1
ATOM 2249 N N . TRP A 1 304 ? -8.281 4.823 -16.081 1.00 96.44 304 TRP A N 1
ATOM 2250 C CA . TRP A 1 304 ? -9.290 4.061 -15.348 1.00 96.44 304 TRP A CA 1
ATOM 2251 C C . TRP A 1 304 ? -10.098 4.925 -14.375 1.00 96.44 304 TRP A C 1
ATOM 2253 O O . TRP A 1 304 ? -10.795 4.392 -13.518 1.00 96.44 304 TRP A O 1
ATOM 2263 N N . GLY A 1 305 ? -10.020 6.253 -14.507 1.00 93.19 305 GLY A N 1
ATOM 2264 C CA . GLY A 1 305 ? -10.712 7.200 -13.634 1.00 93.19 305 GLY A CA 1
ATOM 2265 C C . GLY A 1 305 ? -9.946 7.538 -12.356 1.00 93.19 305 GLY A C 1
ATOM 2266 O O . GLY A 1 305 ? -10.539 8.049 -11.411 1.00 93.19 305 GLY A O 1
ATOM 2267 N N . GLY A 1 306 ? -8.644 7.252 -12.305 1.00 92.12 306 GLY A N 1
ATOM 2268 C CA . GLY A 1 306 ? -7.793 7.645 -11.191 1.00 92.12 306 GLY A CA 1
ATOM 2269 C C . GLY A 1 306 ? -7.632 9.160 -11.067 1.00 92.12 306 GLY A C 1
ATOM 2270 O O . GLY A 1 306 ? -7.597 9.897 -12.060 1.00 92.12 306 GLY A O 1
ATOM 2271 N N . THR A 1 307 ? -7.529 9.636 -9.825 1.00 88.19 307 THR A N 1
ATOM 2272 C CA . THR A 1 307 ? -7.524 11.076 -9.522 1.00 88.19 307 THR A CA 1
ATOM 2273 C C . THR A 1 307 ? -6.375 11.541 -8.639 1.00 88.19 307 THR A C 1
ATOM 2275 O O . THR A 1 307 ? -6.293 12.734 -8.362 1.00 88.19 307 THR A O 1
ATOM 2278 N N . ILE A 1 308 ? -5.485 10.645 -8.209 1.00 84.38 308 ILE A N 1
ATOM 2279 C CA . ILE A 1 308 ? -4.395 11.005 -7.296 1.00 84.38 308 ILE A CA 1
ATOM 2280 C C . ILE A 1 308 ? -3.307 11.735 -8.088 1.00 84.38 308 ILE A C 1
ATOM 2282 O O . ILE A 1 308 ? -2.657 11.153 -8.960 1.00 84.38 308 ILE A O 1
ATOM 2286 N N . ARG A 1 309 ? -3.139 13.028 -7.814 1.00 86.31 309 ARG A N 1
ATOM 2287 C CA . ARG A 1 309 ? -2.239 13.932 -8.541 1.00 86.31 309 ARG A CA 1
ATOM 2288 C C . ARG A 1 309 ? -1.380 14.753 -7.574 1.00 86.31 309 ARG A C 1
ATOM 2290 O O . ARG A 1 309 ? -1.754 14.881 -6.407 1.00 86.31 309 ARG A O 1
ATOM 2297 N N . PRO A 1 310 ? -0.261 15.313 -8.062 1.00 83.38 310 PRO A N 1
ATOM 2298 C CA . PRO A 1 310 ? 0.528 16.281 -7.320 1.00 83.38 310 PRO A CA 1
ATOM 2299 C C . PRO A 1 310 ? -0.303 17.494 -6.873 1.00 83.38 310 PRO A C 1
ATOM 2301 O O . PRO A 1 310 ? -1.031 18.054 -7.695 1.00 83.38 310 PRO A O 1
ATOM 2304 N N . PRO A 1 311 ? -0.171 17.954 -5.615 1.00 75.25 311 PRO A N 1
ATOM 2305 C CA . PRO A 1 311 ? -0.942 19.078 -5.075 1.00 75.25 311 PRO A CA 1
ATOM 2306 C C . PRO A 1 311 ? -0.573 20.425 -5.707 1.00 75.25 311 PRO A C 1
ATOM 2308 O O . PRO A 1 311 ? -1.351 21.371 -5.648 1.00 75.25 311 PRO A O 1
ATOM 2311 N N . SER A 1 312 ? 0.595 20.522 -6.344 1.00 81.00 312 SER A N 1
ATOM 2312 C CA . SER A 1 312 ? 0.986 21.686 -7.147 1.00 81.00 312 SER A CA 1
ATOM 2313 C C . SER A 1 312 ? 0.195 21.816 -8.453 1.00 81.00 312 SER A C 1
ATOM 2315 O O . SER A 1 312 ? 0.317 22.831 -9.138 1.00 81.00 312 SER A O 1
ATOM 2317 N N . GLY A 1 313 ? -0.598 20.801 -8.818 1.00 86.75 313 GLY A N 1
ATOM 2318 C CA . GLY A 1 313 ? -1.497 20.832 -9.968 1.00 86.75 313 GLY A CA 1
ATOM 2319 C C . GLY A 1 313 ? -0.799 20.712 -11.322 1.00 86.75 313 GLY A C 1
ATOM 2320 O O . GLY A 1 313 ? -1.409 20.951 -12.359 1.00 86.75 313 GLY A O 1
ATOM 2321 N N . TRP A 1 314 ? 0.482 20.328 -11.375 1.00 92.06 314 TRP A N 1
ATOM 2322 C CA . TRP A 1 314 ? 1.214 20.282 -12.650 1.00 92.06 314 TRP A CA 1
ATOM 2323 C C . TRP A 1 314 ? 0.750 19.164 -13.602 1.00 92.06 314 TRP A C 1
ATOM 2325 O O . TRP A 1 314 ? 1.044 19.220 -14.797 1.00 92.06 314 TRP A O 1
ATOM 2335 N N . LEU A 1 315 ? -0.010 18.187 -13.091 1.00 94.00 315 LEU A N 1
ATOM 2336 C CA . LEU A 1 315 ? -0.738 17.188 -13.884 1.00 94.00 315 LEU A CA 1
ATOM 2337 C C . LEU A 1 315 ? -2.211 17.559 -14.127 1.00 94.00 315 LEU A C 1
ATOM 2339 O O . LEU A 1 315 ? -2.930 16.791 -14.775 1.00 94.00 315 LEU A O 1
ATOM 2343 N N . ASP A 1 316 ? -2.693 18.700 -13.635 1.00 91.69 316 ASP A N 1
ATOM 2344 C CA . ASP A 1 316 ? -4.095 19.084 -13.788 1.00 91.69 316 ASP A CA 1
ATOM 2345 C C . ASP A 1 316 ? -4.444 19.355 -15.251 1.00 91.69 316 ASP A C 1
ATOM 2347 O O . ASP A 1 316 ? -3.648 19.860 -16.043 1.00 91.69 316 ASP A O 1
ATOM 2351 N N . GLY A 1 317 ? -5.656 18.958 -15.640 1.00 90.69 317 GLY A N 1
ATOM 2352 C CA . GLY A 1 317 ? -6.106 19.023 -17.033 1.00 90.69 317 GLY A CA 1
ATOM 2353 C C . GLY A 1 317 ? -5.461 17.984 -17.958 1.00 90.69 317 GLY A C 1
ATOM 2354 O O . GLY A 1 317 ? -5.850 17.892 -19.122 1.00 90.69 317 GLY A O 1
ATOM 2355 N N . THR A 1 318 ? -4.526 17.168 -17.463 1.00 95.38 318 THR A N 1
ATOM 2356 C CA . THR A 1 318 ? -3.970 16.034 -18.208 1.00 95.38 318 THR A CA 1
ATOM 2357 C C . THR A 1 318 ? -4.741 14.747 -17.910 1.00 95.38 318 THR A C 1
ATOM 2359 O O . THR A 1 318 ? -5.341 14.580 -16.846 1.00 95.38 318 THR A O 1
ATOM 2362 N N . ASN A 1 319 ? -4.683 13.786 -18.833 1.00 95.62 319 ASN A N 1
ATOM 2363 C CA . ASN A 1 319 ? -5.151 12.424 -18.580 1.00 95.62 319 ASN A CA 1
ATOM 2364 C C . ASN A 1 319 ? -4.053 11.575 -17.912 1.00 95.62 319 ASN A C 1
ATOM 2366 O O . ASN A 1 319 ? -3.750 10.483 -18.386 1.00 95.62 319 ASN A O 1
ATOM 2370 N N . MET A 1 320 ? -3.423 12.107 -16.859 1.00 95.94 320 MET A N 1
ATOM 2371 C CA . MET A 1 320 ? -2.401 11.420 -16.066 1.00 95.94 320 MET A CA 1
ATOM 2372 C C . MET A 1 320 ? -2.633 11.611 -14.566 1.00 95.94 320 MET A C 1
ATOM 2374 O O . MET A 1 320 ? -3.186 12.613 -14.107 1.00 95.94 320 MET A O 1
ATOM 2378 N N . THR A 1 321 ? -2.191 10.611 -13.819 1.00 94.31 321 THR A N 1
ATOM 2379 C CA . THR A 1 321 ? -1.961 10.587 -12.374 1.00 94.31 321 THR A CA 1
ATOM 2380 C C . THR A 1 321 ? -0.480 10.341 -12.121 1.00 94.31 321 THR A C 1
ATOM 2382 O O . THR A 1 321 ? 0.270 10.040 -13.050 1.00 94.31 321 THR A O 1
ATOM 2385 N N . TRP A 1 322 ? -0.045 10.394 -10.865 1.00 91.31 322 TRP A N 1
ATOM 2386 C CA . TRP A 1 322 ? 1.338 10.036 -10.542 1.00 91.31 322 TRP A CA 1
ATOM 2387 C C . TRP A 1 322 ? 1.657 8.562 -10.851 1.00 91.31 322 TRP A C 1
ATOM 2389 O O . TRP A 1 322 ? 2.791 8.231 -11.176 1.00 91.31 322 TRP A O 1
ATOM 2399 N N . PHE A 1 323 ? 0.647 7.683 -10.864 1.00 94.69 323 PHE A N 1
ATOM 2400 C CA . PHE A 1 323 ? 0.812 6.299 -11.307 1.00 94.69 323 PHE A CA 1
ATOM 2401 C C . PHE A 1 323 ? 1.142 6.194 -12.800 1.00 94.69 323 PHE A C 1
ATOM 2403 O O . PHE A 1 323 ? 1.698 5.191 -13.226 1.00 94.69 323 PHE A O 1
ATOM 2410 N N . ASP A 1 324 ? 0.804 7.189 -13.619 1.00 97.62 324 ASP A N 1
ATOM 2411 C CA . ASP A 1 324 ? 1.075 7.149 -15.059 1.00 97.62 324 ASP A CA 1
ATOM 2412 C C . ASP A 1 324 ? 2.498 7.619 -15.396 1.00 97.62 324 ASP A C 1
ATOM 2414 O O . ASP A 1 324 ? 3.030 7.231 -16.436 1.00 97.62 324 ASP A O 1
ATOM 2418 N N . VAL A 1 325 ? 3.115 8.412 -14.510 1.00 96.88 325 VAL A N 1
ATOM 2419 C CA . VAL A 1 325 ? 4.427 9.048 -14.697 1.00 96.88 325 VAL A CA 1
ATOM 2420 C C . VAL A 1 325 ? 5.536 8.206 -14.058 1.00 96.88 325 VAL A C 1
ATOM 2422 O O . VAL A 1 325 ? 5.605 8.145 -12.831 1.00 96.88 325 VAL A O 1
ATOM 2425 N N . PRO A 1 326 ? 6.433 7.575 -14.844 1.00 96.56 326 PRO A N 1
ATOM 2426 C CA . PRO A 1 326 ? 7.535 6.780 -14.305 1.00 96.56 326 PRO A CA 1
ATOM 2427 C C . PRO A 1 326 ? 8.372 7.484 -13.236 1.00 96.56 326 PRO A C 1
ATOM 2429 O O . PRO A 1 326 ? 8.573 6.919 -12.166 1.00 96.56 326 PRO A O 1
ATOM 2432 N N . GLY A 1 327 ? 8.777 8.733 -13.482 1.00 93.38 327 GLY A N 1
ATOM 2433 C CA . GLY A 1 327 ? 9.620 9.495 -12.554 1.00 93.38 327 GLY A CA 1
ATOM 2434 C C . GLY A 1 327 ? 8.961 9.847 -11.214 1.00 93.38 327 GLY A C 1
ATOM 2435 O O . GLY A 1 327 ? 9.644 10.295 -10.304 1.00 93.38 327 GLY A O 1
ATOM 2436 N N . GLU A 1 328 ? 7.654 9.621 -11.060 1.00 91.50 328 GLU A N 1
ATOM 2437 C CA . GLU A 1 328 ? 6.929 9.856 -9.806 1.00 91.50 328 GLU A CA 1
ATOM 2438 C C . GLU A 1 328 ? 6.694 8.557 -9.009 1.00 91.50 328 GLU A C 1
ATOM 2440 O O . GLU A 1 328 ? 6.010 8.564 -7.987 1.00 91.50 328 GLU A O 1
ATOM 2445 N N . CYS A 1 329 ? 7.248 7.409 -9.425 1.00 89.56 329 CYS A N 1
ATOM 2446 C CA . CYS A 1 329 ? 6.986 6.123 -8.763 1.00 89.56 329 CYS A CA 1
ATOM 2447 C C . CYS A 1 329 ? 7.432 6.081 -7.291 1.00 89.56 329 CYS A C 1
ATOM 2449 O O . CYS A 1 329 ? 6.767 5.458 -6.460 1.00 89.56 329 CYS A O 1
ATOM 2451 N N . ASN A 1 330 ? 8.515 6.787 -6.947 1.00 85.31 330 ASN A N 1
ATOM 2452 C CA . ASN A 1 330 ? 9.050 6.843 -5.584 1.00 85.31 330 ASN A CA 1
ATOM 2453 C C . ASN A 1 330 ? 8.160 7.620 -4.613 1.00 85.31 330 ASN A C 1
ATOM 2455 O O . ASN A 1 330 ? 8.379 7.558 -3.401 1.00 85.31 330 ASN A O 1
ATOM 2459 N N . ARG A 1 331 ? 7.099 8.266 -5.113 1.00 82.88 331 ARG A N 1
ATOM 2460 C CA . ARG A 1 331 ? 6.086 8.920 -4.291 1.00 82.88 331 ARG A CA 1
ATOM 2461 C C . ARG A 1 331 ? 5.499 7.980 -3.242 1.00 82.88 331 ARG A C 1
ATOM 2463 O O . ARG A 1 331 ? 5.188 8.434 -2.144 1.00 82.88 331 ARG A O 1
ATOM 2470 N N . MET A 1 332 ? 5.428 6.675 -3.516 1.00 84.12 332 MET A N 1
ATOM 2471 C CA . MET A 1 332 ? 5.023 5.667 -2.528 1.00 84.12 332 MET A CA 1
ATOM 2472 C C . MET A 1 332 ? 5.754 5.762 -1.190 1.00 84.12 332 MET A C 1
ATOM 2474 O O . MET A 1 332 ? 5.141 5.506 -0.158 1.00 84.12 332 MET A O 1
ATOM 2478 N N . TRP A 1 333 ? 7.030 6.141 -1.194 1.00 80.44 333 TRP A N 1
ATOM 2479 C CA . TRP A 1 333 ? 7.871 6.165 0.003 1.00 80.44 333 TRP A CA 1
ATOM 2480 C C . TRP A 1 333 ? 7.883 7.514 0.718 1.00 80.44 333 TRP A C 1
ATOM 2482 O O . TRP A 1 333 ? 8.254 7.579 1.883 1.00 80.44 333 TRP A O 1
ATOM 2492 N N . THR A 1 334 ? 7.467 8.591 0.048 1.00 71.12 334 THR A N 1
ATOM 2493 C CA . THR A 1 334 ? 7.610 9.966 0.557 1.00 71.12 334 THR A CA 1
ATOM 2494 C C . THR A 1 334 ? 6.278 10.652 0.854 1.00 71.12 334 THR A C 1
ATOM 2496 O O . THR A 1 334 ? 6.245 11.858 1.094 1.00 71.12 334 THR A O 1
ATOM 2499 N N . GLY A 1 335 ? 5.161 9.909 0.833 1.00 61.81 335 GLY A N 1
ATOM 2500 C CA . GLY A 1 335 ? 3.821 10.385 1.222 1.00 61.81 335 GLY A CA 1
ATOM 2501 C C . GLY A 1 335 ? 2.661 9.919 0.327 1.00 61.81 335 GLY A C 1
ATOM 2502 O O . GLY A 1 335 ? 1.509 10.027 0.731 1.00 61.81 335 GLY A O 1
ATOM 2503 N N . GLY A 1 336 ? 2.947 9.314 -0.830 1.00 57.22 336 GLY A N 1
ATOM 2504 C CA . GLY A 1 336 ? 1.957 8.701 -1.731 1.00 57.22 336 GLY A CA 1
ATOM 2505 C C . GLY A 1 336 ? 1.212 7.517 -1.132 1.00 57.22 336 GLY A C 1
ATOM 2506 O O . GLY A 1 336 ? 0.070 7.246 -1.499 1.00 57.22 336 GLY A O 1
ATOM 2507 N N . ALA A 1 337 ? 1.836 6.819 -0.179 1.00 55.66 337 ALA A N 1
ATOM 2508 C CA . ALA A 1 337 ? 1.217 5.704 0.529 1.00 55.66 337 ALA A CA 1
ATOM 2509 C C . ALA A 1 337 ? -0.027 6.119 1.337 1.00 55.66 337 ALA A C 1
ATOM 2511 O O . ALA A 1 337 ? -0.968 5.329 1.420 1.00 55.66 337 ALA A O 1
ATOM 2512 N N . ALA A 1 338 ? -0.053 7.345 1.871 1.00 53.41 338 ALA A N 1
ATOM 2513 C CA . ALA A 1 338 ? -1.086 7.866 2.773 1.00 53.41 338 ALA A CA 1
ATOM 2514 C C . ALA A 1 338 ? -1.792 9.127 2.221 1.00 53.41 338 ALA A C 1
ATOM 2516 O O . ALA A 1 338 ? -2.348 9.902 2.994 1.00 53.41 338 ALA A O 1
ATOM 2517 N N . GLU A 1 339 ? -1.714 9.354 0.903 1.00 50.22 339 GLU A N 1
ATOM 2518 C CA . GLU A 1 339 ? -1.887 10.667 0.265 1.00 50.22 339 GLU A CA 1
ATOM 2519 C C . GLU A 1 339 ? -3.135 11.458 0.716 1.00 50.22 339 GLU A C 1
ATOM 2521 O O . GLU A 1 339 ? -4.281 11.049 0.520 1.00 50.22 339 GLU A O 1
ATOM 2526 N N . SER A 1 340 ? -2.887 12.663 1.237 1.00 41.72 340 SER A N 1
ATOM 2527 C CA . SER A 1 340 ? -3.882 13.642 1.696 1.00 41.72 340 SER A CA 1
ATOM 2528 C C . SER A 1 340 ? -4.611 14.376 0.561 1.00 41.72 340 SER A C 1
ATOM 2530 O O . SER A 1 340 ? -5.632 15.018 0.806 1.00 41.72 340 SER A O 1
ATOM 2532 N N . SER A 1 341 ? -4.137 14.267 -0.688 1.00 42.97 341 SER A N 1
ATOM 2533 C CA . SER A 1 341 ? -4.755 14.913 -1.858 1.00 42.97 341 SER A CA 1
ATOM 2534 C C . SER A 1 341 ? -6.105 14.310 -2.263 1.00 42.97 341 SER A C 1
ATOM 2536 O O . SER A 1 341 ? -6.852 14.941 -3.013 1.00 42.97 341 SER A O 1
ATOM 2538 N N . CYS A 1 342 ? -6.474 13.132 -1.739 1.00 43.06 342 CYS A N 1
ATOM 2539 C CA . CYS A 1 342 ? -7.876 12.728 -1.697 1.00 43.06 342 CYS A CA 1
ATOM 2540 C C . CYS A 1 342 ? -8.270 12.015 -0.403 1.00 43.06 342 CYS A C 1
ATOM 2542 O O . CYS A 1 342 ? -7.659 11.042 0.033 1.00 43.06 342 CYS A O 1
ATOM 2544 N N . THR A 1 343 ? -9.359 12.496 0.199 1.00 42.41 343 THR A N 1
ATOM 2545 C CA . THR A 1 343 ? -9.924 11.965 1.440 1.00 42.41 343 THR A CA 1
ATOM 2546 C C . THR A 1 343 ? -10.203 10.465 1.311 1.00 42.41 343 THR A C 1
ATOM 2548 O O . THR A 1 343 ? -11.007 10.033 0.481 1.00 42.41 343 THR A O 1
ATOM 2551 N N . GLY A 1 344 ? -9.531 9.659 2.138 1.00 47.19 344 GLY A N 1
ATOM 2552 C CA . GLY A 1 344 ? -9.679 8.203 2.161 1.00 47.19 344 GLY A CA 1
ATOM 2553 C C . GLY A 1 344 ? -8.922 7.460 1.056 1.00 47.19 344 GLY A C 1
ATOM 2554 O O . GLY A 1 344 ? -9.244 6.304 0.782 1.00 47.19 344 GLY A O 1
ATOM 2555 N N . CYS A 1 345 ? -7.951 8.079 0.381 1.00 55.19 345 CYS A N 1
ATOM 2556 C CA . CYS A 1 345 ? -7.106 7.452 -0.634 1.00 55.19 345 CYS A CA 1
ATOM 2557 C C . CYS A 1 345 ? -5.715 7.078 -0.115 1.00 55.19 345 CYS A C 1
ATOM 2559 O O . CYS A 1 345 ? -4.773 7.843 -0.248 1.00 55.19 345 CYS A O 1
ATOM 2561 N N . ALA A 1 346 ? -5.559 5.851 0.377 1.00 66.94 346 ALA A N 1
ATOM 2562 C CA . ALA A 1 346 ? -4.235 5.260 0.545 1.00 66.94 346 ALA A CA 1
ATOM 2563 C C . ALA A 1 346 ? -3.863 4.457 -0.708 1.00 66.94 346 ALA A C 1
ATOM 2565 O O . ALA A 1 346 ? -4.672 3.655 -1.187 1.00 66.94 346 ALA A O 1
ATOM 2566 N N . ALA A 1 347 ? -2.656 4.670 -1.239 1.00 82.25 347 ALA A N 1
ATOM 2567 C CA . ALA A 1 347 ? -2.107 3.807 -2.283 1.00 82.25 347 ALA A CA 1
ATOM 2568 C C . ALA A 1 347 ? -1.571 2.489 -1.703 1.00 82.25 347 ALA A C 1
ATOM 2570 O O . ALA A 1 347 ? -1.513 1.487 -2.414 1.00 82.25 347 ALA A O 1
ATOM 2571 N N . ALA A 1 348 ? -1.201 2.484 -0.418 1.00 86.62 348 ALA A N 1
ATOM 2572 C CA . ALA A 1 348 ? -0.719 1.312 0.300 1.00 86.62 348 ALA A CA 1
ATOM 2573 C C . ALA A 1 348 ? -1.852 0.559 1.019 1.00 86.62 348 ALA A C 1
ATOM 2575 O O . ALA A 1 348 ? -2.871 1.134 1.407 1.00 86.62 348 ALA A O 1
ATOM 2576 N N . CYS A 1 349 ? -1.671 -0.745 1.209 1.00 85.38 349 CYS A N 1
ATOM 2577 C CA . CYS A 1 349 ? -2.554 -1.561 2.034 1.00 85.38 349 CYS A CA 1
ATOM 2578 C C . CYS A 1 349 ? -2.349 -1.260 3.525 1.00 85.38 349 CYS A C 1
ATOM 2580 O O . CYS A 1 349 ? -1.223 -1.081 3.974 1.00 85.38 349 CYS A O 1
ATOM 2582 N N . THR A 1 350 ? -3.439 -1.237 4.296 1.00 83.75 350 THR A N 1
ATOM 2583 C CA . THR A 1 350 ? -3.435 -0.882 5.731 1.00 83.75 350 THR A CA 1
ATOM 2584 C C . THR A 1 350 ? -3.660 -2.071 6.665 1.00 83.75 350 THR A C 1
ATOM 2586 O O . THR A 1 350 ? -3.701 -1.916 7.881 1.00 83.75 350 THR A O 1
ATOM 2589 N N . ASP A 1 351 ? -3.851 -3.265 6.107 1.00 82.69 351 ASP A N 1
ATOM 2590 C CA . ASP A 1 351 ? -4.158 -4.501 6.827 1.00 82.69 351 ASP A CA 1
ATOM 2591 C C . ASP A 1 351 ? -3.026 -5.533 6.776 1.00 82.69 351 ASP A C 1
ATOM 2593 O O . ASP A 1 351 ? -3.266 -6.726 6.962 1.00 82.69 351 ASP A O 1
ATOM 2597 N N . ILE A 1 352 ? -1.811 -5.055 6.511 1.00 86.62 352 ILE A N 1
ATOM 2598 C CA . ILE A 1 352 ? -0.550 -5.796 6.511 1.00 86.62 352 ILE A CA 1
ATOM 2599 C C . ILE A 1 352 ? 0.545 -4.904 7.110 1.00 86.62 352 ILE A C 1
ATOM 2601 O O . ILE A 1 352 ? 0.405 -3.684 7.132 1.00 86.62 352 ILE A O 1
ATOM 2605 N N . ASP A 1 353 ? 1.634 -5.510 7.573 1.00 82.62 353 ASP A N 1
ATOM 2606 C CA . ASP A 1 353 ? 2.808 -4.820 8.127 1.00 82.62 353 ASP A CA 1
ATOM 2607 C C . ASP A 1 353 ? 3.933 -4.605 7.092 1.00 82.62 353 ASP A C 1
ATOM 2609 O O . ASP A 1 353 ? 4.979 -4.048 7.415 1.00 82.62 353 ASP A O 1
ATOM 2613 N N . GLN A 1 354 ? 3.708 -5.027 5.843 1.00 90.19 354 GLN A N 1
ATOM 2614 C CA . GLN A 1 354 ? 4.611 -4.841 4.703 1.00 90.19 354 GLN A CA 1
ATOM 2615 C C . GLN A 1 354 ? 4.056 -3.807 3.715 1.00 90.19 354 GLN A C 1
ATOM 2617 O O . GLN A 1 354 ? 2.870 -3.479 3.724 1.00 90.19 354 GLN A O 1
ATOM 2622 N N . MET A 1 355 ? 4.888 -3.344 2.781 1.00 87.88 355 MET A N 1
ATOM 2623 C CA . MET A 1 355 ? 4.417 -2.505 1.678 1.00 87.88 355 MET A CA 1
ATOM 2624 C C . MET A 1 355 ? 3.706 -3.343 0.605 1.00 87.88 355 MET A C 1
ATOM 2626 O O . MET A 1 355 ? 4.292 -4.247 0.012 1.00 87.88 355 MET A O 1
ATOM 2630 N N . ALA A 1 356 ? 2.461 -2.990 0.284 1.00 92.19 356 ALA A N 1
ATOM 2631 C CA . ALA A 1 356 ? 1.773 -3.471 -0.912 1.00 92.19 356 ALA A CA 1
ATOM 2632 C C . ALA A 1 356 ? 0.847 -2.390 -1.473 1.00 92.19 356 ALA A C 1
ATOM 2634 O O . ALA A 1 356 ? 0.213 -1.659 -0.717 1.00 92.19 356 ALA A O 1
ATOM 2635 N N . GLY A 1 357 ? 0.738 -2.318 -2.801 1.00 91.94 357 GLY A N 1
ATOM 2636 C CA . GLY A 1 357 ? -0.202 -1.417 -3.464 1.00 91.94 357 GLY A CA 1
ATOM 2637 C C . GLY A 1 357 ? -1.644 -1.903 -3.313 1.00 91.94 357 GLY A C 1
ATOM 2638 O O . GLY A 1 357 ? -1.985 -2.964 -3.831 1.00 91.94 357 GLY A O 1
ATOM 2639 N N . CYS A 1 358 ? -2.486 -1.108 -2.659 1.00 90.75 358 CYS A N 1
ATOM 2640 C CA . CYS A 1 358 ? -3.934 -1.275 -2.577 1.00 90.75 358 CYS A CA 1
ATOM 2641 C C . CYS A 1 358 ? -4.616 -0.215 -3.452 1.00 90.75 358 CYS A C 1
ATOM 2643 O O . CYS A 1 358 ? -5.293 0.684 -2.960 1.00 90.75 358 CYS A O 1
ATOM 2645 N N . VAL A 1 359 ? -4.435 -0.348 -4.764 1.00 94.38 359 VAL A N 1
ATOM 2646 C CA . VAL A 1 359 ? -5.110 0.383 -5.850 1.00 94.38 359 VAL A CA 1
ATOM 2647 C C . VAL A 1 359 ? -5.252 -0.567 -7.036 1.00 94.38 359 VAL A C 1
ATOM 2649 O O . VAL A 1 359 ? -4.535 -1.566 -7.102 1.00 94.38 359 VAL A O 1
ATOM 2652 N N . LEU A 1 360 ? -6.122 -0.264 -8.001 1.00 97.94 360 LEU A N 1
ATOM 2653 C CA . LEU A 1 360 ? -6.174 -1.019 -9.256 1.00 97.94 360 LEU A CA 1
ATOM 2654 C C . LEU A 1 360 ? -4.767 -1.108 -9.882 1.00 97.94 360 LEU A C 1
ATOM 2656 O O . LEU A 1 360 ? -4.058 -0.109 -9.965 1.00 97.94 360 LEU A O 1
ATOM 2660 N N . GLY A 1 361 ? -4.343 -2.301 -10.295 1.00 98.06 361 GLY A N 1
ATOM 2661 C CA . GLY A 1 361 ? -2.969 -2.604 -10.717 1.00 98.06 361 GLY A CA 1
ATOM 2662 C C . GLY A 1 361 ? -2.087 -3.180 -9.602 1.00 98.06 361 GLY A C 1
ATOM 2663 O O . GLY A 1 361 ? -1.056 -3.802 -9.892 1.00 98.06 361 GLY A O 1
ATOM 2664 N N . GLY A 1 362 ? -2.480 -3.024 -8.336 1.00 97.56 362 GLY A N 1
ATOM 2665 C CA . GLY A 1 362 ? -1.748 -3.489 -7.160 1.00 97.56 362 GLY A CA 1
ATOM 2666 C C . GLY A 1 362 ? -0.288 -3.037 -7.177 1.00 97.56 362 GLY A C 1
ATOM 2667 O O . GLY A 1 362 ? 0.018 -1.890 -7.495 1.00 97.56 362 GLY A O 1
ATOM 2668 N N . GLY A 1 363 ? 0.635 -3.971 -6.932 1.00 97.19 363 GLY A N 1
ATOM 2669 C CA . GLY A 1 363 ? 2.077 -3.712 -7.014 1.00 97.19 363 GLY A CA 1
ATOM 2670 C C . GLY A 1 363 ? 2.538 -3.107 -8.348 1.00 97.19 363 GLY A C 1
ATOM 2671 O O . GLY A 1 363 ? 3.446 -2.285 -8.355 1.00 97.19 363 GLY A O 1
ATOM 2672 N N . THR A 1 364 ? 1.896 -3.430 -9.477 1.00 98.19 364 THR A N 1
ATOM 2673 C CA . THR A 1 364 ? 2.317 -2.896 -10.792 1.00 98.19 364 THR A CA 1
ATOM 2674 C C . THR A 1 364 ? 1.995 -1.416 -10.969 1.00 98.19 364 THR A C 1
ATOM 2676 O O . THR A 1 364 ? 2.657 -0.739 -11.752 1.00 98.19 364 THR A O 1
ATOM 2679 N N . ALA A 1 365 ? 1.016 -0.892 -10.226 1.00 96.81 365 ALA A N 1
ATOM 2680 C CA . ALA A 1 365 ? 0.702 0.532 -10.227 1.00 96.81 365 ALA A CA 1
ATOM 2681 C C . ALA A 1 365 ? 1.744 1.356 -9.459 1.00 96.81 365 ALA A C 1
ATOM 2683 O O . ALA A 1 365 ? 1.936 2.524 -9.772 1.00 96.81 365 ALA A O 1
ATOM 2684 N N . VAL A 1 366 ? 2.413 0.752 -8.475 1.00 94.25 366 VAL A N 1
ATOM 2685 C CA . VAL A 1 366 ? 3.211 1.475 -7.472 1.00 94.25 366 VAL A CA 1
ATOM 2686 C C . VAL A 1 366 ? 4.704 1.141 -7.494 1.00 94.25 366 VAL A C 1
ATOM 2688 O O . VAL A 1 366 ? 5.494 1.838 -6.873 1.00 94.25 366 VAL A O 1
ATOM 2691 N N . ASN A 1 367 ? 5.110 0.081 -8.197 1.00 95.50 367 ASN A N 1
ATOM 2692 C CA . ASN A 1 367 ? 6.512 -0.323 -8.305 1.00 95.50 367 ASN A CA 1
ATOM 2693 C C . ASN A 1 367 ? 7.314 0.553 -9.290 1.00 95.50 367 ASN A C 1
ATOM 2695 O O . ASN A 1 367 ? 6.776 1.424 -9.973 1.00 95.50 367 ASN A O 1
ATOM 2699 N N . SER A 1 368 ? 8.598 0.239 -9.438 1.00 95.19 368 SER A N 1
ATOM 2700 C CA . SER A 1 368 ? 9.505 0.817 -10.441 1.00 95.19 368 SER A CA 1
ATOM 2701 C C . SER A 1 368 ? 9.248 0.358 -11.882 1.00 95.19 368 SER A C 1
ATOM 2703 O O . SER A 1 368 ? 9.880 0.832 -12.816 1.00 95.19 368 SER A O 1
ATOM 2705 N N . GLY A 1 369 ? 8.348 -0.601 -12.109 1.00 97.38 369 GLY A N 1
ATOM 2706 C CA . GLY A 1 369 ? 8.043 -1.130 -13.441 1.00 97.38 369 GLY A CA 1
ATOM 2707 C C . GLY A 1 369 ? 9.179 -1.884 -14.135 1.00 97.38 369 GLY A C 1
ATOM 2708 O O . GLY A 1 369 ? 9.103 -2.072 -15.345 1.00 97.38 369 GLY A O 1
ATOM 2709 N N . LEU A 1 370 ? 10.204 -2.332 -13.405 1.00 98.31 370 LEU A N 1
ATOM 2710 C CA . LEU A 1 370 ? 11.252 -3.207 -13.939 1.00 98.31 370 LEU A CA 1
ATOM 2711 C C . LEU A 1 370 ? 10.648 -4.464 -14.582 1.00 98.31 370 LEU A C 1
ATOM 2713 O O . LEU A 1 370 ? 9.748 -5.084 -14.010 1.00 98.31 370 LEU A O 1
ATOM 2717 N N . TRP A 1 371 ? 11.141 -4.849 -15.761 1.00 98.25 371 TRP A N 1
ATOM 2718 C CA . TRP A 1 371 ? 10.516 -5.891 -16.578 1.00 98.25 371 TRP A CA 1
ATOM 2719 C C . TRP A 1 371 ? 11.524 -6.807 -17.259 1.00 98.25 371 TRP A C 1
ATOM 2721 O O . TRP A 1 371 ? 12.255 -6.394 -18.161 1.00 98.25 371 TRP A O 1
ATOM 2731 N N . TRP A 1 372 ? 11.521 -8.076 -16.856 1.00 97.56 372 TRP A N 1
ATOM 2732 C CA . TRP A 1 372 ? 12.560 -9.034 -17.217 1.00 97.56 372 TRP A CA 1
ATOM 2733 C C . TRP A 1 372 ? 11.981 -10.263 -17.903 1.00 97.56 372 TRP A C 1
ATOM 2735 O O . TRP A 1 372 ? 11.052 -10.887 -17.387 1.00 97.56 372 TRP A O 1
ATOM 2745 N N . ASN A 1 373 ? 12.557 -10.639 -19.043 1.00 96.50 373 ASN A N 1
ATOM 2746 C CA . ASN A 1 373 ? 12.308 -11.941 -19.650 1.00 96.50 373 ASN A CA 1
ATOM 2747 C C . ASN A 1 373 ? 12.860 -13.021 -18.699 1.00 96.50 373 ASN A C 1
ATOM 2749 O O . ASN A 1 373 ? 14.040 -12.938 -18.331 1.00 96.50 373 ASN A O 1
ATOM 2753 N N . PRO A 1 374 ? 12.027 -13.968 -18.221 1.00 96.50 374 PRO A N 1
ATOM 2754 C CA . PRO A 1 374 ? 12.406 -14.864 -17.134 1.00 96.50 374 PRO A CA 1
ATOM 2755 C C . PRO A 1 374 ? 13.597 -15.751 -17.500 1.00 96.50 374 PRO A C 1
ATOM 2757 O O . PRO A 1 374 ? 13.680 -16.286 -18.606 1.00 96.50 374 PRO A O 1
ATOM 2760 N N . HIS A 1 375 ? 14.505 -15.952 -16.542 1.00 97.25 375 HIS A N 1
ATOM 2761 C CA . HIS A 1 375 ? 15.592 -16.908 -16.698 1.00 97.25 375 HIS A CA 1
ATOM 2762 C C . HIS A 1 375 ? 15.008 -18.333 -16.719 1.00 97.25 375 HIS A C 1
ATOM 2764 O O . HIS A 1 375 ? 14.321 -18.714 -15.771 1.00 97.25 375 HIS A O 1
ATOM 2770 N N . PRO A 1 376 ? 15.264 -19.158 -17.752 1.00 96.75 376 PRO A N 1
ATOM 2771 C CA . PRO A 1 376 ? 14.673 -20.495 -17.846 1.00 96.75 376 PRO A CA 1
ATOM 2772 C C . PRO A 1 376 ? 14.919 -21.375 -16.609 1.00 96.75 376 PRO A C 1
ATOM 2774 O O . PRO A 1 376 ? 14.000 -22.044 -16.139 1.00 96.75 376 PRO A O 1
ATOM 2777 N N . GLU A 1 377 ? 16.121 -21.324 -16.025 1.00 97.75 377 GLU A N 1
ATOM 2778 C CA . GLU A 1 377 ? 16.434 -22.133 -14.837 1.00 97.75 377 GLU A CA 1
ATOM 2779 C C . GLU A 1 377 ? 15.607 -21.754 -13.599 1.00 97.75 377 GLU A C 1
ATOM 2781 O O . GLU A 1 377 ? 15.436 -22.607 -12.733 1.00 97.75 377 GLU A O 1
ATOM 2786 N N . ASP A 1 378 ? 15.027 -20.547 -13.521 1.00 97.88 378 ASP A N 1
ATOM 2787 C CA . ASP A 1 378 ? 14.153 -20.186 -12.396 1.00 97.88 378 ASP A CA 1
ATOM 2788 C C . ASP A 1 378 ? 12.904 -21.077 -12.381 1.00 97.88 378 ASP A C 1
ATOM 2790 O O . ASP A 1 378 ? 12.478 -21.542 -11.322 1.00 97.88 378 ASP A O 1
ATOM 2794 N N . TRP A 1 379 ? 12.356 -21.392 -13.558 1.00 98.12 379 TRP A N 1
ATOM 2795 C CA . TRP A 1 379 ? 11.267 -22.358 -13.706 1.00 98.12 379 TRP A CA 1
ATOM 2796 C C . TRP A 1 379 ? 11.743 -23.783 -13.430 1.00 98.12 379 TRP A C 1
ATOM 2798 O O . TRP A 1 379 ? 11.086 -24.554 -12.726 1.00 98.12 379 TRP A O 1
ATOM 2808 N N . ASP A 1 380 ? 12.904 -24.148 -13.974 1.00 98.25 380 ASP A N 1
ATOM 2809 C CA . ASP A 1 380 ? 13.391 -25.522 -13.893 1.00 98.25 380 ASP A CA 1
ATOM 2810 C C . ASP A 1 380 ? 13.825 -25.927 -12.486 1.00 98.25 380 ASP A C 1
ATOM 2812 O O . ASP A 1 380 ? 13.637 -27.085 -12.103 1.00 98.25 380 ASP A O 1
ATOM 2816 N N . TYR A 1 381 ? 14.342 -24.985 -11.703 1.00 98.00 381 TYR A N 1
ATOM 2817 C CA . TYR A 1 381 ? 14.763 -25.213 -10.330 1.00 98.00 381 TYR A CA 1
ATOM 2818 C C . TYR A 1 381 ? 13.592 -25.124 -9.345 1.00 98.00 381 TYR A C 1
ATOM 2820 O O . TYR A 1 381 ? 13.412 -26.029 -8.530 1.00 98.00 381 TYR A O 1
ATOM 2828 N N . ASN A 1 382 ? 12.767 -24.072 -9.432 1.00 97.31 382 ASN A N 1
ATOM 2829 C CA . ASN A 1 382 ? 11.804 -23.757 -8.371 1.00 97.31 382 ASN A CA 1
ATOM 2830 C C . ASN A 1 382 ? 10.436 -24.436 -8.530 1.00 97.31 382 ASN A C 1
ATOM 2832 O O . ASN A 1 382 ? 9.715 -24.586 -7.544 1.00 97.31 382 ASN A O 1
ATOM 2836 N N . PHE A 1 383 ? 10.049 -24.849 -9.741 1.00 98.12 383 PHE A N 1
ATOM 2837 C CA . PHE A 1 383 ? 8.677 -25.290 -10.011 1.00 98.12 383 PHE A CA 1
ATOM 2838 C C . PHE A 1 383 ? 8.560 -26.792 -10.295 1.00 98.12 383 PHE A C 1
ATOM 2840 O O . PHE A 1 383 ? 9.511 -27.415 -10.762 1.00 98.12 383 PHE A O 1
ATOM 2847 N N . PRO A 1 384 ? 7.403 -27.428 -10.033 1.00 98.00 384 PRO A N 1
ATOM 2848 C CA . PRO A 1 384 ? 7.199 -28.849 -10.308 1.00 98.00 384 PRO A CA 1
ATOM 2849 C C . PRO A 1 384 ? 7.055 -29.152 -11.812 1.00 98.00 384 PRO A C 1
ATOM 2851 O O . PRO A 1 384 ? 7.047 -28.271 -12.672 1.00 98.00 384 PRO A O 1
ATOM 2854 N N . THR A 1 385 ? 6.925 -30.439 -12.144 1.00 97.75 385 THR A N 1
ATOM 2855 C CA . THR A 1 385 ? 6.600 -30.881 -13.513 1.00 97.75 385 THR A CA 1
ATOM 2856 C C . THR A 1 385 ? 5.302 -30.226 -13.999 1.00 97.75 385 THR A C 1
ATOM 2858 O O . THR A 1 385 ? 4.333 -30.149 -13.247 1.00 97.75 385 THR A O 1
ATOM 2861 N N . GLY A 1 386 ? 5.284 -29.768 -15.254 1.00 97.44 386 GLY A N 1
ATOM 2862 C CA . GLY A 1 386 ? 4.178 -28.998 -15.837 1.00 97.44 386 GLY A CA 1
ATOM 2863 C C . GLY A 1 386 ? 4.374 -27.480 -15.769 1.00 97.44 386 GLY A C 1
ATOM 2864 O O . GLY A 1 386 ? 3.684 -26.758 -16.479 1.00 97.44 386 GLY A O 1
ATOM 2865 N N . TRP A 1 387 ? 5.347 -27.011 -14.980 1.00 98.12 387 TRP A N 1
ATOM 2866 C CA . TRP A 1 387 ? 5.721 -25.599 -14.825 1.00 98.12 387 TRP A CA 1
ATOM 2867 C C . TRP A 1 387 ? 7.200 -25.335 -15.128 1.00 98.12 387 TRP A C 1
ATOM 2869 O O . TRP A 1 387 ? 7.743 -24.295 -14.773 1.00 98.12 387 TRP A O 1
ATOM 2879 N N . LYS A 1 388 ? 7.864 -26.293 -15.781 1.00 98.31 388 LYS A N 1
ATOM 2880 C CA . LYS A 1 388 ? 9.259 -26.165 -16.210 1.00 98.31 388 LYS A CA 1
ATOM 2881 C C . LYS A 1 388 ? 9.374 -25.130 -17.327 1.00 98.31 388 LYS A C 1
ATOM 2883 O O . LYS A 1 388 ? 8.373 -24.792 -17.961 1.00 98.31 388 LYS A O 1
ATOM 2888 N N . SER A 1 389 ? 10.583 -24.658 -17.612 1.00 97.69 389 SER A N 1
ATOM 2889 C CA . SER A 1 389 ? 10.831 -23.611 -18.615 1.00 97.69 389 SER A CA 1
ATOM 2890 C C . SER A 1 389 ? 10.202 -23.940 -19.972 1.00 97.69 389 SER A C 1
ATOM 2892 O O . SER A 1 389 ? 9.507 -23.117 -20.561 1.00 97.69 389 SER A O 1
ATOM 2894 N N . SER A 1 390 ? 10.336 -25.193 -20.411 1.00 97.38 390 SER A N 1
ATOM 2895 C CA . SER A 1 390 ? 9.708 -25.713 -21.635 1.00 97.38 390 SER A CA 1
ATOM 2896 C C . SER A 1 390 ? 8.173 -25.655 -21.642 1.00 97.38 390 SER A C 1
ATOM 2898 O O . SER A 1 390 ? 7.573 -25.554 -22.708 1.00 97.38 390 SER A O 1
ATOM 2900 N N . ASN A 1 391 ? 7.523 -25.720 -20.476 1.00 98.31 391 ASN A N 1
ATOM 2901 C CA . ASN A 1 391 ? 6.073 -25.567 -20.352 1.00 98.31 391 ASN A CA 1
ATOM 2902 C C . ASN A 1 391 ? 5.657 -24.092 -20.343 1.00 98.31 391 ASN A C 1
ATOM 2904 O O . ASN A 1 391 ? 4.571 -23.766 -20.815 1.00 98.31 391 ASN A O 1
ATOM 2908 N N . MET A 1 392 ? 6.500 -23.223 -19.782 1.00 97.81 392 MET A N 1
ATOM 2909 C CA . MET A 1 392 ? 6.209 -21.801 -19.599 1.00 97.81 392 MET A CA 1
ATOM 2910 C C . MET A 1 392 ? 6.552 -20.945 -20.819 1.00 97.81 392 MET A C 1
ATOM 2912 O O . MET A 1 392 ? 5.975 -19.871 -20.961 1.00 97.81 392 MET A O 1
ATOM 2916 N N . GLU A 1 393 ? 7.406 -21.422 -21.730 1.00 96.31 393 GLU A N 1
ATOM 2917 C CA . GLU A 1 393 ? 7.828 -20.680 -22.927 1.00 96.31 393 GLU A CA 1
ATOM 2918 C C . GLU A 1 393 ? 6.656 -20.069 -23.722 1.00 96.31 393 GLU A C 1
ATOM 2920 O O . GLU A 1 393 ? 6.705 -18.860 -23.957 1.00 96.31 393 GLU A O 1
ATOM 2925 N N . PRO A 1 394 ? 5.551 -20.786 -24.032 1.00 96.94 394 PRO A N 1
ATOM 2926 C CA . PRO A 1 394 ? 4.448 -20.182 -24.780 1.00 96.94 394 PRO A CA 1
ATOM 2927 C C . PRO A 1 394 ? 3.765 -19.042 -24.018 1.00 96.94 394 PRO A C 1
ATOM 2929 O O . PRO A 1 394 ? 3.345 -18.047 -24.614 1.00 96.94 394 PRO A O 1
ATOM 2932 N N . ALA A 1 395 ? 3.654 -19.170 -22.692 1.00 96.19 395 ALA A N 1
ATOM 2933 C CA . ALA A 1 395 ? 3.083 -18.135 -21.841 1.00 96.19 395 ALA A CA 1
ATOM 2934 C C . ALA A 1 395 ? 4.023 -16.927 -21.739 1.00 96.19 395 ALA A C 1
ATOM 2936 O O . ALA A 1 395 ? 3.567 -15.796 -21.889 1.00 96.19 395 ALA A O 1
ATOM 2937 N N . SER A 1 396 ? 5.329 -17.151 -21.559 1.00 95.69 396 SER A N 1
ATOM 2938 C CA . SER A 1 396 ? 6.342 -16.092 -21.554 1.00 95.69 396 SER A CA 1
ATOM 2939 C C . SER A 1 396 ? 6.355 -15.336 -22.884 1.00 95.69 396 SER A C 1
ATOM 2941 O O . SER A 1 396 ? 6.227 -14.115 -22.888 1.00 95.69 396 SER A O 1
ATOM 2943 N N . SER A 1 397 ? 6.388 -16.040 -24.016 1.00 96.06 397 SER A N 1
ATOM 2944 C CA . SER A 1 397 ? 6.325 -15.439 -25.351 1.00 96.06 397 SER A CA 1
ATOM 2945 C C . SER A 1 397 ? 5.031 -14.646 -25.573 1.00 96.06 397 SER A C 1
ATOM 2947 O O . SER A 1 397 ? 5.065 -13.521 -26.074 1.00 96.06 397 SER A O 1
ATOM 2949 N N . GLY A 1 398 ? 3.885 -15.168 -25.125 1.00 96.88 398 GLY A N 1
ATOM 2950 C CA . GLY A 1 398 ? 2.611 -14.446 -25.166 1.00 96.88 398 GLY A CA 1
ATOM 2951 C C . GLY A 1 398 ? 2.613 -13.171 -24.312 1.00 96.88 398 GLY A C 1
ATOM 2952 O O . GLY A 1 398 ? 2.127 -12.128 -24.753 1.00 96.88 398 GLY A O 1
ATOM 2953 N N . VAL A 1 399 ? 3.209 -13.225 -23.119 1.00 97.12 399 VAL A N 1
ATOM 2954 C CA . VAL A 1 399 ? 3.347 -12.074 -22.221 1.00 97.12 399 VAL A CA 1
ATOM 2955 C C . VAL A 1 399 ? 4.245 -10.999 -22.829 1.00 97.12 399 VAL A C 1
ATOM 2957 O O . VAL A 1 399 ? 3.830 -9.841 -22.884 1.00 97.12 399 VAL A O 1
ATOM 2960 N N . PHE A 1 400 ? 5.409 -11.370 -23.363 1.00 96.94 400 PHE A N 1
ATOM 2961 C CA . PHE A 1 400 ? 6.342 -10.436 -24.001 1.00 96.94 400 PHE A CA 1
ATOM 2962 C C . PHE A 1 400 ? 5.850 -9.917 -25.355 1.00 96.94 400 PHE A C 1
ATOM 2964 O O . PHE A 1 400 ? 6.210 -8.817 -25.760 1.00 96.94 400 PHE A O 1
ATOM 2971 N N . SER A 1 401 ? 4.947 -10.631 -26.030 1.00 97.38 401 SER A N 1
ATOM 2972 C CA . SER A 1 401 ? 4.248 -10.079 -27.194 1.00 97.38 401 SER A CA 1
ATOM 2973 C C . SER A 1 401 ? 3.272 -8.958 -26.818 1.00 97.38 401 SER A C 1
ATOM 2975 O O . SER A 1 401 ? 3.039 -8.067 -27.633 1.00 97.38 401 SER A O 1
ATOM 2977 N N . ARG A 1 402 ? 2.663 -9.010 -25.626 1.00 98.00 402 ARG A N 1
ATOM 2978 C CA . ARG A 1 402 ? 1.722 -7.985 -25.135 1.00 98.00 402 ARG A CA 1
ATOM 2979 C C . ARG A 1 402 ? 2.454 -6.827 -24.459 1.00 98.00 402 ARG A C 1
ATOM 2981 O O . ARG A 1 402 ? 2.047 -5.682 -24.618 1.00 98.00 402 ARG A O 1
ATOM 2988 N N . ILE A 1 403 ? 3.507 -7.137 -23.708 1.00 98.44 403 ILE A N 1
ATOM 2989 C CA . ILE A 1 403 ? 4.337 -6.200 -22.948 1.00 98.44 403 ILE A CA 1
ATOM 2990 C C . ILE A 1 403 ? 5.806 -6.490 -23.312 1.00 98.44 403 ILE A C 1
ATOM 2992 O O . ILE A 1 403 ? 6.480 -7.232 -22.596 1.00 98.44 403 ILE A O 1
ATOM 2996 N N . PRO A 1 404 ? 6.316 -5.950 -24.434 1.00 97.00 404 PRO A N 1
ATOM 2997 C CA . PRO A 1 404 ? 7.692 -6.214 -24.873 1.00 97.00 404 PRO A CA 1
ATOM 2998 C C . PRO A 1 404 ? 8.738 -5.625 -23.919 1.00 97.00 404 PRO A C 1
ATOM 3000 O O . PRO A 1 404 ? 9.826 -6.176 -23.760 1.00 97.00 404 PRO A O 1
ATOM 3003 N N . GLY A 1 405 ? 8.375 -4.531 -23.248 1.00 96.31 405 GLY A N 1
ATOM 3004 C CA . GLY A 1 405 ? 9.274 -3.720 -22.445 1.00 96.31 405 GLY A CA 1
ATOM 3005 C C . GLY A 1 405 ? 10.206 -2.849 -23.288 1.00 96.31 405 GLY A C 1
ATOM 3006 O O . GLY A 1 405 ? 10.205 -2.901 -24.517 1.00 96.31 405 GLY A O 1
ATOM 3007 N N . THR A 1 406 ? 10.982 -2.011 -22.611 1.00 97.56 406 THR A N 1
ATOM 3008 C CA . THR A 1 406 ? 11.973 -1.120 -23.221 1.00 97.56 406 THR A CA 1
ATOM 3009 C C . THR A 1 406 ? 13.043 -0.752 -22.202 1.00 97.56 406 THR A C 1
ATOM 3011 O O . THR A 1 406 ? 12.740 -0.534 -21.032 1.00 97.56 406 THR A O 1
ATOM 3014 N N . ASP A 1 407 ? 14.294 -0.661 -22.635 1.00 97.12 407 ASP A N 1
ATOM 3015 C CA . ASP A 1 407 ? 15.392 -0.060 -21.873 1.00 97.12 407 ASP A CA 1
ATOM 3016 C C . ASP A 1 407 ? 15.690 1.390 -22.312 1.00 97.12 407 ASP A C 1
ATOM 3018 O O . ASP A 1 407 ? 16.629 2.012 -21.817 1.00 97.12 407 ASP A O 1
ATOM 3022 N N . HIS A 1 408 ? 14.872 1.936 -23.220 1.00 97.19 408 HIS A N 1
ATOM 3023 C CA . HIS A 1 408 ? 14.851 3.333 -23.659 1.00 97.19 408 HIS A CA 1
ATOM 3024 C C . HIS A 1 408 ? 13.414 3.864 -23.530 1.00 97.19 408 HIS A C 1
ATOM 3026 O O . HIS A 1 408 ? 12.671 3.906 -24.515 1.00 97.19 408 HIS A O 1
ATOM 3032 N N . PRO A 1 409 ? 12.949 4.184 -22.313 1.00 97.06 409 PRO A N 1
ATOM 3033 C CA . PRO A 1 409 ? 11.536 4.483 -22.113 1.00 97.06 409 PRO A CA 1
ATOM 3034 C C . PRO A 1 409 ? 11.119 5.891 -22.568 1.00 97.06 409 PRO A C 1
ATOM 3036 O O . PRO A 1 409 ? 9.936 6.115 -22.821 1.00 97.06 409 PRO A O 1
ATOM 3039 N N . SER A 1 410 ? 12.067 6.821 -22.718 1.00 98.00 410 SER A N 1
ATOM 3040 C CA . SER A 1 410 ? 11.817 8.137 -23.318 1.00 98.00 410 SER A CA 1
ATOM 3041 C C . SER A 1 410 ? 11.506 8.004 -24.810 1.00 98.00 410 SER A C 1
ATOM 3043 O O . SER A 1 410 ? 12.195 7.291 -25.542 1.00 98.00 410 SER A O 1
ATOM 3045 N N . MET A 1 411 ? 10.484 8.720 -25.285 1.00 98.00 411 MET A N 1
ATOM 3046 C CA . MET A 1 411 ? 9.964 8.567 -26.652 1.00 98.00 411 MET A CA 1
ATOM 3047 C C . MET A 1 411 ? 10.886 9.073 -27.768 1.00 98.00 411 MET A C 1
ATOM 3049 O O . MET A 1 411 ? 10.648 8.792 -28.941 1.00 98.00 411 MET A O 1
ATOM 3053 N N . ASP A 1 412 ? 11.953 9.784 -27.422 1.00 97.75 412 ASP A N 1
ATOM 3054 C CA . ASP A 1 412 ? 13.018 10.187 -28.341 1.00 97.75 412 ASP A CA 1
ATOM 3055 C C . ASP A 1 412 ? 14.123 9.121 -28.491 1.00 97.75 412 ASP A C 1
ATOM 3057 O O . ASP A 1 412 ? 15.108 9.332 -29.203 1.00 97.75 412 ASP A O 1
ATOM 3061 N N . GLY A 1 413 ? 13.969 7.973 -27.822 1.00 96.94 413 GLY A N 1
ATOM 3062 C CA . GLY A 1 413 ? 14.924 6.870 -27.838 1.00 96.94 413 GLY A CA 1
ATOM 3063 C C . GLY A 1 413 ? 16.207 7.153 -27.058 1.00 96.94 413 GLY A C 1
ATOM 3064 O O . GLY A 1 413 ? 17.161 6.388 -27.184 1.00 96.94 413 GLY A O 1
ATOM 3065 N N . GLN A 1 414 ? 16.266 8.236 -26.277 1.00 96.31 414 GLN A N 1
ATOM 3066 C CA . GLN A 1 414 ? 17.419 8.568 -25.444 1.00 96.31 414 GLN A CA 1
ATOM 3067 C C . GLN A 1 414 ? 17.247 8.071 -24.007 1.00 96.31 414 GLN A C 1
ATOM 3069 O O . GLN A 1 414 ? 16.151 7.752 -23.544 1.00 96.31 414 GLN A O 1
ATOM 3074 N N . ARG A 1 415 ? 18.365 8.023 -23.280 1.00 95.56 415 ARG A N 1
ATOM 3075 C CA . ARG A 1 415 ? 18.385 7.838 -21.827 1.00 95.56 415 ARG A CA 1
ATOM 3076 C C . ARG A 1 415 ? 18.950 9.091 -21.173 1.00 95.56 415 ARG A C 1
ATOM 3078 O O . ARG A 1 415 ? 19.894 9.689 -21.685 1.00 95.56 415 ARG A O 1
ATOM 3085 N N . TYR A 1 416 ? 18.399 9.456 -20.024 1.00 93.69 416 TYR A N 1
ATOM 3086 C CA . TYR A 1 416 ? 18.779 10.657 -19.282 1.00 93.69 416 TYR A CA 1
ATOM 3087 C C . TYR A 1 416 ? 19.536 10.283 -18.007 1.00 93.69 416 TYR A C 1
ATOM 3089 O O . TYR A 1 416 ? 19.448 9.147 -17.545 1.00 93.69 416 TYR A O 1
ATOM 3097 N N . LEU A 1 417 ? 20.314 11.227 -17.465 1.00 91.62 417 LEU A N 1
ATOM 3098 C CA . LEU A 1 417 ? 21.038 11.075 -16.191 1.00 91.62 417 LEU A CA 1
ATOM 3099 C C . LEU A 1 417 ? 21.957 9.828 -16.129 1.00 91.62 417 LEU A C 1
ATOM 3101 O O . LEU A 1 417 ? 22.099 9.183 -15.094 1.00 91.62 417 LEU A O 1
ATOM 3105 N N . GLN A 1 418 ? 22.595 9.475 -17.252 1.00 92.50 418 GLN A N 1
ATOM 3106 C CA . GLN A 1 418 ? 23.354 8.220 -17.403 1.00 92.50 418 GLN A CA 1
ATOM 3107 C C . GLN A 1 418 ? 24.745 8.213 -16.761 1.00 92.50 418 GLN A C 1
ATOM 3109 O O . GLN A 1 418 ? 25.354 7.158 -16.645 1.00 92.50 418 GLN A O 1
ATOM 3114 N N . THR A 1 419 ? 25.251 9.344 -16.282 1.00 91.75 419 THR A N 1
ATOM 3115 C CA . THR A 1 419 ? 26.591 9.450 -15.676 1.00 91.75 419 THR A CA 1
ATOM 3116 C C . THR A 1 419 ? 26.811 8.479 -14.511 1.00 91.75 419 THR A C 1
ATOM 3118 O O . THR A 1 419 ? 27.914 7.954 -14.361 1.00 91.75 419 THR A O 1
ATOM 3121 N N . GLY A 1 420 ? 25.774 8.193 -13.712 1.00 90.81 420 GLY A N 1
ATOM 3122 C CA . GLY A 1 420 ? 25.818 7.157 -12.673 1.00 90.81 420 GLY A CA 1
ATOM 3123 C C . GLY A 1 420 ? 26.020 5.753 -13.242 1.00 90.81 420 GLY A C 1
ATOM 3124 O O . GLY A 1 420 ? 26.937 5.033 -12.838 1.00 90.81 420 GLY A O 1
ATOM 3125 N N . PHE A 1 421 ? 25.206 5.401 -14.237 1.00 93.50 421 PHE A N 1
ATOM 3126 C CA . PHE A 1 421 ? 25.316 4.141 -14.963 1.00 93.50 421 PHE A CA 1
ATOM 3127 C C . PHE A 1 421 ? 26.684 3.993 -15.644 1.00 93.50 421 PHE A C 1
ATOM 3129 O O . PHE A 1 421 ? 27.312 2.939 -15.543 1.00 93.50 421 PHE A O 1
ATOM 3136 N N . ASP A 1 422 ? 27.180 5.042 -16.299 1.00 94.81 422 ASP A N 1
ATOM 3137 C CA . ASP A 1 422 ? 28.443 5.029 -17.041 1.00 94.81 422 ASP A CA 1
ATOM 3138 C C . ASP A 1 422 ? 29.637 4.724 -16.128 1.00 94.81 422 ASP A C 1
ATOM 3140 O O . ASP A 1 422 ? 30.501 3.926 -16.486 1.00 94.81 422 ASP A O 1
ATOM 3144 N N . VAL A 1 423 ? 29.672 5.299 -14.921 1.00 95.25 423 VAL A N 1
ATOM 3145 C CA . VAL A 1 423 ? 30.735 5.027 -13.937 1.00 95.25 423 VAL A CA 1
ATOM 3146 C C . VAL A 1 423 ? 30.738 3.553 -13.523 1.00 95.25 423 VAL A C 1
ATOM 3148 O O . VAL A 1 423 ? 31.787 2.903 -13.546 1.00 95.25 423 VAL A O 1
ATOM 3151 N N . VAL A 1 424 ? 29.573 3.008 -13.162 1.00 95.62 424 VAL A N 1
ATOM 3152 C CA . VAL A 1 424 ? 29.460 1.620 -12.687 1.00 95.62 424 VAL A CA 1
ATOM 3153 C C . VAL A 1 424 ? 29.728 0.630 -13.820 1.00 95.62 424 VAL A C 1
ATOM 3155 O O . VAL A 1 424 ? 30.515 -0.303 -13.656 1.00 95.62 424 VAL A O 1
ATOM 3158 N N . SER A 1 425 ? 29.128 0.847 -14.990 1.00 97.06 425 SER A N 1
ATOM 3159 C CA . SER A 1 425 ? 29.275 -0.030 -16.155 1.00 97.06 425 SER A CA 1
ATOM 3160 C C . SER A 1 425 ? 30.714 -0.080 -16.675 1.00 97.06 425 SER A C 1
ATOM 3162 O O . SER A 1 425 ? 31.211 -1.165 -16.981 1.00 97.06 425 SER A O 1
ATOM 3164 N N . GLN A 1 426 ? 31.431 1.050 -16.702 1.00 97.00 426 GLN A N 1
ATOM 3165 C CA . GLN A 1 426 ? 32.856 1.080 -17.054 1.00 97.00 426 GLN A CA 1
ATOM 3166 C C . GLN A 1 426 ? 33.707 0.302 -16.045 1.00 97.00 426 GLN A C 1
ATOM 3168 O O . GLN A 1 426 ? 34.586 -0.462 -16.448 1.00 97.00 426 GLN A O 1
ATOM 3173 N N . GLY A 1 427 ? 33.425 0.440 -14.744 1.00 97.12 427 GLY A N 1
ATOM 3174 C CA . GLY A 1 427 ? 34.098 -0.332 -13.697 1.00 97.12 427 GLY A CA 1
ATOM 3175 C C . GLY A 1 427 ? 33.878 -1.842 -13.843 1.00 97.12 427 GLY A C 1
ATOM 3176 O O . GLY A 1 427 ? 34.835 -2.617 -13.796 1.00 97.12 427 GLY A O 1
ATOM 3177 N N . LEU A 1 428 ? 32.633 -2.263 -14.088 1.00 98.44 428 LEU A N 1
ATOM 3178 C CA . LEU A 1 428 ? 32.275 -3.667 -14.313 1.00 98.44 428 LEU A CA 1
ATOM 3179 C C . LEU A 1 428 ? 32.943 -4.227 -15.575 1.00 98.44 428 LEU A C 1
ATOM 3181 O O . LEU A 1 428 ? 33.541 -5.305 -15.525 1.00 98.44 428 LEU A O 1
ATOM 3185 N N . SER A 1 429 ? 32.918 -3.480 -16.680 1.00 98.25 429 SER A N 1
ATOM 3186 C CA . SER A 1 429 ? 33.606 -3.851 -17.921 1.00 98.25 429 SER A CA 1
ATOM 3187 C C . SER A 1 429 ? 35.117 -4.002 -17.716 1.00 98.25 429 SER A C 1
ATOM 3189 O O . SER A 1 429 ? 35.695 -5.020 -18.099 1.00 98.25 429 SER A O 1
ATOM 3191 N N . GLY A 1 430 ? 35.757 -3.052 -17.022 1.00 98.38 430 GLY A N 1
ATOM 3192 C CA . GLY A 1 430 ? 37.179 -3.121 -16.665 1.00 98.38 430 GLY A CA 1
ATOM 3193 C C . GLY A 1 430 ? 37.533 -4.319 -15.773 1.00 98.38 430 GLY A C 1
ATOM 3194 O O . GLY A 1 430 ? 38.649 -4.831 -15.838 1.00 98.38 430 GLY A O 1
ATOM 3195 N N . ALA A 1 431 ? 36.571 -4.812 -14.987 1.00 98.44 431 ALA A N 1
ATOM 3196 C CA . ALA A 1 431 ? 36.681 -6.027 -14.179 1.00 98.44 431 ALA A CA 1
ATOM 3197 C C . ALA A 1 431 ? 36.289 -7.321 -14.931 1.00 98.44 431 ALA A C 1
ATOM 3199 O O . ALA A 1 431 ? 36.188 -8.384 -14.310 1.00 98.44 431 ALA A O 1
ATOM 3200 N N . GLY A 1 432 ? 36.056 -7.249 -16.246 1.00 98.44 432 GLY A N 1
ATOM 3201 C CA . GLY A 1 432 ? 35.755 -8.396 -17.105 1.00 98.44 432 GLY A CA 1
ATOM 3202 C C . GLY A 1 432 ? 34.294 -8.856 -17.098 1.00 98.44 432 GLY A C 1
ATOM 3203 O O . GLY A 1 432 ? 34.029 -10.009 -17.435 1.00 98.44 432 GLY A O 1
ATOM 3204 N N . TRP A 1 433 ? 33.346 -8.005 -16.694 1.00 98.75 433 TRP A N 1
ATOM 3205 C CA . TRP A 1 433 ? 31.913 -8.289 -16.827 1.00 98.75 433 TRP A CA 1
ATOM 3206 C C . TRP A 1 433 ? 31.416 -7.968 -18.241 1.00 98.75 433 TRP A C 1
ATOM 3208 O O . TRP A 1 433 ? 31.972 -7.111 -18.928 1.00 98.75 433 TRP A O 1
ATOM 3218 N N . THR A 1 434 ? 30.345 -8.638 -18.666 1.00 98.62 434 THR A N 1
ATOM 3219 C CA . THR A 1 434 ? 29.782 -8.496 -20.019 1.00 98.62 434 THR A CA 1
ATOM 3220 C C . THR A 1 434 ? 28.538 -7.608 -20.013 1.00 98.62 434 THR A C 1
ATOM 3222 O O . THR A 1 434 ? 27.640 -7.820 -19.201 1.00 98.62 434 THR A O 1
ATOM 3225 N N . SER A 1 435 ? 28.477 -6.636 -20.929 1.00 98.50 435 SER A N 1
ATOM 3226 C CA . SER A 1 435 ? 27.258 -5.859 -21.192 1.00 98.50 435 SER A CA 1
ATOM 3227 C C . SER A 1 435 ? 26.304 -6.654 -22.079 1.00 98.50 435 SER A C 1
ATOM 3229 O O . SER A 1 435 ? 26.744 -7.215 -23.086 1.00 98.50 435 SER A O 1
ATOM 3231 N N . VAL A 1 436 ? 25.014 -6.672 -21.751 1.00 98.50 436 VAL A N 1
ATOM 3232 C CA . VAL A 1 436 ? 23.975 -7.326 -22.560 1.00 98.50 436 VAL A CA 1
ATOM 3233 C C . VAL A 1 436 ? 22.708 -6.479 -22.648 1.00 98.50 436 VAL A C 1
ATOM 3235 O O . VAL A 1 436 ? 22.436 -5.652 -21.779 1.00 98.50 436 VAL A O 1
ATOM 3238 N N . THR A 1 437 ? 21.867 -6.767 -23.640 1.00 98.00 437 THR A N 1
ATOM 3239 C CA . THR A 1 437 ? 20.445 -6.406 -23.599 1.00 98.00 437 THR A CA 1
ATOM 3240 C C . THR A 1 437 ? 19.702 -7.491 -22.819 1.00 98.00 437 THR A C 1
ATOM 3242 O O . THR A 1 437 ? 19.492 -8.597 -23.319 1.00 98.00 437 THR A O 1
ATOM 3245 N N . ALA A 1 438 ? 19.330 -7.209 -21.569 1.00 97.12 438 ALA A N 1
ATOM 3246 C CA . ALA A 1 438 ? 18.914 -8.240 -20.611 1.00 97.12 438 ALA A CA 1
ATOM 3247 C C . ALA A 1 438 ? 17.780 -9.161 -21.093 1.00 97.12 438 ALA A C 1
ATOM 3249 O O . ALA A 1 438 ? 17.820 -10.366 -20.839 1.00 97.12 438 ALA A O 1
ATOM 3250 N N . ASN A 1 439 ? 16.789 -8.605 -21.795 1.00 97.38 439 ASN A N 1
ATOM 3251 C CA . ASN A 1 439 ? 15.614 -9.354 -22.251 1.00 97.38 439 ASN A CA 1
ATOM 3252 C C . ASN A 1 439 ? 15.851 -10.169 -23.532 1.00 97.38 439 ASN A C 1
ATOM 3254 O O . ASN A 1 439 ? 15.057 -11.064 -23.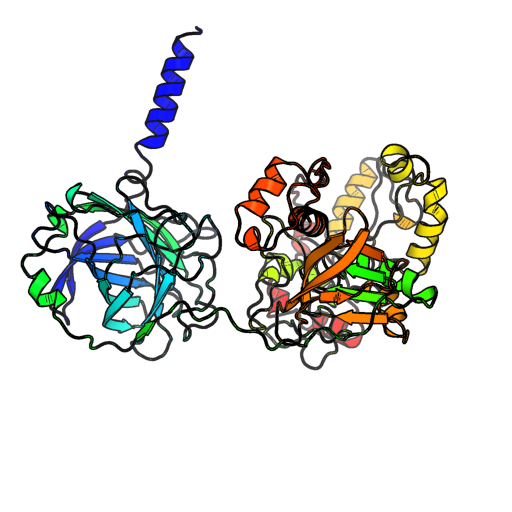822 1.00 97.38 439 ASN A O 1
ATOM 3258 N N . GLU A 1 440 ? 16.941 -9.910 -24.262 1.00 97.25 440 GLU A N 1
ATOM 3259 C CA . GLU A 1 440 ? 17.348 -10.695 -25.438 1.00 97.25 440 GLU A CA 1
ATOM 3260 C C . GLU A 1 440 ? 18.113 -11.966 -25.044 1.00 97.25 440 GLU A C 1
ATOM 3262 O O . GLU A 1 440 ? 18.060 -12.973 -25.747 1.00 97.25 440 GLU A O 1
ATOM 3267 N N . VAL A 1 441 ? 18.807 -11.938 -23.901 1.00 97.62 441 VAL A N 1
ATOM 3268 C CA . VAL A 1 441 ? 19.602 -13.061 -23.381 1.00 97.62 441 VAL A CA 1
ATOM 3269 C C . VAL A 1 441 ? 19.233 -13.382 -21.926 1.00 97.62 441 VAL A C 1
ATOM 3271 O O . VAL A 1 441 ? 20.072 -13.291 -21.026 1.00 97.62 441 VAL A O 1
ATOM 3274 N N . PRO A 1 442 ? 17.982 -13.801 -21.653 1.00 96.12 442 PRO A N 1
ATOM 3275 C CA . PRO A 1 442 ? 17.482 -13.971 -20.289 1.00 96.12 442 PRO A CA 1
ATOM 3276 C C . PRO A 1 442 ? 18.285 -14.979 -19.453 1.00 96.12 442 PRO A C 1
ATOM 3278 O O . PRO A 1 442 ? 18.329 -14.838 -18.231 1.00 96.12 442 PRO A O 1
ATOM 3281 N N . SER A 1 443 ? 18.977 -15.933 -20.083 1.00 97.38 443 SER A N 1
ATOM 3282 C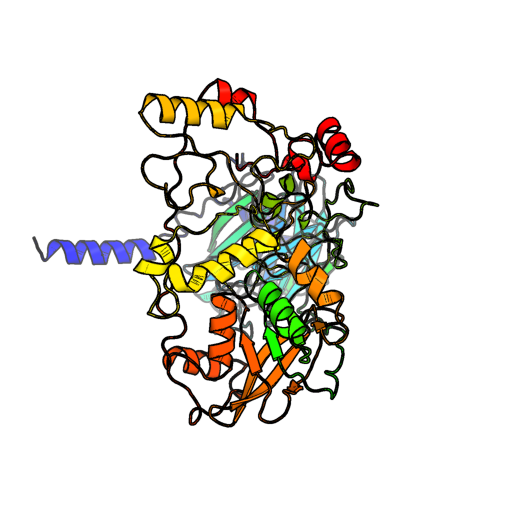 CA . SER A 1 443 ? 19.836 -16.920 -19.415 1.00 97.38 443 SER A CA 1
ATOM 3283 C C . SER A 1 443 ? 21.229 -16.403 -19.008 1.00 97.38 443 SER A C 1
ATOM 3285 O O . SER A 1 443 ? 21.975 -17.098 -18.326 1.00 97.38 443 SER A O 1
ATOM 3287 N N . GLN A 1 444 ? 21.637 -15.200 -19.428 1.00 97.75 444 GLN A N 1
ATOM 3288 C CA . GLN A 1 444 ? 22.949 -14.638 -19.083 1.00 97.75 444 GLN A CA 1
ATOM 3289 C C . GLN A 1 444 ? 22.850 -13.776 -17.820 1.00 97.75 444 GLN A C 1
ATOM 3291 O O . GLN A 1 444 ? 22.623 -12.571 -17.883 1.00 97.75 444 GLN A O 1
ATOM 3296 N N . LYS A 1 445 ? 22.984 -14.414 -16.649 1.00 97.44 445 LYS A N 1
ATOM 3297 C CA . LYS A 1 445 ? 22.903 -13.749 -15.329 1.00 97.44 445 LYS A CA 1
ATOM 3298 C C . LYS A 1 445 ? 24.185 -13.835 -14.494 1.00 97.44 445 LYS A C 1
ATOM 3300 O O . LYS A 1 445 ? 24.261 -13.264 -13.413 1.00 97.44 445 LYS A O 1
ATOM 3305 N N . ASN A 1 446 ? 25.222 -14.502 -14.999 1.00 98.06 446 ASN A N 1
ATOM 3306 C CA . ASN A 1 446 ? 26.529 -14.574 -14.348 1.00 98.06 446 ASN A CA 1
ATOM 3307 C C . ASN A 1 446 ? 27.472 -13.505 -14.923 1.00 98.06 446 ASN A C 1
ATOM 3309 O O . ASN A 1 446 ? 27.614 -13.417 -16.142 1.00 98.06 446 ASN A O 1
ATOM 3313 N N . ARG A 1 447 ? 28.128 -12.707 -14.064 1.00 98.00 447 ARG A N 1
ATOM 3314 C CA . ARG A 1 447 ? 29.110 -11.668 -14.457 1.00 98.00 447 ARG A CA 1
ATOM 3315 C C . ARG A 1 447 ? 28.630 -10.765 -15.608 1.00 98.00 447 ARG A C 1
ATOM 3317 O O . ARG A 1 447 ? 29.375 -10.465 -16.540 1.00 98.00 447 ARG A O 1
ATOM 3324 N N . THR A 1 448 ? 27.372 -10.344 -15.531 1.00 98.50 448 THR A N 1
ATOM 3325 C CA . THR A 1 448 ? 26.670 -9.600 -16.581 1.00 98.50 448 THR A CA 1
ATOM 3326 C C . THR A 1 448 ? 26.074 -8.308 -16.020 1.00 98.50 448 THR A C 1
ATOM 3328 O O . THR A 1 448 ? 25.669 -8.280 -14.860 1.00 98.50 448 THR A O 1
ATOM 3331 N N . TYR A 1 449 ? 26.024 -7.250 -16.828 1.00 98.44 449 TYR A N 1
ATOM 3332 C CA . TYR A 1 449 ? 25.306 -6.007 -16.533 1.00 98.44 449 TYR A CA 1
ATOM 3333 C C . TYR A 1 449 ? 24.529 -5.531 -17.767 1.00 98.44 449 TYR A C 1
ATOM 3335 O O . TYR A 1 449 ? 24.842 -5.917 -18.892 1.00 98.44 449 TYR A O 1
ATOM 3343 N N . ALA A 1 450 ? 23.495 -4.719 -17.564 1.00 98.19 450 ALA A N 1
ATOM 3344 C CA . ALA A 1 450 ? 22.620 -4.240 -18.630 1.00 98.19 450 ALA A CA 1
ATOM 3345 C C . ALA A 1 450 ? 22.039 -2.871 -18.273 1.00 98.19 450 ALA A C 1
ATOM 3347 O O . ALA A 1 450 ? 21.962 -2.523 -17.094 1.00 98.19 450 ALA A O 1
ATOM 3348 N N . HIS A 1 451 ? 21.584 -2.127 -19.282 1.00 97.75 451 HIS A N 1
ATOM 3349 C CA . HIS A 1 451 ? 20.638 -1.041 -19.039 1.00 97.75 451 HIS A CA 1
ATOM 3350 C C . HIS A 1 451 ? 19.322 -1.602 -18.496 1.00 97.75 451 HIS A C 1
ATOM 3352 O O . HIS A 1 451 ? 18.929 -2.725 -18.816 1.00 97.75 451 HIS A O 1
ATOM 3358 N N . THR A 1 452 ? 18.651 -0.807 -17.672 1.00 96.19 452 THR A N 1
ATOM 3359 C CA . THR A 1 452 ? 17.432 -1.198 -16.970 1.00 96.19 452 THR A CA 1
ATOM 3360 C C . THR A 1 452 ? 16.259 -1.374 -17.941 1.00 96.19 452 THR A C 1
ATOM 3362 O O . THR A 1 452 ? 15.878 -0.399 -18.588 1.00 96.19 452 THR A O 1
ATOM 3365 N N . PRO A 1 453 ? 15.658 -2.574 -18.054 1.00 97.44 453 PRO A N 1
ATOM 3366 C CA . PRO A 1 453 ? 14.446 -2.770 -18.835 1.00 97.44 453 PRO A CA 1
ATOM 3367 C C . PRO A 1 453 ? 13.191 -2.493 -17.992 1.00 97.44 453 PRO A C 1
ATOM 3369 O O . PRO A 1 453 ? 13.067 -2.958 -16.856 1.00 97.44 453 PRO A O 1
ATOM 3372 N N . TYR A 1 454 ? 12.224 -1.791 -18.576 1.00 98.50 454 TYR A N 1
ATOM 3373 C CA . TYR A 1 454 ? 10.953 -1.422 -17.950 1.00 98.50 454 TYR A CA 1
ATOM 3374 C C . TYR A 1 454 ? 9.758 -1.962 -18.742 1.00 98.50 454 TYR A C 1
ATOM 3376 O O . TYR A 1 454 ? 9.843 -2.152 -19.953 1.00 98.50 454 TYR A O 1
ATOM 3384 N N . MET A 1 455 ? 8.609 -2.149 -18.084 1.00 98.44 455 MET A N 1
ATOM 3385 C CA . MET A 1 455 ? 7.325 -2.529 -18.705 1.00 98.44 455 MET A CA 1
ATOM 3386 C C . MET A 1 455 ? 6.606 -1.345 -19.374 1.00 98.44 455 MET A C 1
ATOM 3388 O O . MET A 1 455 ? 5.442 -1.464 -19.771 1.00 98.44 455 MET A O 1
ATOM 3392 N N . TYR A 1 456 ? 7.279 -0.197 -19.434 1.00 98.31 456 TYR A N 1
ATOM 3393 C CA . TYR A 1 456 ? 6.736 1.074 -19.885 1.00 98.31 456 TYR A CA 1
ATOM 3394 C C . TYR A 1 456 ? 6.368 1.032 -21.363 1.00 98.31 456 TYR A C 1
ATOM 3396 O O . TYR A 1 456 ? 6.933 0.283 -22.162 1.00 98.31 456 TYR A O 1
ATOM 3404 N N . SER A 1 457 ? 5.408 1.869 -21.731 1.00 97.50 457 SER A N 1
ATOM 3405 C CA . SER A 1 457 ? 4.959 2.013 -23.111 1.00 97.50 457 SER A CA 1
ATOM 3406 C C . SER A 1 457 ? 4.563 3.456 -23.359 1.00 97.50 457 SER A C 1
ATOM 3408 O O . SER A 1 457 ? 3.805 4.021 -22.573 1.00 97.50 457 SER A O 1
ATOM 3410 N N . ASN A 1 458 ? 5.025 4.030 -24.469 1.00 97.12 458 ASN A N 1
ATOM 3411 C CA . ASN A 1 458 ? 4.745 5.419 -24.839 1.00 97.12 458 ASN A CA 1
ATOM 3412 C C . ASN A 1 458 ? 5.204 6.450 -23.783 1.00 97.12 458 ASN A C 1
ATOM 3414 O O . ASN A 1 458 ? 4.535 7.458 -23.576 1.00 97.12 458 ASN A O 1
ATOM 3418 N N . GLY A 1 459 ? 6.308 6.164 -23.081 1.00 97.31 459 GLY A N 1
ATOM 3419 C CA . GLY A 1 459 ? 6.843 6.986 -21.988 1.00 97.31 459 GLY A CA 1
ATOM 3420 C C . GLY A 1 459 ? 5.977 7.056 -20.726 1.00 97.31 459 GLY A C 1
ATOM 3421 O O . GLY A 1 459 ? 6.265 7.862 -19.852 1.00 97.31 459 GLY A O 1
ATOM 3422 N N . GLU A 1 460 ? 4.946 6.215 -20.611 1.00 98.12 460 GLU A N 1
ATOM 3423 C CA . GLU A 1 460 ? 4.118 6.044 -19.410 1.00 98.12 460 GLU A CA 1
ATOM 3424 C C . GLU A 1 460 ? 4.312 4.634 -18.820 1.00 98.12 460 GLU A C 1
ATOM 3426 O O . GLU A 1 460 ? 4.852 3.735 -19.474 1.00 98.12 460 GLU A O 1
ATOM 3431 N N . ARG A 1 461 ? 3.819 4.409 -17.594 1.00 97.88 461 ARG A N 1
ATOM 3432 C CA . ARG A 1 461 ? 4.003 3.168 -16.807 1.00 97.88 461 ARG A CA 1
ATOM 3433 C C . ARG A 1 461 ? 3.735 1.842 -17.540 1.00 97.88 461 ARG A C 1
ATOM 3435 O O . ARG A 1 461 ? 4.333 0.828 -17.191 1.00 97.88 461 ARG A O 1
ATOM 3442 N N . GLY A 1 462 ? 2.846 1.800 -18.529 1.00 98.00 462 GLY A N 1
ATOM 3443 C CA . GLY A 1 462 ? 2.607 0.591 -19.325 1.00 98.00 462 GLY A CA 1
ATOM 3444 C C . GLY A 1 462 ? 2.071 -0.604 -18.516 1.00 98.00 462 GLY A C 1
ATOM 3445 O O . GLY A 1 462 ? 1.116 -0.482 -17.742 1.00 98.00 462 GLY A O 1
ATOM 3446 N N . GLY A 1 463 ? 2.657 -1.786 -18.729 1.00 98.31 463 GLY A N 1
ATOM 3447 C CA . GLY A 1 463 ? 2.347 -2.998 -17.965 1.00 98.31 463 GLY A CA 1
ATOM 3448 C C . GLY A 1 463 ? 0.922 -3.560 -18.148 1.00 98.31 463 GLY A C 1
ATOM 3449 O O . GLY A 1 463 ? 0.247 -3.274 -19.146 1.00 98.31 463 GLY A O 1
ATOM 3450 N N . PRO A 1 464 ? 0.434 -4.383 -17.194 1.00 98.62 464 PRO A N 1
ATOM 3451 C CA . PRO A 1 464 ? -0.865 -5.056 -17.298 1.00 98.62 464 PRO A CA 1
ATOM 3452 C C . PRO A 1 464 ? -2.064 -4.112 -17.435 1.00 98.62 464 PRO A C 1
ATOM 3454 O O . PRO A 1 464 ? -3.000 -4.409 -18.178 1.00 98.62 464 PRO A O 1
ATOM 3457 N N . MET A 1 465 ? -2.030 -2.952 -16.771 1.00 98.00 465 MET A N 1
ATOM 3458 C CA . MET A 1 465 ? -3.107 -1.960 -16.855 1.00 98.00 465 MET A CA 1
ATOM 3459 C C . MET A 1 465 ? -3.211 -1.312 -18.237 1.00 98.00 465 MET A C 1
ATOM 3461 O O . MET A 1 465 ? -4.316 -1.011 -18.677 1.00 98.00 465 MET A O 1
ATOM 3465 N N . ALA A 1 466 ? -2.090 -1.107 -18.933 1.00 98.25 466 ALA A N 1
ATOM 3466 C CA . ALA A 1 466 ? -2.079 -0.499 -20.263 1.00 98.25 466 ALA A CA 1
ATOM 3467 C C . ALA A 1 466 ? -2.337 -1.505 -21.401 1.00 98.25 466 ALA A C 1
ATOM 3469 O O . ALA A 1 466 ? -2.454 -1.101 -22.556 1.00 98.25 466 ALA A O 1
ATOM 3470 N N . THR A 1 467 ? -2.424 -2.805 -21.094 1.00 98.75 467 THR A N 1
ATOM 3471 C CA . THR A 1 467 ? -2.481 -3.879 -22.100 1.00 98.75 467 THR A CA 1
ATOM 3472 C C . THR A 1 467 ? -3.613 -4.873 -21.842 1.00 98.75 467 THR A C 1
ATOM 3474 O O . THR A 1 467 ? -4.596 -4.886 -22.577 1.00 98.75 467 THR A O 1
ATOM 3477 N N . TYR A 1 468 ? -3.490 -5.714 -20.816 1.00 98.81 468 TYR A N 1
ATOM 3478 C CA . TYR A 1 468 ? -4.458 -6.754 -20.450 1.00 98.81 468 TYR A CA 1
ATOM 3479 C C . TYR A 1 468 ? -5.791 -6.172 -19.996 1.00 98.81 468 TYR A C 1
ATOM 3481 O O . TYR A 1 468 ? -6.839 -6.581 -20.487 1.00 98.81 468 TYR A O 1
ATOM 3489 N N . LEU A 1 469 ? -5.763 -5.155 -19.134 1.00 98.69 469 LEU A N 1
ATOM 3490 C CA . LEU A 1 469 ? -7.004 -4.528 -18.686 1.00 98.69 469 LEU A CA 1
ATOM 3491 C C . LEU A 1 469 ? -7.712 -3.776 -19.824 1.00 98.69 469 LEU A C 1
ATOM 3493 O O . LEU A 1 469 ? -8.937 -3.768 -19.880 1.00 98.69 469 LEU A O 1
ATOM 3497 N N . VAL A 1 470 ? -6.956 -3.208 -20.774 1.00 98.56 470 VAL A N 1
ATOM 3498 C CA . VAL A 1 470 ? -7.518 -2.536 -21.959 1.00 98.56 470 VAL A CA 1
ATOM 3499 C C . VAL A 1 470 ? -8.344 -3.491 -22.813 1.00 98.56 470 VAL A C 1
ATOM 3501 O O . VAL A 1 470 ? -9.461 -3.145 -23.191 1.00 98.56 470 VAL A O 1
ATOM 3504 N N . SER A 1 471 ? -7.832 -4.687 -23.105 1.00 98.50 471 SER A N 1
ATOM 3505 C CA . SER A 1 471 ? -8.588 -5.672 -23.882 1.00 98.50 471 SER A CA 1
ATOM 3506 C C . SER A 1 471 ? -9.733 -6.296 -23.090 1.00 98.50 471 SER A C 1
ATOM 3508 O O . SER A 1 471 ? -10.791 -6.507 -23.674 1.00 98.50 471 SER A O 1
ATOM 3510 N N . ALA A 1 472 ? -9.561 -6.538 -21.785 1.00 98.75 472 ALA A N 1
ATOM 3511 C CA . ALA A 1 472 ? -10.617 -7.056 -20.913 1.00 98.75 472 ALA A CA 1
ATOM 3512 C C . ALA A 1 472 ? -11.830 -6.122 -20.870 1.00 98.75 472 ALA A C 1
ATOM 3514 O O . ALA A 1 472 ? -12.938 -6.539 -21.192 1.00 98.75 472 ALA A O 1
ATOM 3515 N N . MET A 1 473 ? -11.600 -4.837 -20.590 1.00 98.44 473 MET A N 1
ATOM 3516 C CA . MET A 1 473 ? -12.646 -3.811 -20.488 1.00 98.44 473 MET A CA 1
ATOM 3517 C C . MET A 1 473 ? -13.417 -3.573 -21.795 1.00 98.44 473 MET A C 1
ATOM 3519 O O . MET A 1 473 ? -14.501 -2.997 -21.770 1.00 98.44 473 MET A O 1
ATOM 3523 N N . ALA A 1 474 ? -12.875 -3.989 -22.943 1.00 98.31 474 ALA A N 1
ATOM 3524 C CA . ALA A 1 474 ? -13.565 -3.896 -24.227 1.00 98.31 474 ALA A CA 1
ATOM 3525 C C . ALA A 1 474 ? -14.588 -5.028 -24.450 1.00 98.31 474 ALA A C 1
ATOM 3527 O O . ALA A 1 474 ? -15.360 -4.965 -25.411 1.00 98.31 474 ALA A O 1
ATOM 3528 N N . ARG A 1 475 ? -14.587 -6.076 -23.613 1.00 98.56 475 ARG A N 1
ATOM 3529 C CA . ARG A 1 475 ? -15.466 -7.239 -23.775 1.00 98.56 475 ARG A CA 1
ATOM 3530 C C . ARG A 1 475 ? -16.760 -7.071 -22.970 1.00 98.56 475 ARG A C 1
ATOM 3532 O O . ARG A 1 475 ? -16.701 -6.710 -21.802 1.00 98.56 475 ARG A O 1
ATOM 3539 N N . PRO A 1 476 ? -17.933 -7.393 -23.546 1.00 98.12 476 PRO A N 1
ATOM 3540 C CA . PRO A 1 476 ? -19.221 -7.239 -22.861 1.00 98.12 476 PRO A CA 1
ATOM 3541 C C . PRO A 1 476 ? -19.457 -8.266 -21.741 1.00 98.12 476 PRO A C 1
ATOM 3543 O O . PRO A 1 476 ? -20.394 -8.115 -20.968 1.00 98.12 476 PRO A O 1
ATOM 3546 N N . ASN A 1 477 ? -18.651 -9.328 -21.685 1.00 98.44 477 ASN A N 1
ATOM 3547 C CA . ASN A 1 477 ? -18.692 -10.385 -20.672 1.00 98.44 477 ASN A CA 1
ATOM 3548 C C . ASN A 1 477 ? -17.672 -10.170 -19.538 1.00 98.44 477 ASN A C 1
ATOM 3550 O O . ASN A 1 477 ? -17.428 -11.097 -18.767 1.00 98.44 477 ASN A O 1
ATOM 3554 N N . PHE A 1 478 ? -17.051 -8.989 -19.458 1.00 98.81 478 PHE A N 1
ATOM 3555 C CA . PHE A 1 478 ? -16.112 -8.621 -18.405 1.00 98.81 478 PHE A CA 1
ATOM 3556 C C . PHE A 1 478 ? -16.660 -7.458 -17.574 1.00 98.81 478 PHE A C 1
ATOM 3558 O O . PHE A 1 478 ? -16.949 -6.393 -18.116 1.00 98.81 478 PHE A O 1
ATOM 3565 N N . ASP A 1 479 ? -16.720 -7.650 -16.259 1.00 98.50 479 ASP A N 1
ATOM 3566 C CA . ASP A 1 479 ? -17.076 -6.622 -15.286 1.00 98.50 479 ASP A CA 1
ATOM 3567 C C . ASP A 1 479 ? -15.896 -6.320 -14.352 1.00 98.50 479 ASP A C 1
ATOM 3569 O O . ASP A 1 479 ? -15.144 -7.213 -13.953 1.00 98.50 479 ASP A O 1
ATOM 3573 N N . LEU A 1 480 ? -15.761 -5.053 -13.953 1.00 98.56 480 LEU A N 1
ATOM 3574 C CA . LEU A 1 480 ? -14.784 -4.589 -12.965 1.00 98.56 480 LEU A CA 1
ATOM 3575 C C . LEU A 1 480 ? -15.505 -3.880 -11.821 1.00 98.56 480 LEU A C 1
ATOM 3577 O O . LEU A 1 480 ? -16.161 -2.859 -12.033 1.00 98.56 480 LEU A O 1
ATOM 3581 N N . TRP A 1 481 ? -15.339 -4.382 -10.601 1.00 98.31 481 TRP A N 1
ATOM 3582 C CA . TRP A 1 481 ? -15.814 -3.721 -9.390 1.00 98.31 481 TRP A CA 1
ATOM 3583 C C . TRP A 1 481 ? -14.634 -3.187 -8.592 1.00 98.31 481 TRP A C 1
ATOM 3585 O O . TRP A 1 481 ? -13.778 -3.949 -8.154 1.00 98.31 481 TRP A O 1
ATOM 3595 N N . LEU A 1 482 ? -14.608 -1.872 -8.398 1.00 96.62 482 LEU A N 1
ATOM 3596 C CA . LEU A 1 482 ? -13.655 -1.187 -7.527 1.00 96.62 482 LEU A CA 1
ATOM 3597 C C . LEU A 1 482 ? -14.258 -0.983 -6.133 1.00 96.62 482 LEU A C 1
ATOM 3599 O O . LEU A 1 482 ? -15.449 -1.230 -5.915 1.00 96.62 482 LEU A O 1
ATOM 3603 N N . ASN A 1 483 ? -13.450 -0.484 -5.197 1.00 92.69 483 ASN A N 1
ATOM 3604 C CA . ASN A 1 483 ? -13.884 -0.102 -3.848 1.00 92.69 483 ASN A CA 1
ATOM 3605 C C . ASN A 1 483 ? -14.596 -1.237 -3.085 1.00 92.69 483 ASN A C 1
ATOM 3607 O O . ASN A 1 483 ? -15.466 -0.976 -2.252 1.00 92.69 483 ASN A O 1
ATOM 3611 N N . THR A 1 484 ? -14.279 -2.495 -3.399 1.00 96.00 484 THR A N 1
ATOM 3612 C CA . THR A 1 484 ? -15.027 -3.666 -2.931 1.00 96.00 484 THR A CA 1
ATOM 3613 C C . THR A 1 484 ? -14.061 -4.726 -2.420 1.00 96.00 484 THR A C 1
ATOM 3615 O O . THR A 1 484 ? -13.321 -5.331 -3.190 1.00 96.00 484 THR A O 1
ATOM 3618 N N . SER A 1 485 ? -14.060 -4.966 -1.110 1.00 95.75 485 SER A N 1
ATOM 3619 C CA . SER A 1 485 ? -13.257 -6.028 -0.499 1.00 95.75 485 SER A CA 1
ATOM 3620 C C . SER A 1 485 ? -14.025 -7.341 -0.534 1.00 95.75 485 SER A C 1
ATOM 3622 O O . SER A 1 485 ? -15.215 -7.364 -0.223 1.00 95.75 485 SER A O 1
ATOM 3624 N N . VAL A 1 486 ? -13.345 -8.434 -0.882 1.00 98.00 486 VAL A N 1
ATOM 3625 C CA . VAL A 1 486 ? -13.867 -9.785 -0.664 1.00 98.00 486 VAL A CA 1
ATOM 3626 C C . VAL A 1 486 ? -13.431 -10.243 0.717 1.00 98.00 486 VAL A C 1
ATOM 3628 O O . VAL A 1 486 ? -12.240 -10.397 0.978 1.00 98.00 486 VAL A O 1
ATOM 3631 N N . GLU A 1 487 ? -14.398 -10.493 1.591 1.00 95.00 487 GLU A N 1
ATOM 3632 C CA . GLU A 1 487 ? -14.124 -10.831 2.987 1.00 95.00 487 GLU A CA 1
ATOM 3633 C C . GLU A 1 487 ? -13.906 -12.333 3.175 1.00 95.00 487 GLU A C 1
ATOM 3635 O O . GLU A 1 487 ? -13.067 -12.743 3.979 1.00 95.00 487 GLU A O 1
ATOM 3640 N N . ARG A 1 488 ? -14.639 -13.154 2.409 1.00 94.62 488 ARG A N 1
ATOM 3641 C CA . ARG A 1 488 ? -14.587 -14.622 2.470 1.00 94.62 488 ARG A CA 1
ATOM 3642 C C . ARG A 1 488 ? -15.214 -15.287 1.248 1.00 94.62 488 ARG A C 1
ATOM 3644 O O . ARG A 1 488 ? -16.113 -14.743 0.605 1.00 94.62 488 ARG A O 1
ATOM 3651 N N . ILE A 1 489 ? -14.772 -16.510 0.973 1.00 98.38 489 ILE A N 1
ATOM 3652 C CA . ILE A 1 489 ? -15.384 -17.407 -0.008 1.00 98.38 489 ILE A CA 1
ATOM 3653 C C . ILE A 1 489 ? -16.517 -18.170 0.684 1.00 98.38 489 ILE A C 1
ATOM 3655 O O . ILE A 1 489 ? -16.292 -18.906 1.646 1.00 98.38 489 ILE A O 1
ATOM 3659 N N . VAL A 1 490 ? -17.736 -18.020 0.171 1.00 97.31 490 VAL A N 1
ATOM 3660 C CA . VAL A 1 490 ? -18.897 -18.799 0.612 1.00 97.31 490 VAL A CA 1
ATOM 3661 C C . VAL A 1 490 ? -18.828 -20.168 -0.056 1.00 97.31 490 VAL A C 1
ATOM 3663 O O . VAL A 1 490 ? -18.701 -20.261 -1.280 1.00 97.31 490 VAL A O 1
ATOM 3666 N N . ARG A 1 491 ? -18.885 -21.241 0.737 1.00 97.62 491 ARG A N 1
ATOM 3667 C CA . ARG A 1 491 ? -18.710 -22.616 0.252 1.00 97.62 491 ARG A CA 1
ATOM 3668 C C . ARG A 1 491 ? -19.555 -23.627 1.016 1.00 97.62 491 ARG A C 1
ATOM 3670 O O . ARG A 1 491 ? -19.871 -23.426 2.184 1.00 97.62 491 ARG A O 1
ATOM 3677 N N . THR A 1 492 ? -19.856 -24.741 0.354 1.00 96.00 492 THR A N 1
ATOM 3678 C CA . THR A 1 492 ? -20.411 -25.957 0.967 1.00 96.00 492 THR A CA 1
ATOM 3679 C C . THR A 1 492 ? -19.381 -27.074 0.844 1.00 96.00 492 THR A C 1
ATOM 3681 O O . THR A 1 492 ? -19.046 -27.492 -0.268 1.00 96.00 492 THR A O 1
ATOM 3684 N N . GLY A 1 493 ? -18.836 -27.536 1.974 1.00 94.25 493 GLY A N 1
ATOM 3685 C CA . GLY A 1 493 ? -17.680 -28.433 1.976 1.00 94.25 493 GLY A CA 1
ATOM 3686 C C . GLY A 1 493 ? -16.532 -27.849 1.141 1.00 94.25 493 GLY A C 1
ATOM 3687 O O . GLY A 1 493 ? -16.106 -26.715 1.363 1.00 94.25 493 GLY A O 1
ATOM 3688 N N . GLY A 1 494 ? -16.060 -28.605 0.148 1.00 96.12 494 GLY A N 1
ATOM 3689 C CA . GLY A 1 494 ? -14.991 -28.188 -0.769 1.00 96.12 494 GLY A CA 1
ATOM 3690 C C . GLY A 1 494 ? -15.433 -27.391 -2.006 1.00 96.12 494 GLY A C 1
ATOM 3691 O O . GLY A 1 494 ? -14.591 -27.122 -2.858 1.00 96.12 494 GLY A O 1
ATOM 3692 N N . HIS A 1 495 ? -16.717 -27.040 -2.156 1.00 97.69 495 HIS A N 1
ATOM 3693 C CA . HIS A 1 495 ? -17.230 -26.343 -3.344 1.00 97.69 495 HIS A CA 1
ATOM 3694 C C . HIS A 1 495 ? -17.611 -24.892 -3.030 1.00 97.69 495 HIS A C 1
ATOM 3696 O O . HIS A 1 495 ? -18.505 -24.645 -2.219 1.00 97.69 495 HIS A O 1
ATOM 3702 N N . ALA A 1 496 ? -16.943 -23.938 -3.683 1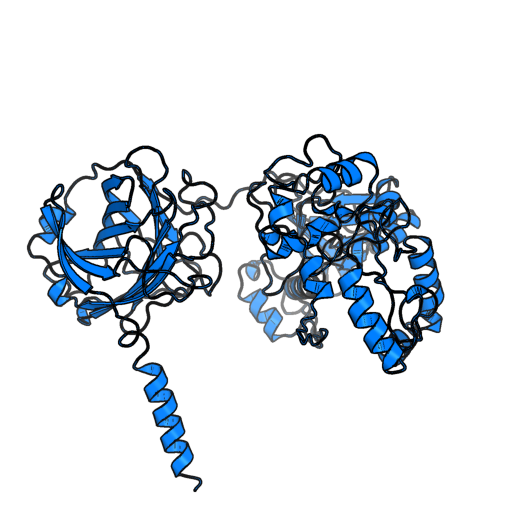.00 98.00 496 ALA A N 1
ATOM 3703 C CA . ALA A 1 496 ? -17.287 -22.521 -3.606 1.00 98.00 496 ALA A CA 1
ATOM 3704 C C . ALA A 1 496 ? -18.611 -22.246 -4.333 1.00 98.00 496 ALA A C 1
ATOM 3706 O O . ALA A 1 496 ? -18.815 -22.713 -5.448 1.00 98.00 496 ALA A O 1
ATOM 3707 N N . THR A 1 497 ? -19.490 -21.468 -3.708 1.00 97.69 497 THR A N 1
ATOM 3708 C CA . THR A 1 497 ? -20.806 -21.088 -4.250 1.00 97.69 497 THR A CA 1
ATOM 3709 C C . THR A 1 497 ? -20.938 -19.582 -4.454 1.00 97.69 497 THR A C 1
ATOM 3711 O O . THR A 1 497 ? -21.772 -19.136 -5.237 1.00 97.69 497 THR A O 1
ATOM 3714 N N . GLY A 1 498 ? -20.116 -18.789 -3.769 1.00 97.50 498 GLY A N 1
ATOM 3715 C CA . GLY A 1 498 ? -20.159 -17.339 -3.861 1.00 97.50 498 GLY A CA 1
ATOM 3716 C C . GLY A 1 498 ? -19.039 -16.657 -3.090 1.00 97.50 498 GLY A C 1
ATOM 3717 O O . GLY A 1 498 ? -18.151 -17.310 -2.540 1.00 97.50 498 GLY A O 1
ATOM 3718 N N . LEU A 1 499 ? -19.088 -15.331 -3.046 1.00 98.38 499 LEU A N 1
ATOM 3719 C CA . LEU A 1 499 ? -18.113 -14.500 -2.347 1.00 98.38 499 LEU A CA 1
ATOM 3720 C C . LEU A 1 499 ? -18.838 -13.410 -1.572 1.00 98.38 499 LEU A C 1
ATOM 3722 O O . LEU A 1 499 ? -19.661 -12.698 -2.144 1.00 98.38 499 LEU A O 1
ATOM 3726 N N . GLU A 1 500 ? -18.539 -13.275 -0.286 1.00 97.62 500 GLU A N 1
ATOM 3727 C CA . GLU A 1 500 ? -19.059 -12.167 0.509 1.00 97.62 500 GLU A CA 1
ATOM 3728 C C . GLU A 1 500 ? -18.190 -10.932 0.309 1.00 97.62 500 GLU A C 1
ATOM 3730 O O . GLU A 1 500 ? -16.961 -11.011 0.397 1.00 97.62 500 GLU A O 1
ATOM 3735 N N . VAL A 1 501 ? -18.837 -9.800 0.040 1.00 97.44 501 VAL A N 1
ATOM 3736 C CA . VAL A 1 501 ? -18.167 -8.535 -0.241 1.00 97.44 501 VAL A CA 1
ATOM 3737 C C . VAL A 1 501 ? -18.696 -7.393 0.607 1.00 97.44 501 VAL A C 1
ATOM 3739 O O . VAL A 1 501 ? -19.890 -7.327 0.923 1.00 97.44 501 VAL A O 1
ATOM 3742 N N . ILE A 1 502 ? -17.792 -6.471 0.931 1.00 92.50 502 ILE A N 1
ATOM 3743 C CA . ILE A 1 502 ? -18.099 -5.223 1.627 1.00 92.50 502 ILE A CA 1
ATOM 3744 C C . ILE A 1 502 ? -17.523 -4.017 0.874 1.00 92.50 502 ILE A C 1
ATOM 3746 O O . ILE A 1 502 ? -16.463 -4.122 0.242 1.00 92.50 502 ILE A O 1
ATOM 3750 N N . PRO A 1 503 ? -18.175 -2.848 0.975 1.00 87.31 503 PRO A N 1
ATOM 3751 C CA . PRO A 1 503 ? -17.648 -1.615 0.421 1.00 87.31 503 PRO A CA 1
ATOM 3752 C C . PRO A 1 503 ? -16.457 -1.142 1.261 1.00 87.31 503 PRO A C 1
ATOM 3754 O O . PRO A 1 503 ? -16.525 -1.084 2.487 1.00 87.31 503 PRO A O 1
ATOM 3757 N N . THR A 1 504 ? -15.375 -0.753 0.600 1.00 85.38 504 THR A N 1
ATOM 3758 C CA . THR A 1 504 ? -14.224 -0.089 1.237 1.00 85.38 504 THR A CA 1
ATOM 3759 C C . THR A 1 504 ? -14.234 1.416 1.017 1.00 85.38 504 THR A C 1
ATOM 3761 O O . THR A 1 504 ? -13.535 2.131 1.729 1.00 85.38 504 THR A O 1
ATOM 3764 N N . LYS A 1 505 ? -15.008 1.886 0.027 1.00 83.94 505 LYS A N 1
ATOM 3765 C CA . LYS A 1 505 ? -15.315 3.292 -0.256 1.00 83.94 505 LYS A CA 1
ATOM 3766 C C . LYS A 1 505 ? -16.690 3.417 -0.911 1.00 83.94 505 LYS A C 1
ATOM 3768 O O . LYS A 1 505 ? -17.318 2.423 -1.278 1.00 83.94 505 LYS A O 1
ATOM 3773 N N . ASN A 1 506 ? -17.129 4.660 -1.109 1.00 80.88 506 ASN A N 1
ATOM 3774 C CA . ASN A 1 506 ? -18.336 4.975 -1.872 1.00 80.88 506 ASN A CA 1
ATOM 3775 C C . ASN A 1 506 ? -18.323 4.315 -3.261 1.00 80.88 506 ASN A C 1
ATOM 3777 O O . ASN A 1 506 ? -17.303 4.307 -3.954 1.00 80.88 506 ASN A O 1
ATOM 3781 N N . GLY A 1 507 ? -19.470 3.767 -3.658 1.00 83.56 507 GLY A N 1
ATOM 3782 C CA . GLY A 1 507 ? -19.643 3.045 -4.919 1.00 83.56 507 GLY A CA 1
ATOM 3783 C C . GLY A 1 507 ? -19.183 1.583 -4.892 1.00 83.56 507 GLY A C 1
ATOM 3784 O O . GLY A 1 507 ? -19.382 0.883 -5.884 1.00 83.56 507 GLY A O 1
ATOM 3785 N N . GLY A 1 508 ? -18.611 1.106 -3.781 1.00 91.31 508 GLY A N 1
ATOM 3786 C CA . GLY A 1 508 ? -18.321 -0.312 -3.568 1.00 91.31 508 GLY A CA 1
ATOM 3787 C C . GLY A 1 508 ? -19.582 -1.166 -3.435 1.00 91.31 508 GLY A C 1
ATOM 3788 O O . GLY A 1 508 ? -20.677 -0.642 -3.223 1.00 91.31 508 GLY A O 1
ATOM 3789 N N . TYR A 1 509 ? -19.436 -2.485 -3.531 1.00 94.06 509 TYR A N 1
ATOM 3790 C CA . TYR A 1 509 ? -20.557 -3.424 -3.456 1.00 94.06 509 TYR A CA 1
ATOM 3791 C C . TYR A 1 509 ? -20.685 -4.088 -2.084 1.00 94.06 509 TYR A C 1
ATOM 3793 O O . TYR A 1 509 ? -19.694 -4.334 -1.398 1.00 94.06 509 TYR A O 1
ATOM 3801 N N . GLN A 1 510 ? -21.921 -4.413 -1.703 1.00 95.12 510 GLN A N 1
ATOM 3802 C CA . GLN A 1 510 ? -22.240 -5.110 -0.460 1.00 95.12 510 GLN A CA 1
ATOM 3803 C C . GLN A 1 510 ? -23.174 -6.297 -0.708 1.00 95.12 510 GLN A C 1
ATOM 3805 O O . GLN A 1 510 ? -24.203 -6.161 -1.375 1.00 95.12 510 GLN A O 1
ATOM 3810 N N . GLY A 1 511 ? -22.838 -7.456 -0.136 1.00 93.50 511 GLY A N 1
ATOM 3811 C CA . GLY A 1 511 ? -23.659 -8.667 -0.206 1.00 93.50 511 GLY A CA 1
ATOM 3812 C C . GLY A 1 511 ? -22.858 -9.897 -0.622 1.00 93.50 511 GLY A C 1
ATOM 3813 O O . GLY A 1 511 ? -21.684 -10.022 -0.285 1.00 93.50 511 GLY A O 1
ATOM 3814 N N . THR A 1 512 ? -23.494 -10.818 -1.350 1.00 96.94 512 THR A N 1
ATOM 3815 C CA . THR A 1 512 ? -22.864 -12.072 -1.789 1.00 96.94 512 THR A CA 1
ATOM 3816 C C . THR A 1 512 ? -22.934 -12.224 -3.301 1.00 96.94 512 THR A C 1
ATOM 3818 O O . THR A 1 512 ? -24.020 -12.398 -3.856 1.00 96.94 512 THR A O 1
ATOM 3821 N N . ILE A 1 513 ? -21.772 -12.217 -3.954 1.00 98.12 513 ILE A N 1
ATOM 3822 C CA . ILE A 1 513 ? -21.623 -12.554 -5.374 1.00 98.12 513 ILE A CA 1
ATOM 3823 C C . ILE A 1 513 ? -21.933 -14.036 -5.545 1.00 98.12 513 ILE A C 1
ATOM 3825 O O . ILE A 1 513 ? -21.377 -14.860 -4.820 1.00 98.12 513 ILE A O 1
ATOM 3829 N N . GLN A 1 514 ? -22.795 -14.375 -6.500 1.00 97.56 514 GLN A N 1
ATOM 3830 C CA . GLN A 1 514 ? -23.143 -15.760 -6.806 1.00 97.56 514 GLN A CA 1
ATOM 3831 C C . GLN A 1 514 ? -22.293 -16.283 -7.966 1.00 97.56 514 GLN A C 1
ATOM 3833 O O . GLN A 1 514 ? -22.126 -15.613 -8.986 1.00 97.56 514 GLN A O 1
ATOM 3838 N N . LEU A 1 515 ? -21.767 -17.496 -7.824 1.00 98.38 515 LEU A N 1
ATOM 3839 C CA . LEU A 1 515 ? -21.100 -18.196 -8.920 1.00 98.38 515 LEU A CA 1
ATOM 3840 C C . LEU A 1 515 ? -22.129 -18.920 -9.787 1.00 98.38 515 LEU A C 1
ATOM 3842 O O . LEU A 1 515 ? -23.175 -19.345 -9.288 1.00 98.38 515 LEU A O 1
ATOM 3846 N N . THR A 1 516 ? -21.826 -19.105 -11.075 1.00 98.25 516 THR A N 1
ATOM 3847 C CA . THR A 1 516 ? -22.649 -19.960 -11.939 1.00 98.25 516 THR A CA 1
ATOM 3848 C C . THR A 1 516 ? -22.749 -21.348 -11.296 1.00 98.25 516 THR A C 1
ATOM 3850 O O . THR A 1 516 ? -21.713 -21.946 -10.982 1.00 98.25 516 THR A O 1
ATOM 3853 N N . PRO A 1 517 ? -23.961 -21.884 -11.054 1.00 97.12 517 PRO A N 1
ATOM 3854 C CA . PRO A 1 517 ? -24.116 -23.117 -10.296 1.00 97.12 517 PRO A CA 1
ATOM 3855 C C . PRO A 1 517 ? -23.301 -24.267 -10.887 1.00 97.12 517 PRO A C 1
ATOM 3857 O O . PRO A 1 517 ? -23.385 -24.547 -12.080 1.00 97.12 517 PRO A O 1
ATOM 3860 N N . THR A 1 518 ? -22.565 -24.990 -10.040 1.00 95.62 518 THR A N 1
ATOM 3861 C CA . THR A 1 518 ? -21.725 -26.152 -10.400 1.00 95.62 518 THR A CA 1
ATOM 3862 C C . THR A 1 518 ? -20.466 -25.830 -11.217 1.00 95.62 518 THR A C 1
ATOM 3864 O O . THR A 1 518 ? -19.441 -26.475 -11.001 1.00 95.62 518 THR A O 1
ATOM 3867 N N . THR A 1 519 ? -20.507 -24.874 -12.147 1.00 97.62 519 THR A N 1
ATOM 3868 C CA . THR A 1 519 ? -19.398 -24.591 -13.078 1.00 97.62 519 THR A CA 1
ATOM 3869 C C . THR A 1 519 ? -18.526 -23.415 -12.665 1.00 97.62 519 THR A C 1
ATOM 3871 O O . THR A 1 519 ? -17.356 -23.379 -13.053 1.00 97.62 519 THR A O 1
ATOM 3874 N N . GLY A 1 520 ? -19.079 -22.479 -11.893 1.00 98.25 520 GLY A N 1
ATOM 3875 C CA . GLY A 1 520 ? -18.419 -21.237 -11.527 1.00 98.25 520 GLY A CA 1
ATOM 3876 C C . GLY A 1 520 ? -17.173 -21.454 -10.673 1.00 98.25 520 GLY A C 1
ATOM 3877 O O . GLY A 1 520 ? -17.083 -22.385 -9.867 1.00 98.25 520 GLY A O 1
ATOM 3878 N N . ARG A 1 521 ? -16.175 -20.596 -10.877 1.00 98.69 521 ARG A N 1
ATOM 3879 C CA . ARG A 1 521 ? -14.842 -20.714 -10.281 1.00 98.69 521 ARG A CA 1
ATOM 3880 C C . ARG A 1 521 ? -14.420 -19.401 -9.640 1.00 98.69 521 ARG A C 1
ATOM 3882 O O . ARG A 1 521 ? -14.599 -18.323 -10.201 1.00 98.69 521 ARG A O 1
ATOM 3889 N N . VAL A 1 522 ? -13.792 -19.513 -8.476 1.00 98.56 522 VAL A N 1
ATOM 3890 C CA . VAL A 1 522 ? -13.121 -18.394 -7.811 1.00 98.56 522 VAL A CA 1
ATOM 3891 C C . VAL A 1 522 ? -11.635 -18.487 -8.088 1.00 98.56 522 VAL A C 1
ATOM 3893 O O . VAL A 1 522 ? -11.050 -19.562 -7.951 1.00 98.56 522 VAL A O 1
ATOM 3896 N N . ILE A 1 523 ? -11.019 -17.359 -8.423 1.00 98.69 523 ILE A N 1
ATOM 3897 C CA . ILE A 1 523 ? -9.571 -17.257 -8.521 1.00 98.69 523 ILE A CA 1
ATOM 3898 C C . ILE A 1 523 ? -9.080 -16.148 -7.607 1.00 98.69 523 ILE A C 1
ATOM 3900 O O . ILE A 1 523 ? -9.434 -14.981 -7.760 1.00 98.69 523 ILE A O 1
ATOM 3904 N N . VAL A 1 524 ? -8.244 -16.523 -6.645 1.00 98.38 524 VAL A N 1
ATOM 3905 C CA . VAL A 1 524 ? -7.702 -15.588 -5.665 1.00 98.38 524 VAL A CA 1
ATOM 3906 C C . VAL A 1 524 ? -6.377 -15.035 -6.181 1.00 98.38 524 VAL A C 1
ATOM 3908 O O . VAL A 1 524 ? -5.428 -15.780 -6.402 1.00 98.38 524 VAL A O 1
ATOM 3911 N N . SER A 1 525 ? -6.324 -13.728 -6.418 1.00 98.56 525 SER A N 1
ATOM 3912 C CA . SER A 1 525 ? -5.159 -12.986 -6.924 1.00 98.56 525 SER A CA 1
ATOM 3913 C C . SER A 1 525 ? -4.858 -11.747 -6.064 1.00 98.56 525 SER A C 1
ATOM 3915 O O . SER A 1 525 ? -4.276 -10.773 -6.538 1.00 98.56 525 SER A O 1
ATOM 3917 N N . ALA A 1 526 ? -5.212 -11.795 -4.775 1.00 98.06 526 ALA A N 1
ATOM 3918 C CA . ALA A 1 526 ? -5.117 -10.685 -3.821 1.00 98.06 526 ALA A CA 1
ATOM 3919 C C . ALA A 1 526 ? -3.698 -10.489 -3.231 1.00 98.06 526 ALA A C 1
ATOM 3921 O O . ALA A 1 526 ? -3.536 -9.956 -2.135 1.00 98.06 526 ALA A O 1
ATOM 3922 N N . GLY A 1 527 ? -2.657 -10.958 -3.927 1.00 97.56 527 GLY A N 1
ATOM 3923 C CA . GLY A 1 527 ? -1.266 -10.941 -3.452 1.00 97.56 527 GLY A CA 1
ATOM 3924 C C . GLY A 1 527 ? -0.974 -11.978 -2.359 1.00 97.56 527 GLY A C 1
ATOM 3925 O O . GLY A 1 527 ? -1.880 -12.672 -1.899 1.00 97.56 527 GLY A O 1
ATOM 3926 N N . ALA A 1 528 ? 0.294 -12.105 -1.952 1.00 97.31 528 ALA A N 1
ATOM 3927 C CA . ALA A 1 528 ? 0.741 -13.130 -0.998 1.00 97.31 528 ALA A CA 1
ATOM 3928 C C . ALA A 1 528 ? -0.002 -13.050 0.351 1.00 97.31 528 ALA A C 1
ATOM 3930 O O . ALA A 1 528 ? -0.540 -14.049 0.837 1.00 97.31 528 ALA A O 1
ATOM 3931 N N . PHE A 1 529 ? -0.103 -11.844 0.914 1.00 97.50 529 PHE A N 1
ATOM 3932 C CA . PHE A 1 529 ? -0.765 -11.610 2.198 1.00 97.50 529 PHE A CA 1
ATOM 3933 C C . PHE A 1 529 ? -2.292 -11.596 2.081 1.00 97.50 529 PHE A C 1
ATOM 3935 O O . PHE A 1 529 ? -2.968 -12.287 2.841 1.00 97.50 529 PHE A O 1
ATOM 3942 N N . GLY A 1 530 ? -2.850 -10.881 1.096 1.00 97.44 530 GLY A N 1
ATOM 3943 C CA . GLY A 1 530 ? -4.303 -10.791 0.915 1.00 97.44 530 GLY A CA 1
ATOM 3944 C C . GLY A 1 530 ? -4.946 -12.135 0.563 1.00 97.44 530 GLY A C 1
ATOM 3945 O O . GLY A 1 530 ? -5.999 -12.472 1.101 1.00 97.44 530 GLY A O 1
ATOM 3946 N N . THR A 1 531 ? -4.282 -12.955 -0.261 1.00 98.44 531 THR A N 1
ATOM 3947 C CA . THR A 1 531 ? -4.731 -14.327 -0.564 1.00 98.44 531 THR A CA 1
ATOM 3948 C C . THR A 1 531 ? -4.725 -15.194 0.690 1.00 98.44 531 THR A C 1
ATOM 3950 O O . THR A 1 531 ? -5.718 -15.862 0.968 1.00 98.44 531 THR A O 1
ATOM 3953 N N . SER A 1 532 ? -3.644 -15.154 1.476 1.00 98.25 532 SER A N 1
ATOM 3954 C CA . SER A 1 532 ? -3.542 -15.933 2.717 1.00 98.25 532 SER A CA 1
ATOM 3955 C C . SER A 1 532 ? -4.622 -15.527 3.723 1.00 98.25 532 SER A C 1
ATOM 3957 O O . SER A 1 532 ? -5.341 -16.386 4.230 1.00 98.25 532 SER A O 1
ATOM 3959 N N . LYS A 1 533 ? -4.823 -14.217 3.924 1.00 98.19 533 LYS A N 1
ATOM 3960 C CA . LYS A 1 533 ? -5.886 -13.664 4.774 1.00 98.19 533 LYS A CA 1
ATOM 3961 C C . LYS A 1 533 ? -7.274 -14.134 4.335 1.00 98.19 533 LYS A C 1
ATOM 3963 O O . LYS A 1 533 ? -8.051 -14.588 5.172 1.00 98.19 533 LYS A O 1
ATOM 3968 N N . LEU A 1 534 ? -7.588 -14.066 3.038 1.00 98.44 534 LEU A N 1
ATOM 3969 C CA . LEU A 1 534 ? -8.880 -14.522 2.521 1.00 98.44 534 LEU A CA 1
ATOM 3970 C C . LEU A 1 534 ? -9.097 -16.023 2.762 1.00 98.44 534 LEU A C 1
ATOM 3972 O O . LEU A 1 534 ? -10.198 -16.436 3.136 1.00 98.44 534 LEU A O 1
ATOM 3976 N N . LEU A 1 535 ? -8.064 -16.843 2.557 1.00 98.75 535 LEU A N 1
ATOM 3977 C CA . LEU A 1 535 ? -8.140 -18.284 2.795 1.00 98.75 535 LEU A CA 1
ATOM 3978 C C . LEU A 1 535 ? -8.381 -18.591 4.278 1.00 98.75 535 LEU A C 1
ATOM 3980 O O . LEU A 1 535 ? -9.304 -19.351 4.578 1.00 98.75 535 LEU A O 1
ATOM 3984 N N . PHE A 1 536 ? -7.670 -17.925 5.197 1.00 98.62 536 PHE A N 1
ATOM 3985 C CA . PHE A 1 536 ? -7.907 -18.061 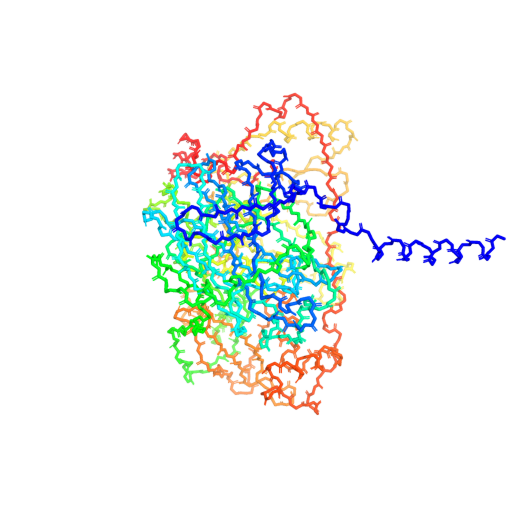6.639 1.00 98.62 536 PHE A CA 1
ATOM 3986 C C . PHE A 1 536 ? -9.360 -17.731 7.004 1.00 98.62 536 PHE A C 1
ATOM 3988 O O . PHE A 1 536 ? -10.044 -18.539 7.633 1.00 98.62 536 PHE A O 1
ATOM 3995 N N . ARG A 1 537 ? -9.882 -16.596 6.519 1.00 98.38 537 ARG A N 1
ATOM 3996 C CA . ARG A 1 537 ? -11.279 -16.169 6.743 1.00 98.38 537 ARG A CA 1
ATOM 3997 C C . ARG A 1 537 ? -12.321 -17.089 6.105 1.00 98.38 537 ARG A C 1
ATOM 3999 O O . ARG A 1 537 ? -13.478 -17.108 6.518 1.00 98.38 537 ARG A O 1
ATOM 4006 N N . SER A 1 538 ? -11.903 -17.904 5.140 1.00 98.56 538 SER A N 1
ATOM 4007 C CA . SER A 1 538 ? -12.725 -18.923 4.478 1.00 98.56 538 SER A CA 1
ATOM 4008 C C . SER A 1 538 ? -12.596 -20.316 5.124 1.00 98.56 538 SER A C 1
ATOM 4010 O O . SER A 1 538 ? -13.091 -21.308 4.574 1.00 98.56 538 SER A O 1
ATOM 4012 N N . GLY A 1 539 ? -11.926 -20.422 6.279 1.00 98.44 539 GLY A N 1
ATOM 4013 C CA . GLY A 1 539 ? -11.695 -21.685 6.986 1.00 98.44 539 GLY A CA 1
ATOM 4014 C C . GLY A 1 539 ? -10.699 -22.604 6.274 1.00 98.44 539 GLY A C 1
ATOM 4015 O O . GLY A 1 539 ? -10.892 -23.818 6.276 1.00 98.44 539 GLY A O 1
ATOM 4016 N N . ILE A 1 540 ? -9.701 -22.041 5.587 1.00 98.81 540 ILE A N 1
ATOM 4017 C CA . ILE A 1 540 ? -8.660 -22.778 4.862 1.00 98.81 540 ILE A CA 1
ATOM 4018 C C . ILE A 1 540 ? -7.289 -22.280 5.330 1.00 98.81 540 ILE A C 1
ATOM 4020 O O . ILE A 1 540 ? -6.884 -21.166 5.007 1.00 98.81 540 ILE A O 1
ATOM 4024 N N . GLY A 1 541 ? -6.559 -23.096 6.085 1.00 98.62 541 GLY A N 1
ATOM 4025 C CA . GLY A 1 541 ? -5.260 -22.707 6.634 1.00 98.62 541 GLY A CA 1
ATOM 4026 C C . GLY A 1 541 ? -4.814 -23.557 7.822 1.00 98.62 541 GLY A C 1
ATOM 4027 O O . GLY A 1 541 ? -5.457 -24.561 8.129 1.00 98.62 541 GLY A O 1
ATOM 4028 N N . PRO A 1 542 ? -3.704 -23.185 8.477 1.00 98.69 542 PRO A N 1
ATOM 4029 C CA . PRO A 1 542 ? -3.223 -23.849 9.682 1.00 98.69 542 PRO A CA 1
ATOM 4030 C C . PRO A 1 542 ? -4.227 -23.702 10.827 1.00 98.69 542 PRO A C 1
ATOM 4032 O O . PRO A 1 542 ? -4.859 -22.656 10.964 1.00 98.69 542 PRO A O 1
ATOM 4035 N N . GLN A 1 543 ? -4.364 -24.741 11.652 1.00 98.56 543 GLN A N 1
ATOM 4036 C CA . GLN A 1 543 ? -5.354 -24.802 12.734 1.00 98.56 543 GLN A CA 1
ATOM 4037 C C . GLN A 1 543 ? -5.305 -23.571 13.653 1.00 98.56 543 GLN A C 1
ATOM 4039 O O . GLN A 1 543 ? -6.335 -22.960 13.921 1.00 98.56 543 GLN A O 1
ATOM 4044 N N . ASP A 1 544 ? -4.109 -23.187 14.092 1.00 98.00 544 ASP A N 1
ATOM 4045 C CA . ASP A 1 544 ? -3.866 -22.045 14.974 1.00 98.00 544 ASP A CA 1
ATOM 4046 C C . ASP A 1 544 ? -4.325 -20.721 14.344 1.00 98.00 544 ASP A C 1
ATOM 4048 O O . ASP A 1 544 ? -4.956 -19.899 15.004 1.00 98.00 544 ASP A O 1
ATOM 4052 N N . GLN A 1 545 ? -4.096 -20.536 13.041 1.00 98.31 545 GLN A N 1
ATOM 4053 C CA . GLN A 1 545 ? -4.539 -19.338 12.324 1.00 98.31 545 GLN A CA 1
ATOM 4054 C C . GLN A 1 545 ? -6.064 -19.301 12.155 1.00 98.31 545 GLN A C 1
ATOM 4056 O O . GLN A 1 545 ? -6.675 -18.236 12.241 1.00 98.31 545 GLN A O 1
ATOM 4061 N N . LEU A 1 546 ? -6.707 -20.455 11.955 1.00 98.62 546 LEU A N 1
ATOM 4062 C CA . LEU A 1 546 ? -8.170 -20.533 11.883 1.00 98.62 546 LEU A CA 1
ATOM 4063 C C . LEU A 1 546 ? -8.825 -20.259 13.244 1.00 98.62 546 LEU A C 1
ATOM 4065 O O . LEU A 1 546 ? -9.867 -19.606 13.302 1.00 98.62 546 LEU A O 1
ATOM 4069 N N . GLU A 1 547 ? -8.200 -20.687 14.342 1.00 98.25 547 GLU A N 1
ATOM 4070 C CA . GLU A 1 547 ? -8.637 -20.362 15.704 1.00 98.25 547 GLU A CA 1
ATOM 4071 C C . GLU A 1 547 ? -8.553 -18.858 15.992 1.00 98.25 547 GLU A C 1
ATOM 4073 O O . GLU A 1 547 ? -9.483 -18.304 16.584 1.00 98.25 547 GLU A O 1
ATOM 4078 N N . VAL A 1 548 ? -7.513 -18.173 15.499 1.00 97.31 548 VAL A N 1
ATOM 4079 C CA . VAL A 1 548 ? -7.421 -16.704 15.565 1.00 97.31 548 VAL A CA 1
ATOM 4080 C C . VAL A 1 548 ? -8.627 -16.060 14.879 1.00 97.31 548 VAL A C 1
ATOM 4082 O O . VAL A 1 548 ? -9.315 -15.249 15.502 1.00 97.31 548 VAL A O 1
ATOM 4085 N N . VAL A 1 549 ? -8.958 -16.464 13.645 1.00 96.06 549 VAL A N 1
ATOM 4086 C CA . VAL A 1 549 ? -10.148 -15.947 12.941 1.00 96.06 549 VAL A CA 1
ATOM 4087 C C . VAL A 1 549 ? -11.429 -16.252 13.723 1.00 96.06 549 VAL A C 1
ATOM 4089 O O . VAL A 1 549 ? -12.251 -15.356 13.916 1.00 96.06 549 VAL A O 1
ATOM 4092 N N . LYS A 1 550 ? -11.591 -17.475 14.237 1.00 96.81 550 LYS A N 1
ATOM 4093 C CA . LYS A 1 550 ? -12.765 -17.880 15.027 1.00 96.81 550 LYS A CA 1
ATOM 4094 C C . LYS A 1 550 ? -12.939 -17.041 16.296 1.00 96.81 550 LYS A C 1
ATOM 4096 O O . LYS A 1 550 ? -14.067 -16.779 16.700 1.00 96.81 550 LYS A O 1
ATOM 4101 N N . SER A 1 551 ? -11.839 -16.630 16.923 1.00 92.50 551 SER A N 1
ATOM 4102 C CA . SER A 1 551 ? -11.845 -15.777 18.119 1.00 92.50 551 SER A CA 1
ATOM 4103 C C . SER A 1 551 ? -12.043 -14.281 17.826 1.00 92.50 551 SER A C 1
ATOM 4105 O O . SER A 1 551 ? -12.217 -13.493 18.752 1.00 92.50 551 SER A O 1
ATOM 4107 N N . SER A 1 552 ? -12.026 -13.888 16.549 1.00 89.94 552 SER A N 1
ATOM 4108 C CA . SER A 1 552 ? -12.170 -12.500 16.103 1.00 89.94 552 SER A CA 1
ATOM 4109 C C . SER A 1 552 ? -13.635 -12.087 15.895 1.00 89.94 552 SER A C 1
ATOM 4111 O O . SER A 1 552 ? -14.570 -12.864 16.103 1.00 89.94 552 SER A O 1
ATOM 4113 N N . THR A 1 553 ? -13.843 -10.866 15.398 1.00 87.31 553 THR A N 1
ATOM 4114 C CA . THR A 1 553 ? -15.157 -10.352 14.980 1.00 87.31 553 THR A CA 1
ATOM 4115 C C . THR A 1 553 ? -15.821 -11.166 13.866 1.00 87.31 553 THR A C 1
ATOM 4117 O O . THR A 1 553 ? -17.040 -11.104 13.728 1.00 87.31 553 THR A O 1
ATOM 4120 N N . ASP A 1 554 ? -15.063 -11.951 13.095 1.00 89.69 554 ASP A N 1
ATOM 4121 C CA . ASP A 1 554 ? -15.626 -12.831 12.063 1.00 89.69 554 ASP A CA 1
ATOM 4122 C C . ASP A 1 554 ? -16.228 -14.118 12.635 1.00 89.69 554 ASP A C 1
ATOM 4124 O O . ASP A 1 554 ? -17.082 -14.734 11.992 1.00 89.69 554 ASP A O 1
ATOM 4128 N N . GLY A 1 555 ? -15.813 -14.520 13.841 1.00 92.25 555 GLY A N 1
ATOM 4129 C CA . GLY A 1 555 ? -16.178 -15.780 14.491 1.00 92.25 555 GLY A CA 1
ATOM 4130 C C . GLY A 1 555 ? -17.667 -16.138 14.436 1.00 92.25 555 GLY A C 1
ATOM 4131 O O . GLY A 1 555 ? -17.986 -17.261 14.043 1.00 92.25 555 GLY A O 1
ATOM 4132 N N . PRO A 1 556 ? -18.598 -15.210 14.745 1.00 93.94 556 PRO A N 1
ATOM 4133 C CA . PRO A 1 556 ? -20.037 -15.479 14.698 1.00 93.94 556 PRO A CA 1
ATOM 4134 C C . PRO A 1 556 ? -20.567 -15.882 13.318 1.00 93.94 556 PRO A C 1
ATOM 4136 O O . PRO A 1 556 ? -21.607 -16.532 13.231 1.00 93.94 556 PRO A O 1
ATOM 4139 N N . THR A 1 557 ? -19.888 -15.473 12.244 1.00 92.75 557 THR A N 1
ATOM 4140 C CA . THR A 1 557 ? -20.309 -15.761 10.869 1.00 92.75 557 THR A CA 1
ATOM 4141 C C . THR A 1 557 ? -19.415 -16.779 10.172 1.00 92.75 557 THR A C 1
ATOM 4143 O O . THR A 1 557 ? -19.850 -17.342 9.170 1.00 92.75 557 THR A O 1
ATOM 4146 N N . MET A 1 558 ? -18.201 -17.028 10.673 1.00 95.50 558 MET A N 1
ATOM 4147 C CA . MET A 1 558 ? -17.215 -17.941 10.093 1.00 95.50 558 MET A CA 1
ATOM 4148 C C . MET A 1 558 ? -17.799 -19.342 9.848 1.00 95.50 558 MET A C 1
ATOM 4150 O O . MET A 1 558 ? -18.675 -19.816 10.570 1.00 95.50 558 MET A O 1
ATOM 4154 N N . ILE A 1 559 ? -17.299 -20.020 8.810 1.00 96.88 559 ILE A N 1
ATOM 4155 C CA . ILE A 1 559 ? -17.686 -21.402 8.520 1.00 96.88 559 ILE A CA 1
ATOM 4156 C C . ILE A 1 559 ? -17.381 -22.327 9.710 1.00 96.88 559 ILE A C 1
ATOM 4158 O O . ILE A 1 559 ? -16.390 -22.137 10.421 1.00 96.88 559 ILE A O 1
ATOM 4162 N N . ASN A 1 560 ? -18.230 -23.340 9.903 1.00 96.62 560 ASN A N 1
ATOM 4163 C CA . ASN A 1 560 ? -18.095 -24.308 10.985 1.00 96.62 560 ASN A CA 1
ATOM 4164 C C . ASN A 1 560 ? -16.714 -24.989 10.956 1.00 96.62 560 ASN A C 1
ATOM 4166 O O . ASN A 1 560 ? -16.201 -25.335 9.891 1.00 96.62 560 ASN A O 1
ATOM 4170 N N . GLU A 1 561 ? -16.140 -25.209 12.138 1.00 96.94 561 GLU A N 1
ATOM 4171 C CA . GLU A 1 561 ? -14.855 -25.891 12.322 1.00 96.94 561 GLU A CA 1
ATOM 4172 C C . GLU A 1 561 ? -14.825 -27.298 11.722 1.00 96.94 561 GLU A C 1
ATOM 4174 O O . GLU A 1 561 ? -13.780 -27.756 11.267 1.00 96.94 561 GLU A O 1
ATOM 4179 N N . THR A 1 562 ? -15.980 -27.962 11.628 1.00 97.12 562 THR A N 1
ATOM 4180 C CA . THR A 1 562 ? -16.101 -29.271 10.971 1.00 97.12 562 THR A CA 1
ATOM 4181 C C . THR A 1 562 ? -15.807 -29.233 9.470 1.00 97.12 562 THR A C 1
ATOM 4183 O O . THR A 1 562 ? -15.506 -30.273 8.892 1.00 97.12 562 THR A O 1
ATOM 4186 N N . ASP A 1 563 ? -15.898 -28.058 8.841 1.00 97.94 563 ASP A N 1
ATOM 4187 C CA . ASP A 1 563 ? -15.637 -27.838 7.415 1.00 97.94 563 ASP A CA 1
ATOM 4188 C C . ASP A 1 563 ? -14.283 -27.159 7.158 1.00 97.94 563 ASP A C 1
ATOM 4190 O O . ASP A 1 563 ? -14.002 -26.742 6.026 1.00 97.94 563 ASP A O 1
ATOM 4194 N N . TRP A 1 564 ? -13.444 -26.992 8.183 1.00 98.50 564 TRP A N 1
ATOM 4195 C CA . TRP A 1 564 ? -12.112 -26.418 8.012 1.00 98.50 564 TRP A CA 1
ATOM 4196 C C . TRP A 1 564 ? -11.220 -27.318 7.156 1.00 98.50 564 TRP A C 1
ATOM 4198 O O . TRP A 1 564 ? -11.242 -28.545 7.254 1.00 98.50 564 TRP A O 1
ATOM 4208 N N . ILE A 1 565 ? -10.416 -26.688 6.301 1.00 98.69 565 ILE A N 1
ATOM 4209 C CA . ILE A 1 565 ? -9.456 -27.369 5.434 1.00 98.69 565 ILE A CA 1
ATOM 4210 C C . ILE A 1 565 ? -8.055 -26.996 5.909 1.00 98.69 565 ILE A C 1
ATOM 4212 O O . ILE A 1 565 ? -7.613 -25.859 5.738 1.00 98.69 565 ILE A O 1
ATOM 4216 N N . ILE A 1 566 ? -7.352 -27.965 6.492 1.00 98.62 566 ILE A N 1
ATOM 4217 C CA . ILE A 1 566 ? -6.026 -27.733 7.064 1.00 98.62 566 ILE A CA 1
ATOM 4218 C C . ILE A 1 566 ? -4.963 -27.813 5.971 1.00 98.62 566 ILE A C 1
ATOM 4220 O O . ILE A 1 566 ? -4.657 -28.886 5.449 1.00 98.62 566 ILE A O 1
ATOM 4224 N N . LEU A 1 567 ? -4.403 -26.655 5.629 1.00 98.69 567 LEU A N 1
ATOM 4225 C CA . LEU A 1 567 ? -3.335 -26.485 4.645 1.00 98.69 567 LEU A CA 1
ATOM 4226 C C . LEU A 1 567 ? -2.273 -25.527 5.195 1.00 98.69 567 LEU A C 1
ATOM 4228 O O . LEU A 1 567 ? -2.611 -24.654 5.992 1.00 98.69 567 LEU A O 1
ATOM 4232 N N . PRO A 1 568 ? -1.008 -25.623 4.749 1.00 98.50 568 PRO A N 1
ATOM 4233 C CA . PRO A 1 568 ? 0.083 -24.775 5.230 1.00 98.50 568 PRO A CA 1
ATOM 4234 C C . PRO A 1 568 ? 0.037 -23.365 4.605 1.00 98.50 568 PRO A C 1
ATOM 4236 O O . PRO A 1 568 ? 1.042 -22.852 4.122 1.00 98.50 568 PRO A O 1
ATOM 4239 N N . VAL A 1 569 ? -1.137 -22.732 4.572 1.00 98.69 569 VAL A N 1
ATOM 4240 C CA . VAL A 1 569 ? -1.298 -21.355 4.085 1.00 98.69 569 VAL A CA 1
ATOM 4241 C C . VAL A 1 569 ? -0.510 -20.410 4.999 1.00 98.69 569 VAL A C 1
ATOM 4243 O O . VAL A 1 569 ? -0.554 -20.549 6.217 1.00 98.69 569 VAL A O 1
ATOM 4246 N N . GLY A 1 570 ? 0.240 -19.479 4.408 1.00 97.00 570 GLY A N 1
ATOM 4247 C CA . GLY A 1 570 ? 1.148 -18.571 5.122 1.00 97.00 570 GLY A CA 1
ATOM 4248 C C . GLY A 1 570 ? 2.556 -19.130 5.374 1.00 97.00 570 GLY A C 1
ATOM 4249 O O . GLY A 1 570 ? 3.476 -18.355 5.621 1.00 97.00 570 GLY A O 1
ATOM 4250 N N . TYR A 1 571 ? 2.766 -20.446 5.256 1.00 97.50 571 TYR A N 1
ATOM 4251 C CA . TYR A 1 571 ? 4.112 -21.027 5.280 1.00 97.50 571 TYR A CA 1
ATOM 4252 C C . TYR A 1 571 ? 4.841 -20.814 3.947 1.00 97.50 571 TYR A C 1
ATOM 4254 O O . TYR A 1 571 ? 4.235 -20.470 2.933 1.00 97.50 571 TYR A O 1
ATOM 4262 N N . ASN A 1 572 ? 6.156 -21.068 3.949 1.00 97.62 572 ASN A N 1
ATOM 4263 C CA . ASN A 1 572 ? 7.038 -20.872 2.793 1.00 97.62 572 ASN A CA 1
ATOM 4264 C C . ASN A 1 572 ? 7.033 -19.420 2.276 1.00 97.62 572 ASN A C 1
ATOM 4266 O O . ASN A 1 572 ? 7.190 -19.179 1.079 1.00 97.62 572 ASN A O 1
ATOM 4270 N N . LEU A 1 573 ? 6.846 -18.452 3.181 1.00 97.50 573 LEU A N 1
ATOM 4271 C CA . LEU A 1 573 ? 7.083 -17.047 2.879 1.00 97.50 573 LEU A CA 1
ATOM 4272 C C . LEU A 1 573 ? 8.556 -16.875 2.493 1.00 97.50 573 LEU A C 1
ATOM 4274 O O . LEU A 1 573 ? 9.450 -17.302 3.223 1.00 97.50 573 LEU A O 1
ATOM 4278 N N . GLY A 1 574 ? 8.788 -16.267 1.337 1.00 95.44 574 GLY A N 1
ATOM 4279 C CA . GLY A 1 574 ? 10.114 -15.979 0.819 1.00 95.44 574 GLY A CA 1
ATOM 4280 C C . GLY A 1 574 ? 10.119 -14.621 0.140 1.00 95.44 574 GLY A C 1
ATOM 4281 O O . GLY A 1 574 ? 9.121 -14.223 -0.461 1.00 95.44 574 GLY A O 1
ATOM 4282 N N . ASP A 1 575 ? 11.247 -13.935 0.248 1.00 97.69 575 ASP A N 1
ATOM 4283 C CA . ASP A 1 575 ? 11.512 -12.660 -0.406 1.00 97.69 575 ASP A CA 1
ATOM 4284 C C . ASP A 1 575 ? 12.993 -12.597 -0.807 1.00 97.69 575 ASP A C 1
ATOM 4286 O O . ASP A 1 575 ? 13.818 -13.375 -0.313 1.00 97.69 575 ASP A O 1
ATOM 4290 N N . HIS A 1 576 ? 13.340 -11.683 -1.707 1.00 96.62 576 HIS A N 1
ATOM 4291 C CA . HIS A 1 576 ? 14.735 -11.372 -1.979 1.00 96.62 576 HIS A CA 1
ATOM 4292 C C . HIS A 1 576 ? 15.368 -10.739 -0.738 1.00 96.62 576 HIS A C 1
ATOM 4294 O O . HIS A 1 576 ? 14.886 -9.737 -0.217 1.00 96.62 576 HIS A O 1
ATOM 4300 N N . LEU A 1 577 ? 16.496 -11.289 -0.285 1.00 97.38 577 LEU A N 1
ATOM 4301 C CA . LEU A 1 577 ? 17.302 -10.633 0.738 1.00 97.38 577 LEU A CA 1
ATOM 4302 C C . LEU A 1 577 ? 17.997 -9.416 0.119 1.00 97.38 577 LEU A C 1
ATOM 4304 O O . LEU A 1 577 ? 18.982 -9.563 -0.606 1.00 97.38 577 LEU A O 1
ATOM 4308 N N . ASN A 1 578 ? 17.482 -8.224 0.409 1.00 94.75 578 ASN A N 1
ATOM 4309 C CA . ASN A 1 578 ? 18.110 -6.976 -0.002 1.00 94.75 578 ASN A CA 1
ATOM 4310 C C . ASN A 1 578 ? 19.342 -6.655 0.865 1.00 94.75 578 ASN A C 1
ATOM 4312 O O . ASN A 1 578 ? 19.363 -6.917 2.069 1.00 94.75 578 ASN A O 1
ATOM 4316 N N . THR A 1 579 ? 20.382 -6.076 0.270 1.00 94.94 579 THR A N 1
ATOM 4317 C CA . THR A 1 579 ? 21.542 -5.545 0.999 1.00 94.94 579 THR A CA 1
ATOM 4318 C C . THR A 1 579 ? 22.071 -4.328 0.261 1.00 94.94 579 THR A C 1
ATOM 4320 O O . THR A 1 579 ? 22.672 -4.456 -0.806 1.00 94.94 579 THR A O 1
ATOM 4323 N N . ASP A 1 580 ? 21.870 -3.156 0.853 1.00 94.12 580 ASP A N 1
ATOM 4324 C CA . ASP A 1 580 ? 22.296 -1.902 0.248 1.00 94.12 580 ASP A CA 1
ATOM 4325 C C . ASP A 1 580 ? 23.813 -1.719 0.348 1.00 94.12 580 ASP A C 1
ATOM 4327 O O . ASP A 1 580 ? 24.451 -2.013 1.364 1.00 94.12 580 ASP A O 1
ATOM 4331 N N . THR A 1 581 ? 24.399 -1.183 -0.721 1.00 93.38 581 THR A N 1
ATOM 4332 C CA . THR A 1 581 ? 25.800 -0.757 -0.764 1.00 93.38 581 THR A CA 1
ATOM 4333 C C . THR A 1 581 ? 25.886 0.632 -1.371 1.00 93.38 581 THR A C 1
ATOM 4335 O O . THR A 1 581 ? 25.249 0.893 -2.389 1.00 93.38 581 THR A O 1
ATOM 4338 N N . VAL A 1 582 ? 26.704 1.507 -0.785 1.00 92.25 582 VAL A N 1
ATOM 4339 C CA . VAL A 1 582 ? 26.830 2.904 -1.220 1.00 92.25 582 VAL A CA 1
ATOM 4340 C C . VAL A 1 582 ? 28.235 3.163 -1.751 1.00 92.25 582 VAL A C 1
ATOM 4342 O O . VAL A 1 582 ? 29.229 2.798 -1.120 1.00 92.25 582 VAL A O 1
ATOM 4345 N N . ILE A 1 583 ? 28.317 3.826 -2.904 1.00 89.38 583 ILE A N 1
ATOM 4346 C CA . ILE A 1 583 ? 29.562 4.319 -3.501 1.00 89.38 583 ILE A CA 1
ATOM 4347 C C . ILE A 1 583 ? 29.426 5.806 -3.830 1.00 89.38 583 ILE A C 1
ATOM 4349 O O . ILE A 1 583 ? 28.326 6.307 -4.042 1.00 89.38 583 ILE A O 1
ATOM 4353 N N . ALA A 1 584 ? 30.553 6.510 -3.914 1.00 90.50 584 ALA A N 1
ATOM 4354 C CA . ALA A 1 584 ? 30.598 7.909 -4.325 1.00 90.50 584 ALA A CA 1
ATOM 4355 C C . ALA A 1 584 ? 31.669 8.107 -5.400 1.00 90.50 584 ALA A C 1
ATOM 4357 O O . ALA A 1 584 ? 32.758 7.535 -5.325 1.00 90.50 584 ALA A O 1
ATOM 4358 N N . HIS A 1 585 ? 31.368 8.935 -6.399 1.00 89.31 585 HIS A N 1
ATOM 4359 C CA . HIS A 1 585 ? 32.298 9.279 -7.470 1.00 89.31 585 HIS A CA 1
ATOM 4360 C C . HIS A 1 585 ? 31.998 10.699 -7.987 1.00 89.31 585 HIS A C 1
ATOM 4362 O O . HIS A 1 585 ? 30.821 11.039 -8.125 1.00 89.31 585 HIS A O 1
ATOM 4368 N N . PRO A 1 586 ? 33.009 11.527 -8.329 1.00 88.62 586 PRO A N 1
ATOM 4369 C CA . PRO A 1 586 ? 32.795 12.925 -8.733 1.00 88.62 586 PRO A CA 1
ATOM 4370 C C . PRO A 1 586 ? 31.815 13.112 -9.901 1.00 88.62 586 PRO A C 1
ATOM 4372 O O . PRO A 1 586 ? 31.043 14.069 -9.927 1.00 88.62 586 PRO A O 1
ATOM 4375 N N . ASN A 1 587 ? 31.806 12.167 -10.846 1.00 85.50 587 ASN A N 1
ATOM 4376 C CA . ASN A 1 587 ? 30.901 12.207 -12.001 1.00 85.50 587 ASN A CA 1
ATOM 4377 C C . ASN A 1 587 ? 29.444 11.831 -11.661 1.00 85.50 587 ASN A C 1
ATOM 4379 O O . ASN A 1 587 ? 28.569 12.081 -12.480 1.00 85.50 587 ASN A O 1
ATOM 4383 N N . ILE A 1 588 ? 29.175 11.244 -10.487 1.00 80.44 588 ILE A N 1
ATOM 4384 C CA . ILE A 1 588 ? 27.818 10.885 -10.030 1.00 80.44 588 ILE A CA 1
ATOM 4385 C C . ILE A 1 588 ? 27.167 12.083 -9.335 1.00 80.44 588 ILE A C 1
ATOM 4387 O O . ILE A 1 588 ? 26.022 12.424 -9.611 1.00 80.44 588 ILE A O 1
ATOM 4391 N N . SER A 1 589 ? 27.917 12.784 -8.480 1.00 63.59 589 SER A N 1
ATOM 4392 C CA . SER A 1 589 ? 27.421 13.967 -7.760 1.00 63.59 589 SER A CA 1
ATOM 4393 C C . SER A 1 589 ? 27.003 15.120 -8.680 1.00 63.59 589 SER A C 1
ATOM 4395 O O . SER A 1 589 ? 26.200 15.957 -8.285 1.00 63.59 589 SER A O 1
ATOM 4397 N N . ALA A 1 590 ? 27.524 15.167 -9.910 1.00 62.91 590 ALA A N 1
ATOM 4398 C CA . ALA A 1 590 ? 27.184 16.194 -10.894 1.00 62.91 590 ALA A CA 1
ATOM 4399 C C . ALA A 1 590 ? 25.817 15.981 -11.578 1.00 62.91 590 ALA A C 1
ATOM 4401 O O . ALA A 1 590 ? 25.371 16.858 -12.313 1.00 62.91 590 ALA A O 1
ATOM 4402 N N . SER A 1 591 ? 25.164 14.835 -11.361 1.00 69.94 591 SER A N 1
ATOM 4403 C CA . SER A 1 591 ? 23.912 14.438 -12.023 1.00 69.94 591 SER A CA 1
ATOM 4404 C C . SER A 1 591 ? 22.788 14.097 -11.048 1.00 69.94 591 SER A C 1
ATOM 4406 O O . SER A 1 591 ? 21.889 13.333 -11.396 1.00 69.94 591 SER A O 1
ATOM 4408 N N . TYR A 1 592 ? 22.862 14.604 -9.817 1.00 81.00 592 TYR A N 1
ATOM 4409 C CA . TYR A 1 592 ? 21.779 14.452 -8.853 1.00 81.00 592 TYR A CA 1
ATOM 4410 C C . TYR A 1 592 ? 20.490 15.082 -9.400 1.00 81.00 592 TYR A C 1
ATOM 4412 O O . TYR A 1 592 ? 20.517 16.196 -9.927 1.00 81.00 592 TYR A O 1
ATOM 4420 N N . TYR A 1 593 ? 19.380 14.361 -9.268 1.00 86.75 593 TYR A N 1
ATOM 4421 C CA . TYR A 1 593 ? 18.048 14.821 -9.638 1.00 86.75 593 TYR A CA 1
ATOM 4422 C C . TYR A 1 593 ? 17.142 14.683 -8.417 1.00 86.75 593 TYR A C 1
ATOM 4424 O O . TYR A 1 593 ? 17.046 13.604 -7.836 1.00 86.75 593 TYR A O 1
ATOM 4432 N N . ASP A 1 594 ? 16.502 15.778 -8.016 1.00 87.06 594 ASP A N 1
ATOM 4433 C CA . ASP A 1 594 ? 15.633 15.800 -6.842 1.00 87.06 594 ASP A CA 1
ATOM 4434 C C . ASP A 1 594 ? 14.224 15.299 -7.195 1.00 87.06 594 ASP A C 1
ATOM 4436 O O . ASP A 1 594 ? 13.319 16.074 -7.515 1.00 87.06 594 ASP A O 1
ATOM 4440 N N . TRP A 1 595 ? 14.047 13.978 -7.145 1.00 86.19 595 TRP A N 1
ATOM 4441 C CA . TRP A 1 595 ? 12.752 13.327 -7.369 1.00 86.19 595 TRP A CA 1
ATOM 4442 C C . TRP A 1 595 ? 11.716 13.645 -6.286 1.00 86.19 595 TRP A C 1
ATOM 4444 O O . TRP A 1 595 ? 10.519 13.556 -6.534 1.00 86.19 595 TRP A O 1
ATOM 4454 N N . GLN A 1 596 ? 12.138 14.006 -5.071 1.00 83.12 596 GLN A N 1
ATOM 4455 C CA . GLN A 1 596 ? 11.185 14.374 -4.021 1.00 83.12 596 GLN A CA 1
ATOM 4456 C C . GLN A 1 596 ? 10.655 15.789 -4.260 1.00 83.12 596 GLN A C 1
ATOM 4458 O O . GLN A 1 596 ? 9.448 16.028 -4.195 1.00 83.12 596 GLN A O 1
ATOM 4463 N N . GLY A 1 597 ? 11.552 16.715 -4.602 1.00 84.81 597 GLY A N 1
ATOM 4464 C CA . GLY A 1 597 ? 11.212 18.078 -4.984 1.00 84.81 597 GLY A CA 1
ATOM 4465 C C . GLY A 1 597 ? 10.342 18.150 -6.239 1.00 84.81 597 GLY A C 1
ATOM 4466 O O . GLY A 1 597 ? 9.477 19.027 -6.317 1.00 84.81 597 GLY A O 1
ATOM 4467 N N . SER A 1 598 ? 10.485 17.209 -7.186 1.00 87.88 598 SER A N 1
ATOM 4468 C CA . SER A 1 598 ? 9.696 17.212 -8.428 1.00 87.88 598 SER A CA 1
ATOM 4469 C C . SER A 1 598 ? 8.192 17.050 -8.220 1.00 87.88 598 SER A C 1
ATOM 4471 O O . SER A 1 598 ? 7.413 17.540 -9.039 1.00 87.88 598 SER A O 1
ATOM 4473 N N . TRP A 1 599 ? 7.774 16.464 -7.095 1.00 84.88 599 TRP A N 1
ATOM 4474 C CA . TRP A 1 599 ? 6.365 16.363 -6.723 1.00 84.88 599 TRP A CA 1
ATOM 4475 C C . TRP A 1 599 ? 5.695 17.740 -6.652 1.00 84.88 599 TRP A C 1
ATOM 4477 O O . TRP A 1 599 ? 4.615 17.958 -7.200 1.00 84.88 599 TRP A O 1
ATOM 4487 N N . THR A 1 600 ? 6.344 18.708 -6.002 1.00 85.19 600 THR A N 1
ATOM 4488 C CA . THR A 1 600 ? 5.777 20.052 -5.810 1.00 85.19 600 THR A CA 1
ATOM 4489 C C . THR A 1 600 ? 6.295 21.049 -6.838 1.00 85.19 600 THR A C 1
ATOM 4491 O O . THR A 1 600 ? 5.515 21.847 -7.354 1.00 85.19 600 THR A O 1
ATOM 4494 N N . SER A 1 601 ? 7.585 20.986 -7.161 1.00 88.75 601 SER A N 1
ATOM 4495 C CA . SER A 1 601 ? 8.296 21.975 -7.972 1.00 88.75 601 SER A CA 1
ATOM 4496 C C . SER A 1 601 ? 9.168 21.286 -9.030 1.00 88.75 601 SER A C 1
ATOM 4498 O O . SER A 1 601 ? 10.397 21.333 -8.941 1.00 88.75 601 SER A O 1
ATOM 4500 N N . PRO A 1 602 ? 8.566 20.627 -10.039 1.00 93.31 602 PRO A N 1
ATOM 4501 C CA . PRO A 1 602 ? 9.327 19.956 -11.086 1.00 93.31 602 PRO A CA 1
ATOM 4502 C C . PRO A 1 602 ? 10.142 20.958 -11.908 1.00 93.31 602 PRO A C 1
ATOM 4504 O O . PRO A 1 602 ? 9.710 22.088 -12.151 1.00 93.31 602 PRO A O 1
ATOM 4507 N N . ILE A 1 603 ? 11.305 20.524 -12.401 1.00 95.44 603 ILE A N 1
ATOM 4508 C CA . ILE A 1 603 ? 12.110 21.316 -13.336 1.00 95.44 603 ILE A CA 1
ATOM 4509 C C . ILE A 1 603 ? 11.262 21.603 -14.582 1.00 95.44 603 ILE A C 1
ATOM 4511 O O . ILE A 1 603 ? 10.817 20.691 -15.280 1.00 95.44 603 ILE A O 1
ATOM 4515 N N . GLU A 1 604 ? 11.034 22.888 -14.872 1.00 96.81 604 GLU A N 1
ATOM 4516 C CA . GLU A 1 604 ? 10.052 23.327 -15.874 1.00 96.81 604 GLU A CA 1
ATOM 4517 C C . GLU A 1 604 ? 10.307 22.741 -17.271 1.00 96.81 604 GLU A C 1
ATOM 4519 O O . GLU A 1 604 ? 9.364 22.382 -17.982 1.00 96.81 604 GLU A O 1
ATOM 4524 N N . ALA A 1 605 ? 11.579 22.621 -17.662 1.00 97.19 605 ALA A N 1
ATOM 4525 C CA . ALA A 1 605 ? 11.973 22.057 -18.950 1.00 97.19 605 ALA A CA 1
ATOM 4526 C C . ALA A 1 605 ? 11.624 20.562 -19.055 1.00 97.19 605 ALA A C 1
ATOM 4528 O O . ALA A 1 605 ? 11.037 20.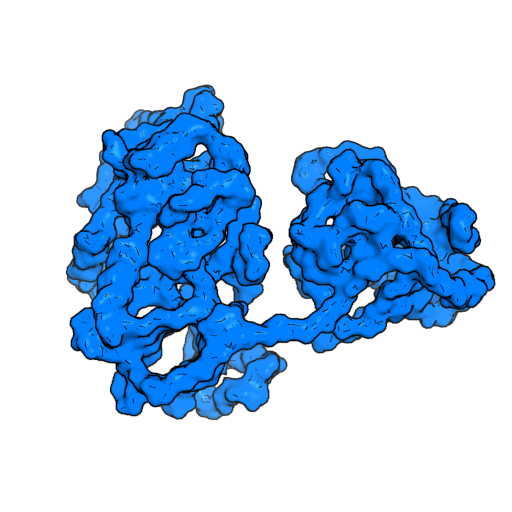144 -20.056 1.00 97.19 605 ALA A O 1
ATOM 4529 N N . ASP A 1 606 ? 11.911 19.784 -18.009 1.00 97.00 606 ASP A N 1
ATOM 4530 C CA . ASP A 1 606 ? 11.634 18.345 -17.964 1.00 97.00 606 ASP A CA 1
ATOM 4531 C C . ASP A 1 606 ? 10.129 18.084 -17.911 1.00 97.00 606 ASP A C 1
ATOM 4533 O O . ASP A 1 606 ? 9.612 17.269 -18.678 1.00 97.00 606 ASP A O 1
ATOM 4537 N N . LYS A 1 607 ? 9.400 18.860 -17.095 1.00 97.00 607 LYS A N 1
ATOM 4538 C CA . LYS A 1 607 ? 7.933 18.851 -17.061 1.00 97.00 607 LYS A CA 1
ATOM 4539 C C . LYS A 1 607 ? 7.361 19.115 -18.453 1.00 97.00 607 LYS A C 1
ATOM 4541 O O . LYS A 1 607 ? 6.552 18.339 -18.953 1.00 97.00 607 LYS A O 1
ATOM 4546 N N . THR A 1 608 ? 7.783 20.201 -19.097 1.00 97.75 608 THR A N 1
ATOM 4547 C CA . THR A 1 608 ? 7.268 20.603 -20.415 1.00 97.75 608 THR A CA 1
ATOM 4548 C C . THR A 1 608 ? 7.550 19.540 -21.472 1.00 97.75 608 THR A C 1
ATOM 4550 O O . THR A 1 608 ? 6.657 19.189 -22.249 1.00 97.75 608 THR A O 1
ATOM 4553 N N . SER A 1 609 ? 8.771 19.000 -21.486 1.00 97.88 609 SER A N 1
ATOM 4554 C CA . SER A 1 609 ? 9.182 17.936 -22.402 1.00 97.88 609 SER A CA 1
ATOM 4555 C C . SER A 1 609 ? 8.342 16.669 -22.212 1.00 97.88 609 SER A C 1
ATOM 4557 O O . SER A 1 609 ? 7.825 16.108 -23.185 1.00 97.88 609 SER A O 1
ATOM 4559 N N . TYR A 1 610 ? 8.124 16.257 -20.963 1.00 98.31 610 TYR A N 1
ATOM 4560 C CA . TYR A 1 610 ? 7.344 15.069 -20.643 1.00 98.31 610 TYR A CA 1
ATOM 4561 C C . TYR A 1 610 ? 5.856 15.234 -20.975 1.00 98.31 610 TYR A C 1
ATOM 4563 O O . TYR A 1 610 ? 5.261 14.379 -21.641 1.00 98.31 610 TYR A O 1
ATOM 4571 N N . LEU A 1 611 ? 5.249 16.355 -20.575 1.00 97.44 611 LEU A N 1
ATOM 4572 C CA . LEU A 1 611 ? 3.835 16.627 -20.840 1.00 97.44 611 LEU A CA 1
ATOM 4573 C C . LEU A 1 611 ? 3.541 16.724 -22.341 1.00 97.44 611 LEU A C 1
ATOM 4575 O O . LEU A 1 611 ? 2.509 16.218 -22.784 1.00 97.44 611 LEU A O 1
ATOM 4579 N N . SER A 1 612 ? 4.453 17.323 -23.113 1.00 97.00 612 SER A N 1
ATOM 4580 C CA . SER A 1 612 ? 4.263 17.548 -24.551 1.00 97.00 612 SER A CA 1
ATOM 4581 C C . SER A 1 612 ? 4.577 16.315 -25.396 1.00 97.00 612 SER A C 1
ATOM 4583 O O . SER A 1 612 ? 3.853 16.035 -26.346 1.00 97.00 612 SER A O 1
ATOM 4585 N N . ASN A 1 613 ? 5.656 15.593 -25.070 1.00 97.62 613 ASN A N 1
ATOM 4586 C CA . ASN A 1 613 ? 6.224 14.576 -25.962 1.00 97.62 613 ASN A CA 1
ATOM 4587 C C . ASN A 1 613 ? 6.542 13.236 -25.285 1.00 97.62 613 ASN A C 1
ATOM 4589 O O . ASN A 1 613 ? 6.991 12.327 -25.975 1.00 97.62 613 ASN A O 1
ATOM 4593 N N . ARG A 1 614 ? 6.336 13.095 -23.965 1.00 98.06 614 ARG A N 1
ATOM 4594 C CA . ARG A 1 614 ? 6.773 11.921 -23.178 1.00 98.06 614 ARG A CA 1
ATOM 4595 C C . ARG A 1 614 ? 8.280 11.662 -23.304 1.00 98.06 614 ARG A C 1
ATOM 4597 O O . ARG A 1 614 ? 8.734 10.531 -23.468 1.00 98.06 614 ARG A O 1
ATOM 4604 N N . VAL A 1 615 ? 9.045 12.750 -23.252 1.00 97.75 615 VAL A N 1
ATOM 4605 C CA . VAL A 1 615 ? 10.505 12.764 -23.377 1.00 97.75 615 VAL A CA 1
ATOM 4606 C C . VAL A 1 615 ? 11.131 13.346 -22.117 1.00 97.75 615 VAL A C 1
ATOM 4608 O O . VAL A 1 615 ? 10.598 14.307 -21.559 1.00 97.75 615 VAL A O 1
ATOM 4611 N N . GLY A 1 616 ? 12.286 12.822 -21.716 1.00 96.12 616 GLY A N 1
ATOM 4612 C CA . GLY A 1 616 ? 13.070 13.346 -20.598 1.00 96.12 616 GLY A CA 1
ATOM 4613 C C . GLY A 1 616 ? 13.094 12.428 -19.375 1.00 96.12 616 GLY A C 1
ATOM 4614 O O . GLY A 1 616 ? 12.569 11.312 -19.426 1.00 96.12 616 GLY A O 1
ATOM 4615 N N . PRO A 1 617 ? 13.684 12.898 -18.261 1.00 94.75 617 PRO A N 1
ATOM 4616 C CA . PRO A 1 617 ? 13.872 12.103 -17.046 1.00 94.75 617 PRO A CA 1
ATOM 4617 C C . PRO A 1 617 ? 12.581 11.469 -16.511 1.00 94.75 617 PRO A C 1
ATOM 4619 O O . PRO A 1 617 ? 12.602 10.306 -16.123 1.00 94.75 617 PRO A O 1
ATOM 4622 N N . PHE A 1 618 ? 11.446 12.178 -16.569 1.00 96.25 618 PHE A N 1
ATOM 4623 C CA . PHE A 1 618 ? 10.153 11.678 -16.080 1.00 96.25 618 PHE A CA 1
ATOM 4624 C C . PHE A 1 618 ? 9.615 10.442 -16.814 1.00 96.25 618 PHE A C 1
ATOM 4626 O O . PHE A 1 618 ? 8.735 9.772 -16.278 1.00 96.25 618 PHE A O 1
ATOM 4633 N N . ALA A 1 619 ? 10.125 10.118 -18.009 1.00 97.00 619 ALA A N 1
ATOM 4634 C CA . ALA A 1 619 ? 9.758 8.899 -18.732 1.00 97.00 619 ALA A CA 1
ATOM 4635 C C . ALA A 1 619 ? 10.505 7.651 -18.227 1.00 97.00 619 ALA A C 1
ATOM 4637 O O . ALA A 1 619 ? 10.227 6.548 -18.684 1.00 97.00 619 ALA A O 1
ATOM 4638 N N . SER A 1 620 ? 11.444 7.795 -17.292 1.00 89.81 620 SER A N 1
ATOM 4639 C CA . SER A 1 620 ? 12.163 6.695 -16.642 1.00 89.81 620 SER A CA 1
ATOM 4640 C C . SER A 1 620 ? 12.006 6.754 -15.125 1.00 89.81 620 SER A C 1
ATOM 4642 O O . SER A 1 620 ? 11.762 7.823 -14.578 1.00 89.81 620 SER A O 1
ATOM 4644 N N . ASP A 1 621 ? 12.204 5.621 -14.454 1.00 78.00 621 ASP A N 1
ATOM 4645 C CA . ASP A 1 621 ? 12.505 5.600 -13.020 1.00 78.00 621 ASP A CA 1
ATOM 4646 C C . ASP A 1 621 ? 14.024 5.539 -12.831 1.00 78.00 621 ASP A C 1
ATOM 4648 O O . ASP A 1 621 ? 14.698 4.701 -13.439 1.00 78.00 621 ASP A O 1
ATOM 4652 N N . LEU A 1 622 ? 14.560 6.414 -11.986 1.00 63.22 622 LEU A N 1
ATOM 4653 C CA . LEU A 1 622 ? 15.925 6.328 -11.492 1.00 63.22 622 LEU A CA 1
ATOM 4654 C C . LEU A 1 622 ? 15.896 6.445 -9.970 1.00 63.22 622 LEU A C 1
ATOM 4656 O O . LEU A 1 622 ? 15.776 7.539 -9.426 1.00 63.22 622 LEU A O 1
ATOM 4660 N N . TRP A 1 623 ? 16.074 5.314 -9.291 1.00 49.03 623 TRP A N 1
ATOM 4661 C CA . TRP A 1 623 ? 16.473 5.290 -7.888 1.00 49.03 623 TRP A CA 1
ATOM 4662 C C . TRP A 1 623 ? 17.844 5.957 -7.748 1.00 49.03 623 TRP A C 1
ATOM 4664 O O . TRP A 1 623 ? 18.844 5.411 -8.214 1.00 49.03 623 TRP A O 1
ATOM 4674 N N . ASN A 1 624 ? 17.877 7.142 -7.142 1.00 38.62 624 ASN A N 1
ATOM 4675 C CA . ASN A 1 624 ? 19.083 7.791 -6.632 1.00 38.62 624 ASN A CA 1
ATOM 4676 C C . ASN A 1 624 ? 18.744 8.627 -5.405 1.00 38.62 624 ASN A C 1
ATOM 4678 O O . ASN A 1 624 ? 17.756 9.394 -5.482 1.00 38.62 624 ASN A O 1
#

Radius of gyration: 29.03 Å; chains: 1; bounding box: 66×65×77 Å

Foldseek 3Di:
DVVVVVVVVVVVVVVVQPPAAVVFQPWDWDWDQDVPLRDIWTKTKADQDDQDDLQQAPSHFHLIWMKTWADAQCLLPAPDQKIKMKTKFWQQPPAKKKKKWLFAARDRDQAPTWMWMKIAQPPFQEMEIFIWHHNDPDFTAGAQDDWDKFWADWHDDPTIIMTIIMIHSRQWRCRPVDDIDGHRSNVQKTKMKMFMANDHFLRSLASRGTDDRGRRHITMHMDGSNSNYDNCRVVSVPHHHPHDYHYDDPDPDPDAAADAADPDAFQEEEEAQAQPRLLVQLVVVVVVGFYEYEAQAEAQFLVRVHDAAQPLCLCPPHSGHLLFWLLSLCVCVVAQQPPSPDDLDGLFDPPDPDTWGRHRHICLSRDNQFDAQAAQVVQVPPHDPCRHSVNCVVVSVVQCVQQVWDLQLFPVSDDPLCLVVVVVVVVLVVVPAAEDCCRVCVNPPPSYDYRTTGSHDQLTSHHSVNTSNVSQVVRPSYHYFHQKDFQEFDDDQPGTAWTAIDGNHHHGHGDIHGHDPPSHDYHYPNPLVSSLNHCLQHLEEAPVSVVVCCPDPSVVVGDDNVRHHYDHRPPPDDDDDDDDDDDDDPSNVVRDDPSVCCSNPNDPVQSVCCSPRSHDPRSHYDDD

pLDDT: mean 89.68, std 13.89, range [34.81, 98.88]

Sequence (624 aa):
MKEMNLFCAILGVALYYIHGVAAQDVAVHGYYTEPTTGIVFYTSSEPNGTVIGDGFFSPVSLGGFTWGIALPEDAATVDSYDYLGLLVGSRPNGTGWSGIVQGQNSSAEMPNHLMLLAWATGNGDEIATSLRYATGYLAPKIYGGTASITQLYTNVNETNWLMVYKCNRCLIFDDPSQTPFNISTSNGQFEQGWAQSTEPPNDPENANSDIAQHNNGMGEFKVEIASATQASYSIWASMTATATSVSGTAGPTATFSSNPVPTSTYDYVVIGGGAGGIPLADKLSESGESVLLVEKSVASSARWGGTIRPPSGWLDGTNMTWFDVPGECNRMWTGGAAESSCTGCAAACTDIDQMAGCVLGGGTAVNSGLWWNPHPEDWDYNFPTGWKSSNMEPASSGVFSRIPGTDHPSMDGQRYLQTGFDVVSQGLSGAGWTSVTANEVPSQKNRTYAHTPYMYSNGERGGPMATYLVSAMARPNFDLWLNTSVERIVRTGGHATGLEVIPTKNGGYQGTIQLTPTTGRVIVSAGAFGTSKLLFRSGIGPQDQLEVVKSSTDGPTMINETDWIILPVGYNLGDHLNTDTVIAHPNISASYYDWQGSWTSPIEADKTSYLSNRVGPFASDLWN